Protein AF-A0A364MSN7-F1 (afdb_monomer)

InterPro domains:
  IPR009100 Acyl-CoA dehydrogenase/oxidase, N-terminal and middle domain superfamily [SSF56645] (46-230)
  IPR036250 Acyl-CoA dehydrogenase-like, C-terminal [SSF47203] (251-385)
  IPR037069 Acyl-CoA dehydrogenase/oxidase, N-terminal domain superfamily [G3DSA:1.10.540.10] (30-131)
  IPR046373 Acyl-CoA oxidase/dehydrogenase, middle domain superfamily [G3DSA:2.40.110.10] (132-231)

pLDDT: mean 78.09, std 19.99, range [29.78, 98.38]

Mean predicted aligned error: 16.28 Å

Secondary structure (DSSP, 8-state):
-----TTSSTTSSTTSS-B--GGGGTHHHHHT-S--SSHHHHHHHHHHHHHHHHTTHHHHHHH--B-HHHHHHHHHHTGGGTTS-GGGT-----GGG--TTTHHHHHHHTHHHHHS-HHHHHHHHHHHHHHT--EEEE--TTSPPEEEEEETTEEEEEEEES--TTGGG-SEEEEEEEETTT--EEEEEEETT-TTEEE------SS-TTS----EEEEEEEEEGGGSTTEETTTTEE-HHHHSSGGGGGHHHHHHHHHHHHHHHHHHHHHHHHHHHHHHHPPPPTTSSS--SSGGG-HHHHHHHHHHHHHHHHHHHHHHHHHHHHHHHHHHH-SSHHHHHHS-HHHHHHHHHHHHHHHHHHHHHHHHHHHHHHHHH-GGGGSHHHHHHHHHHHHHHHHHHTTS-HHHHHHHHHHHHHH---------THHHHHHHHHHHHHTTTS----PPPS-----HHHHHHHHHHHHHTTTS--HHHHTHHHHHSS---HHHHHHHHHHHHHHHHHHHT-HHHHHHHHHHHHHHHHHHHHHHH-TTGGG-HHHHHHHHHHHHHHHHH--TTS--PPP-S--S-HHHHHHHHHHHHHHHTT---HHHHHHHHHHHHHHHTTSS----HHHHHHHHHTTSHHHHTT-

Foldseek 3Di:
DPLDFLLNDPQACLVVFAADDLVVCVVLLVVQVAADADLVSLLVLVVVLVVVCVVCVLVCFVVLHAYLNSLSNCLSSLNLQACADVVLRGNVDALLSDAAPCLQQVLQLCLLQQQAALVLNVVSSNVCSNSVWREWELDDPPDAFWEWEDDPQKIWTFDKGFWTFCLSRTQWYWHWGAYPPPRDIFIFIAGSSHNQWYFPNPQDALEPSNRSTGMIGGGRGIDGLNRRGQADSVVRGHNCLRCVALSSVCSVLSVLLNLLSNLLVLLVLLLVLLVVLQVPPDAWDCPPVPTDGGLVPDPVLVVLSVVLVVLSVVLVVLSSVLSVLSRVLCVQQTRHSVSVRPDDLVSSLVSSLSSLVSSLSSLVSSLSRLVCSCVSNDDVCCPPVNVSSSSNSNSNSVVSNVSDDSVVSVVSNVCCLPVVDPPDDDDDDPVVVVVVVVVVVVVVVDPDDDDDPNDPCCDPLNVLLVVVLVVPVVPPPQLLSVCVVVCVVDPADLLLVLLSSLLSLLVCCVVVVPVVSNVVSVVSLVVNVVCLVVLVPDPVNLLPLSNLNSLVSNQSSVVSPDDPDDDPDDPDPPFDDPSLVVSLVSLLVCVVVVRDDSSSVSSVVVSVVCVVVVVTDPDDPPSVVSVVPDGVVVVVVVD

Solvent-accessible surface area (backbone atoms only — not comparable to full-atom values): 34365 Å² total; per-residue (Å²): 125,86,86,72,52,43,33,79,43,91,49,30,54,52,68,79,56,68,58,41,63,44,72,83,40,53,72,44,46,71,74,34,75,63,71,55,90,48,72,68,46,46,54,49,52,53,49,57,52,48,56,61,52,61,76,45,46,51,57,50,58,72,64,50,38,42,50,46,18,60,51,44,40,38,49,29,56,40,60,79,20,36,67,28,57,51,96,43,74,18,48,56,45,60,68,58,78,65,55,62,90,48,39,66,32,53,50,46,68,42,41,36,67,43,30,17,42,58,68,49,22,51,57,49,42,43,53,37,41,63,67,59,48,46,32,10,37,49,68,53,97,85,45,69,68,23,41,27,44,84,53,91,73,24,36,32,35,34,45,56,37,68,43,18,46,33,42,58,71,8,27,30,27,35,40,46,24,31,36,70,99,64,81,47,73,40,42,33,74,31,64,38,30,40,64,24,39,39,66,60,86,65,60,80,55,90,22,62,51,62,41,47,42,18,30,33,38,36,45,75,37,70,35,51,32,83,47,34,42,18,41,38,51,89,78,70,43,78,30,55,70,29,57,71,29,50,46,36,61,44,64,58,45,53,52,43,42,39,52,25,43,32,29,42,49,42,24,55,50,40,54,53,51,35,51,56,43,28,79,76,71,30,70,34,58,90,81,65,89,76,62,50,90,41,31,88,68,35,66,70,44,51,48,51,53,50,53,45,52,54,48,49,52,52,38,49,54,47,41,54,52,36,24,51,51,51,32,50,50,49,70,68,23,45,73,49,57,74,36,24,58,65,43,42,64,60,60,54,46,54,50,39,47,44,27,36,50,30,32,52,46,15,50,55,45,19,55,50,37,35,63,48,38,54,79,54,33,38,79,74,43,65,37,79,88,46,22,50,59,54,49,48,43,33,27,26,45,56,50,57,56,66,76,53,66,64,70,56,40,56,50,50,52,50,46,44,72,73,64,70,56,71,92,72,77,94,76,70,77,78,56,55,61,57,52,49,54,52,50,62,57,51,61,70,72,53,81,84,73,90,68,78,68,91,80,79,80,72,48,71,66,61,55,20,40,53,49,45,42,57,66,45,47,77,67,58,91,49,68,49,45,73,54,44,66,65,48,70,76,43,98,51,53,71,33,24,60,23,9,45,49,12,27,15,25,32,50,44,13,63,80,67,72,35,69,72,39,37,55,52,12,53,51,29,37,52,56,14,63,72,34,43,65,60,51,72,68,38,77,80,44,66,78,38,62,41,54,54,50,16,32,50,25,43,36,49,28,54,60,62,69,56,73,89,83,81,67,98,65,75,78,65,92,73,41,59,61,72,33,55,56,48,36,53,52,49,51,52,54,30,48,76,69,75,51,80,51,72,60,58,52,25,51,50,52,50,55,53,51,50,52,74,69,64,76,67,62,77,66,74,74,63,65,58,53,58,58,56,69,74,65,57,54,66,50,70,75,72,111

Radius of gyration: 30.91 Å; Cα contacts (8 Å, |Δi|>4): 938; chains: 1; bounding box: 57×67×92 Å

Structure (mmCIF, N/CA/C/O backbone):
data_AF-A0A364MSN7-F1
#
_entry.id   AF-A0A364MSN7-F1
#
loop_
_atom_site.group_PDB
_atom_site.id
_atom_site.type_symbol
_atom_site.label_atom_id
_atom_site.label_alt_id
_atom_site.label_comp_id
_atom_site.label_asym_id
_atom_site.label_entity_id
_atom_site.label_seq_id
_atom_site.pdbx_PDB_ins_code
_atom_site.Cartn_x
_atom_site.Cartn_y
_atom_site.Cartn_z
_atom_site.occupancy
_atom_site.B_iso_or_equiv
_atom_site.auth_seq_id
_atom_site.auth_comp_id
_atom_site.auth_asym_id
_atom_site.auth_atom_id
_atom_site.pdbx_PDB_model_num
ATOM 1 N N . MET A 1 1 ? -11.946 -21.729 -17.964 1.00 31.52 1 MET A N 1
ATOM 2 C CA . MET A 1 1 ? -10.602 -22.335 -18.140 1.00 31.52 1 MET A CA 1
ATOM 3 C C . MET A 1 1 ? -9.963 -22.263 -16.774 1.00 31.52 1 MET A C 1
ATOM 5 O O . MET A 1 1 ? -10.032 -21.182 -16.212 1.00 31.52 1 MET A O 1
ATOM 9 N N . ALA A 1 2 ? -9.451 -23.370 -16.227 1.00 32.06 2 ALA A N 1
ATOM 10 C CA . ALA A 1 2 ? -8.874 -23.392 -14.880 1.00 32.06 2 ALA A CA 1
ATOM 11 C C . ALA A 1 2 ? -7.965 -22.171 -14.672 1.00 32.06 2 ALA A C 1
ATOM 13 O O . ALA A 1 2 ? -7.109 -21.894 -15.518 1.00 32.06 2 ALA A O 1
ATOM 14 N N . VAL A 1 3 ? -8.232 -21.406 -13.611 1.00 44.72 3 VAL A N 1
ATOM 15 C CA . VAL A 1 3 ? -7.470 -20.217 -13.218 1.00 44.72 3 VAL A CA 1
ATOM 16 C C . VAL A 1 3 ? -6.098 -20.691 -12.756 1.00 44.72 3 VAL A C 1
ATOM 18 O O . VAL A 1 3 ? -5.844 -20.814 -11.567 1.00 44.72 3 VAL A O 1
ATOM 21 N N . ASN A 1 4 ? -5.235 -21.034 -13.708 1.00 45.62 4 ASN A N 1
ATOM 22 C CA . ASN A 1 4 ? -3.855 -21.375 -13.417 1.00 45.62 4 ASN A CA 1
ATOM 23 C C . ASN A 1 4 ? -3.180 -20.085 -12.962 1.00 45.62 4 ASN A C 1
ATOM 25 O O . ASN A 1 4 ? -3.004 -19.155 -13.758 1.00 45.62 4 ASN A O 1
ATOM 29 N N . ASN A 1 5 ? -2.823 -20.020 -11.685 1.00 54.16 5 ASN A N 1
ATOM 30 C CA . ASN A 1 5 ? -1.801 -19.094 -11.241 1.00 54.16 5 ASN A CA 1
ATOM 31 C C . ASN A 1 5 ? -0.488 -19.539 -11.900 1.00 54.16 5 ASN A C 1
ATOM 33 O O . ASN A 1 5 ? -0.231 -20.730 -12.064 1.00 54.16 5 ASN A O 1
ATOM 37 N N . GLY A 1 6 ? 0.350 -18.600 -12.329 1.00 51.06 6 GLY A N 1
ATOM 38 C CA . GLY A 1 6 ? 1.613 -18.895 -13.003 1.00 51.06 6 GLY A CA 1
ATOM 39 C C . GLY A 1 6 ? 2.531 -19.777 -12.160 1.00 51.06 6 GLY A C 1
ATOM 40 O O . GLY A 1 6 ? 3.356 -20.480 -12.727 1.00 51.06 6 GLY A O 1
ATOM 41 N N . THR A 1 7 ? 2.326 -19.826 -10.840 1.00 53.59 7 THR A N 1
ATOM 42 C CA . THR A 1 7 ? 3.025 -20.716 -9.912 1.00 53.59 7 THR A CA 1
ATOM 43 C C . THR A 1 7 ? 2.516 -22.159 -9.883 1.00 53.59 7 THR A C 1
ATOM 45 O O . THR A 1 7 ? 3.205 -22.996 -9.312 1.00 53.59 7 THR A O 1
ATOM 48 N N . ASP A 1 8 ? 1.394 -22.508 -10.526 1.00 54.59 8 ASP A N 1
ATOM 49 C CA . ASP A 1 8 ? 0.819 -23.874 -10.578 1.00 54.59 8 ASP A CA 1
ATOM 50 C C . ASP A 1 8 ? 1.586 -24.845 -11.498 1.00 54.59 8 ASP A C 1
ATOM 52 O O . ASP A 1 8 ? 1.092 -25.913 -11.858 1.00 54.59 8 ASP A O 1
ATOM 56 N N . ARG A 1 9 ? 2.805 -24.476 -11.903 1.00 59.91 9 ARG A N 1
ATOM 57 C CA . ARG A 1 9 ? 3.683 -25.257 -12.780 1.00 59.91 9 ARG A CA 1
ATOM 58 C C . ARG A 1 9 ? 4.886 -25.786 -12.002 1.00 59.91 9 ARG A C 1
ATOM 60 O O . ARG A 1 9 ? 5.432 -25.099 -11.148 1.00 59.91 9 ARG A O 1
ATOM 67 N N . GLU A 1 10 ? 5.329 -26.995 -12.346 1.00 59.72 10 GLU A N 1
ATOM 68 C CA . GLU A 1 10 ? 6.328 -27.790 -11.601 1.00 59.72 10 GLU A CA 1
ATOM 69 C C . GLU A 1 10 ? 7.763 -27.224 -11.591 1.00 59.72 10 GLU A C 1
ATOM 71 O O . GLU A 1 10 ? 8.669 -27.842 -11.038 1.00 59.72 10 GLU A O 1
ATOM 76 N N . CYS A 1 11 ? 8.022 -26.086 -12.236 1.00 64.56 11 CYS A N 1
ATOM 77 C CA . CYS A 1 11 ? 9.388 -25.636 -12.494 1.00 64.56 11 CYS A CA 1
ATOM 78 C C . CYS A 1 11 ? 10.035 -24.843 -11.341 1.00 64.56 11 CYS A C 1
ATOM 80 O O . CYS A 1 11 ? 11.247 -24.675 -11.385 1.00 64.56 11 CYS A O 1
ATOM 82 N N . GLY A 1 12 ? 9.298 -24.426 -10.301 1.00 75.56 12 GLY A N 1
ATOM 83 C CA . GLY A 1 12 ? 9.825 -23.729 -9.111 1.00 75.56 12 GLY A CA 1
ATOM 84 C C . GLY A 1 12 ? 9.292 -24.299 -7.788 1.00 75.56 12 GLY A C 1
ATOM 85 O O . GLY A 1 12 ? 8.488 -25.226 -7.793 1.00 75.56 12 GLY A O 1
ATOM 86 N N . ASN A 1 13 ? 9.701 -23.734 -6.645 1.00 88.94 13 ASN A N 1
ATOM 87 C CA . ASN A 1 13 ? 9.313 -24.229 -5.310 1.00 88.94 13 ASN A CA 1
ATOM 88 C C . ASN A 1 13 ? 8.112 -23.489 -4.682 1.00 88.94 13 ASN A C 1
ATOM 90 O O . ASN A 1 13 ? 7.853 -23.602 -3.484 1.00 88.94 13 ASN A O 1
ATOM 94 N N . ALA A 1 14 ? 7.363 -22.713 -5.472 1.00 86.38 14 ALA A N 1
ATOM 95 C CA . ALA A 1 14 ? 6.194 -21.971 -4.992 1.00 86.38 14 ALA A CA 1
ATOM 96 C C . ALA A 1 14 ? 5.084 -22.884 -4.437 1.00 86.38 14 ALA A C 1
ATOM 98 O O . ALA A 1 14 ? 4.258 -22.430 -3.649 1.00 86.38 14 ALA A O 1
ATOM 99 N N . GLN A 1 15 ? 5.051 -24.151 -4.866 1.00 83.00 15 GLN A N 1
ATOM 100 C CA . GLN A 1 15 ? 4.109 -25.189 -4.429 1.00 83.00 15 GLN A CA 1
ATOM 101 C C . GLN A 1 15 ? 4.462 -25.816 -3.074 1.00 83.00 15 GLN A C 1
ATOM 103 O O . GLN A 1 15 ? 3.618 -26.490 -2.492 1.00 83.00 15 GLN A O 1
ATOM 108 N N . ASP A 1 16 ? 5.656 -25.556 -2.541 1.00 88.62 16 ASP A N 1
ATOM 109 C CA . ASP A 1 16 ? 6.182 -26.234 -1.348 1.00 88.62 16 ASP A CA 1
ATOM 110 C C . ASP A 1 16 ? 5.675 -25.624 -0.023 1.00 88.62 16 ASP A C 1
ATOM 112 O O . ASP A 1 16 ? 6.304 -25.776 1.024 1.00 88.62 16 ASP A O 1
ATOM 116 N N . ILE A 1 17 ? 4.537 -24.926 -0.053 1.00 90.19 17 ILE A N 1
ATOM 117 C CA . ILE A 1 17 ? 3.915 -24.276 1.105 1.00 90.19 17 ILE A CA 1
ATOM 118 C C . ILE A 1 17 ? 2.430 -24.633 1.182 1.00 90.19 17 ILE A C 1
ATOM 120 O O . ILE A 1 17 ? 1.755 -24.745 0.160 1.00 90.19 17 ILE A O 1
ATOM 124 N N . ASP A 1 18 ? 1.903 -24.797 2.398 1.00 93.12 18 ASP A N 1
ATOM 125 C CA . ASP A 1 18 ? 0.465 -24.980 2.598 1.00 93.12 18 ASP A CA 1
ATOM 126 C C . ASP A 1 18 ? -0.285 -23.725 2.133 1.00 93.12 18 ASP A C 1
ATOM 128 O O . ASP A 1 18 ? 0.035 -22.593 2.512 1.00 93.12 18 ASP A O 1
ATOM 132 N N . PHE A 1 19 ? -1.290 -23.925 1.290 1.00 92.31 19 PHE A N 1
ATOM 133 C CA . PHE A 1 19 ? -2.041 -22.850 0.669 1.00 92.31 19 PHE A CA 1
ATOM 134 C C . PHE A 1 19 ? -3.535 -23.076 0.814 1.00 92.31 19 PHE A C 1
ATOM 136 O O . PHE A 1 19 ? -4.038 -24.188 0.984 1.00 92.31 19 PHE A O 1
ATOM 143 N N . ARG A 1 20 ? -4.271 -21.977 0.735 1.00 91.44 20 ARG A N 1
ATOM 144 C CA . ARG A 1 20 ? -5.723 -22.014 0.711 1.00 91.44 20 ARG A CA 1
ATOM 145 C C . ARG A 1 20 ? -6.213 -22.318 -0.702 1.00 91.44 20 ARG A C 1
ATOM 147 O O . ARG A 1 20 ? -5.877 -21.592 -1.637 1.00 91.44 20 ARG A O 1
ATOM 154 N N . ASP A 1 21 ? -6.985 -23.394 -0.838 1.00 92.44 21 ASP A N 1
ATOM 155 C CA . ASP A 1 21 ? -7.457 -23.915 -2.124 1.00 92.44 21 ASP A CA 1
ATOM 156 C C . ASP A 1 21 ? -8.278 -22.862 -2.899 1.00 92.44 21 ASP A C 1
ATOM 158 O O . ASP A 1 21 ? -9.288 -22.383 -2.376 1.00 92.44 21 ASP A O 1
ATOM 162 N N . PRO A 1 22 ? -7.896 -22.509 -4.142 1.00 91.81 22 PRO A N 1
ATOM 163 C CA . PRO A 1 22 ? -8.690 -21.654 -5.024 1.00 91.81 22 PRO A CA 1
ATOM 164 C C . PRO A 1 22 ? -10.150 -22.067 -5.213 1.00 91.81 22 PRO A C 1
ATOM 166 O O . PRO A 1 22 ? -11.004 -21.197 -5.410 1.00 91.81 22 PRO A O 1
ATOM 169 N N . ALA A 1 23 ? -10.466 -23.360 -5.111 1.00 91.94 23 ALA A N 1
ATOM 170 C CA . ALA A 1 23 ? -11.817 -23.871 -5.314 1.00 91.94 23 ALA A CA 1
ATOM 171 C C . ALA A 1 23 ? -12.854 -23.280 -4.341 1.00 91.94 23 ALA A C 1
ATOM 173 O O . ALA A 1 23 ? -14.036 -23.229 -4.686 1.00 91.94 23 ALA A O 1
ATOM 174 N N . ILE A 1 24 ? -12.440 -22.777 -3.169 1.00 92.81 24 ILE A N 1
ATOM 175 C CA . ILE A 1 24 ? -13.365 -22.175 -2.192 1.00 92.81 24 ILE A CA 1
ATOM 176 C C . ILE A 1 24 ? -14.072 -20.921 -2.727 1.00 92.81 24 ILE A C 1
ATOM 178 O O . ILE A 1 24 ? -15.139 -20.573 -2.231 1.00 92.81 24 ILE A O 1
ATOM 182 N N . TYR A 1 25 ? -13.503 -20.256 -3.740 1.00 93.62 25 TYR A N 1
ATOM 183 C CA . TYR A 1 25 ? -14.087 -19.069 -4.367 1.00 93.62 25 TYR A CA 1
ATOM 184 C C . TYR A 1 25 ? -14.567 -19.318 -5.804 1.00 93.62 25 TYR A C 1
ATOM 186 O O . TYR A 1 25 ? -14.900 -18.365 -6.509 1.00 93.62 25 TYR A O 1
ATOM 194 N N . ALA A 1 26 ? -14.655 -20.577 -6.247 1.00 90.88 26 ALA A N 1
ATOM 195 C CA . ALA A 1 26 ? -15.040 -20.915 -7.620 1.00 90.88 26 ALA A CA 1
ATOM 196 C C . ALA A 1 26 ? -16.438 -20.390 -8.007 1.00 90.88 26 ALA A C 1
ATOM 198 O O . ALA A 1 26 ? -16.685 -20.059 -9.165 1.00 90.88 26 ALA A O 1
ATOM 199 N N . GLU A 1 27 ? -17.356 -20.249 -7.043 1.00 91.62 27 GLU A N 1
ATOM 200 C CA . GLU A 1 27 ? -18.686 -19.675 -7.297 1.00 91.62 27 GLU A CA 1
ATOM 201 C C . GLU A 1 27 ? -18.631 -18.216 -7.789 1.00 91.62 27 GLU A C 1
ATOM 203 O O . GLU A 1 27 ? -19.494 -17.777 -8.556 1.00 91.62 27 GLU A O 1
ATOM 208 N N . PHE A 1 28 ? -17.588 -17.471 -7.406 1.00 92.81 28 PHE A N 1
ATOM 209 C CA . PHE A 1 28 ? -17.429 -16.064 -7.761 1.00 92.81 28 PHE A CA 1
ATOM 210 C C . PHE A 1 28 ? -16.973 -15.859 -9.208 1.00 92.81 28 PHE A C 1
ATOM 212 O O . PHE A 1 28 ? -17.195 -14.775 -9.751 1.00 92.81 28 PHE A O 1
ATOM 219 N N . GLU A 1 29 ? -16.413 -16.887 -9.858 1.00 88.62 29 GLU A N 1
ATOM 220 C CA . GLU A 1 29 ? -16.055 -16.844 -11.283 1.00 88.62 29 GLU A CA 1
ATOM 221 C C . GLU A 1 29 ? -17.277 -16.511 -12.147 1.00 88.62 29 GLU A C 1
ATOM 223 O O . GLU A 1 29 ? -17.215 -15.658 -13.030 1.00 88.62 29 GLU A O 1
ATOM 228 N N . ASN A 1 30 ? -18.416 -17.136 -11.840 1.00 88.44 30 ASN A N 1
ATOM 229 C CA . ASN A 1 30 ? -19.663 -16.916 -12.568 1.00 88.44 30 ASN A CA 1
ATOM 230 C C . ASN A 1 30 ? -20.419 -15.677 -12.072 1.00 88.44 30 ASN A C 1
ATOM 232 O O . ASN A 1 30 ? -21.129 -15.044 -12.853 1.00 88.44 30 ASN A O 1
ATOM 236 N N . LYS A 1 31 ? -20.271 -15.314 -10.788 1.00 92.50 31 LYS A N 1
ATOM 237 C CA . LYS A 1 31 ? -20.923 -14.130 -10.204 1.00 92.50 31 LYS A CA 1
ATOM 238 C C . LYS A 1 31 ? -20.455 -12.832 -10.868 1.00 92.50 31 LYS A C 1
ATOM 240 O O . LYS A 1 31 ? -21.260 -11.929 -11.080 1.00 92.50 31 LYS A O 1
ATOM 245 N N . TRP A 1 32 ? -19.168 -12.735 -11.193 1.00 92.44 32 TRP A N 1
ATOM 246 C CA . TRP A 1 32 ? -18.553 -11.539 -11.770 1.00 92.44 32 TRP A CA 1
ATOM 247 C C . TRP A 1 32 ? -18.071 -11.777 -13.203 1.00 92.44 32 TRP A C 1
ATOM 249 O O . TRP A 1 32 ? -16.921 -11.520 -13.548 1.00 92.44 32 TRP A O 1
ATOM 259 N N . SER A 1 33 ? -18.982 -12.225 -14.068 1.00 84.75 33 SER A N 1
ATOM 260 C CA . SER A 1 33 ? -18.687 -12.532 -15.474 1.00 84.75 33 SER A CA 1
ATOM 261 C C . SER A 1 33 ? -18.267 -11.320 -16.323 1.00 84.75 33 SER A C 1
ATOM 263 O O . SER A 1 33 ? -17.779 -11.494 -17.438 1.00 84.75 33 SER A O 1
ATOM 265 N N . SER A 1 34 ? -18.469 -10.092 -15.830 1.00 89.50 34 SER A N 1
ATOM 266 C CA . SER A 1 34 ? -18.035 -8.845 -16.468 1.00 89.50 34 SER A CA 1
ATOM 267 C C . SER A 1 34 ? -17.299 -7.914 -15.498 1.00 89.50 34 SER A C 1
ATOM 269 O O . SER A 1 34 ? -17.510 -7.922 -14.274 1.00 89.50 34 SER A O 1
ATOM 271 N N . ILE A 1 35 ? -16.424 -7.081 -16.067 1.00 91.94 35 ILE A N 1
ATOM 272 C CA . ILE A 1 35 ? -15.780 -5.984 -15.340 1.00 91.94 35 ILE A CA 1
ATOM 273 C C . ILE A 1 35 ? -16.743 -4.791 -15.204 1.00 91.94 35 ILE A C 1
ATOM 275 O O . ILE A 1 35 ? -17.602 -4.618 -16.069 1.00 91.94 35 ILE A O 1
ATOM 279 N N . PRO A 1 36 ? -16.617 -3.969 -14.150 1.00 93.25 36 PRO A N 1
ATOM 280 C CA . PRO A 1 36 ? -17.377 -2.727 -14.027 1.00 93.25 36 PRO A CA 1
ATOM 281 C C . PRO A 1 36 ? -17.037 -1.687 -15.109 1.00 93.25 36 PRO A C 1
ATOM 283 O O . PRO A 1 36 ? -15.883 -1.568 -15.535 1.00 93.25 36 PRO A O 1
ATOM 286 N N . ASP A 1 37 ? -18.033 -0.893 -15.507 1.00 90.56 37 ASP A N 1
ATOM 287 C CA . ASP A 1 37 ? -17.903 0.107 -16.578 1.00 90.56 37 ASP A CA 1
ATOM 288 C C . ASP A 1 37 ? -17.321 1.449 -16.093 1.00 90.56 37 ASP A C 1
ATOM 290 O O . ASP A 1 37 ? -16.553 2.106 -16.815 1.00 90.56 37 ASP A O 1
ATOM 294 N N . ASP A 1 38 ? -17.650 1.836 -14.857 1.00 90.00 38 ASP A N 1
ATOM 295 C CA . ASP A 1 38 ? -17.328 3.125 -14.247 1.00 90.00 38 ASP A CA 1
ATOM 296 C C . ASP A 1 38 ? -16.714 2.997 -12.843 1.00 90.00 38 ASP A C 1
ATOM 298 O O . ASP A 1 38 ? -16.654 1.921 -12.245 1.00 90.00 38 ASP A O 1
ATOM 302 N N . GLU A 1 39 ? -16.216 4.123 -12.332 1.00 90.06 39 GLU A N 1
ATOM 303 C CA . GLU A 1 39 ? -15.557 4.220 -11.027 1.00 90.06 39 GLU A CA 1
ATOM 304 C C . GLU A 1 39 ? -16.436 3.696 -9.882 1.00 90.06 39 GLU A C 1
ATOM 306 O O . GLU A 1 39 ? -15.970 2.915 -9.053 1.00 90.06 39 GLU A O 1
ATOM 311 N N . ALA A 1 40 ? -17.719 4.067 -9.863 1.00 91.56 40 ALA A N 1
ATOM 312 C CA . ALA A 1 40 ? -18.653 3.639 -8.826 1.00 91.56 40 ALA A CA 1
ATOM 313 C C . ALA A 1 40 ? -18.820 2.112 -8.809 1.00 91.56 40 ALA A C 1
ATOM 315 O O . ALA A 1 40 ? -18.791 1.500 -7.739 1.00 91.56 40 ALA A O 1
ATOM 316 N N . GLY A 1 41 ? -18.919 1.482 -9.981 1.00 93.31 41 GLY A N 1
ATOM 317 C CA . GLY A 1 41 ? -18.976 0.031 -10.110 1.00 93.31 41 GLY A CA 1
ATOM 318 C C . GLY A 1 41 ? -17.689 -0.665 -9.655 1.00 93.31 41 GLY A C 1
ATOM 319 O O . GLY A 1 41 ? -17.756 -1.730 -9.039 1.00 93.31 41 GLY A O 1
ATOM 320 N N . TRP A 1 42 ? -16.514 -0.071 -9.896 1.00 92.94 42 TRP A N 1
ATOM 321 C CA . TRP A 1 42 ? -15.238 -0.592 -9.383 1.00 92.94 42 TRP A CA 1
ATOM 322 C C . TRP A 1 42 ? -15.155 -0.518 -7.856 1.00 92.94 42 TRP A C 1
ATOM 324 O O . TRP A 1 42 ? -14.754 -1.496 -7.220 1.00 92.94 42 TRP A O 1
ATOM 334 N N . LEU A 1 43 ? -15.590 0.594 -7.259 1.00 91.25 43 LEU A N 1
ATOM 335 C CA . LEU A 1 43 ? -15.661 0.751 -5.803 1.00 91.25 43 LEU A CA 1
ATOM 336 C C . LEU A 1 43 ? -16.659 -0.231 -5.178 1.00 91.25 43 LEU A C 1
ATOM 338 O O . LEU A 1 43 ? -16.352 -0.863 -4.166 1.00 91.25 43 LEU A O 1
ATOM 342 N N . GLN A 1 44 ? -17.819 -0.425 -5.811 1.00 92.31 44 GLN A N 1
ATOM 343 C CA . GLN A 1 44 ? -18.792 -1.426 -5.381 1.00 92.31 44 GLN A CA 1
ATOM 344 C C . GLN A 1 44 ? -18.209 -2.843 -5.459 1.00 92.31 44 GLN A C 1
ATOM 346 O O . GLN A 1 44 ? -18.306 -3.591 -4.489 1.00 92.31 44 GLN A O 1
ATOM 351 N N . ARG A 1 45 ? -17.546 -3.209 -6.566 1.00 93.44 45 ARG A N 1
ATOM 352 C CA . ARG A 1 45 ? -16.889 -4.520 -6.715 1.00 93.44 45 ARG A CA 1
ATOM 353 C C . ARG A 1 45 ? -15.839 -4.750 -5.629 1.00 93.44 45 ARG A C 1
ATOM 355 O O . ARG A 1 45 ? -15.761 -5.845 -5.077 1.00 93.44 45 ARG A O 1
ATOM 362 N N . ALA A 1 46 ? -15.049 -3.727 -5.307 1.00 91.69 46 ALA A N 1
ATOM 363 C CA . ALA A 1 46 ? -14.071 -3.790 -4.227 1.00 91.69 46 ALA A CA 1
ATOM 364 C C . ALA A 1 46 ? -14.738 -4.012 -2.859 1.00 91.69 46 ALA A C 1
ATOM 366 O O . ALA A 1 46 ? -14.242 -4.824 -2.077 1.00 91.69 46 ALA A O 1
ATOM 367 N N . GLN A 1 47 ? -15.871 -3.355 -2.591 1.00 90.94 47 GLN A N 1
ATOM 368 C CA . GLN A 1 47 ? -16.645 -3.572 -1.366 1.00 90.94 47 GLN A CA 1
ATOM 369 C C . GLN A 1 47 ? -17.225 -4.992 -1.300 1.00 90.94 47 GLN A C 1
ATOM 371 O O . GLN A 1 47 ? -17.091 -5.643 -0.271 1.00 90.94 47 GLN A O 1
ATOM 376 N N . GLU A 1 48 ? -17.787 -5.513 -2.393 1.00 93.62 48 GLU A N 1
ATOM 377 C CA . GLU A 1 48 ? -18.316 -6.883 -2.443 1.00 93.62 48 GLU A CA 1
ATOM 378 C C . GLU A 1 48 ? -17.228 -7.931 -2.167 1.00 93.62 48 GLU A C 1
ATOM 380 O O . GLU A 1 48 ? -17.458 -8.885 -1.426 1.00 93.62 48 GLU A O 1
ATOM 385 N N . VAL A 1 49 ? -16.027 -7.754 -2.729 1.00 93.44 49 VAL A N 1
ATOM 386 C CA . VAL A 1 49 ? -14.873 -8.621 -2.433 1.00 93.44 49 VAL A CA 1
ATOM 387 C C . VAL A 1 49 ? -14.434 -8.471 -0.976 1.00 93.44 49 VAL A C 1
ATOM 389 O O . VAL A 1 49 ? -14.147 -9.471 -0.320 1.00 93.44 49 VAL A O 1
ATOM 392 N N . ALA A 1 50 ? -14.400 -7.245 -0.446 1.00 90.50 50 ALA A N 1
ATOM 393 C CA . ALA A 1 50 ? -14.067 -7.006 0.955 1.00 90.50 50 ALA A CA 1
ATOM 394 C C . ALA A 1 50 ? -15.067 -7.682 1.906 1.00 90.50 50 ALA A C 1
ATOM 396 O O . ALA A 1 50 ? -14.641 -8.258 2.904 1.00 90.50 50 ALA A O 1
ATOM 397 N N . ASP A 1 51 ? -16.361 -7.669 1.582 1.00 90.94 51 ASP A N 1
ATOM 398 C CA . ASP A 1 51 ? -17.408 -8.327 2.367 1.00 90.94 51 ASP A CA 1
ATOM 399 C C . ASP A 1 51 ? -17.229 -9.850 2.382 1.00 90.94 51 ASP A C 1
ATOM 401 O O . ASP A 1 51 ? -17.360 -10.468 3.437 1.00 90.94 51 ASP A O 1
ATOM 405 N N . VAL A 1 52 ? -16.861 -10.451 1.242 1.00 93.62 52 VAL A N 1
ATOM 406 C CA . VAL A 1 52 ? -16.525 -11.885 1.153 1.00 93.62 52 VAL A CA 1
ATOM 407 C C . VAL A 1 52 ? -15.324 -12.204 2.042 1.00 93.62 52 VAL A C 1
ATOM 409 O O . VAL A 1 52 ? -15.407 -13.081 2.900 1.00 93.62 52 VAL A O 1
ATOM 412 N N . LEU A 1 53 ? -14.232 -11.449 1.901 1.00 91.06 53 LEU A N 1
ATOM 413 C CA . LEU A 1 53 ? -13.010 -11.646 2.686 1.00 91.06 53 LEU A CA 1
ATOM 414 C C . LEU A 1 53 ? -13.216 -11.382 4.186 1.00 91.06 53 LEU A C 1
ATOM 416 O O . LEU A 1 53 ? -12.534 -11.979 5.018 1.00 91.06 53 LEU A O 1
ATOM 420 N N . ALA A 1 54 ? -14.132 -10.495 4.567 1.00 86.88 54 ALA A N 1
ATOM 421 C CA . ALA A 1 54 ? -14.405 -10.196 5.970 1.00 86.88 54 ALA A CA 1
ATOM 422 C C . ALA A 1 54 ? -15.020 -11.385 6.726 1.00 86.88 54 ALA A C 1
ATOM 424 O O . ALA A 1 54 ? -14.893 -11.444 7.947 1.00 86.88 54 ALA A O 1
ATOM 425 N N . THR A 1 55 ? -15.657 -12.334 6.028 1.00 89.44 55 THR A N 1
ATOM 426 C CA . THR A 1 55 ? -16.348 -13.472 6.662 1.00 89.44 55 THR A CA 1
ATOM 427 C C . THR A 1 55 ? -15.418 -14.407 7.434 1.00 89.44 55 THR A C 1
ATOM 429 O O . THR A 1 55 ? -15.844 -15.024 8.410 1.00 89.44 55 THR A O 1
ATOM 432 N N . ASP A 1 56 ? -14.150 -14.493 7.034 1.00 88.31 56 ASP A N 1
ATOM 433 C CA . ASP A 1 56 ? -13.189 -15.455 7.569 1.00 88.31 56 ASP A CA 1
ATOM 434 C C . ASP A 1 56 ? -11.782 -14.873 7.785 1.00 88.31 56 ASP A C 1
ATOM 436 O O . ASP A 1 56 ? -10.828 -15.625 7.996 1.00 88.31 56 ASP A O 1
ATOM 440 N N . ALA A 1 57 ? -11.640 -13.542 7.779 1.00 84.81 57 ALA A N 1
ATOM 441 C CA . ALA A 1 57 ? -10.357 -12.849 7.936 1.00 84.81 57 ALA A CA 1
ATOM 442 C C . ALA A 1 57 ? -9.550 -13.329 9.155 1.00 84.81 57 ALA A C 1
ATOM 444 O O . ALA A 1 57 ? -8.351 -13.566 9.052 1.00 84.81 57 ALA A O 1
ATOM 445 N N . VAL A 1 58 ? -10.233 -13.556 10.276 1.00 81.56 58 VAL A N 1
ATOM 446 C CA . VAL A 1 58 ? -9.697 -14.111 11.532 1.00 81.56 58 VAL A CA 1
ATOM 447 C C . VAL A 1 58 ? -9.103 -15.496 11.348 1.00 81.56 58 VAL A C 1
ATOM 449 O O . VAL A 1 58 ? -8.034 -15.816 11.862 1.00 81.56 58 VAL A O 1
ATOM 452 N N . VAL A 1 59 ? -9.846 -16.345 10.641 1.00 87.06 59 VAL A N 1
ATOM 453 C CA . VAL A 1 59 ? -9.465 -17.731 10.399 1.00 87.06 59 VAL A CA 1
ATOM 454 C C . VAL A 1 59 ? -8.252 -17.744 9.482 1.00 87.06 59 VAL A C 1
ATOM 456 O O . VAL A 1 59 ? -7.266 -18.391 9.818 1.00 87.06 59 VAL A O 1
ATOM 459 N N . ARG A 1 60 ? -8.287 -16.961 8.398 1.00 89.31 60 ARG A N 1
ATOM 460 C CA . ARG A 1 60 ? -7.178 -16.814 7.450 1.00 89.31 60 ARG A CA 1
ATOM 461 C C .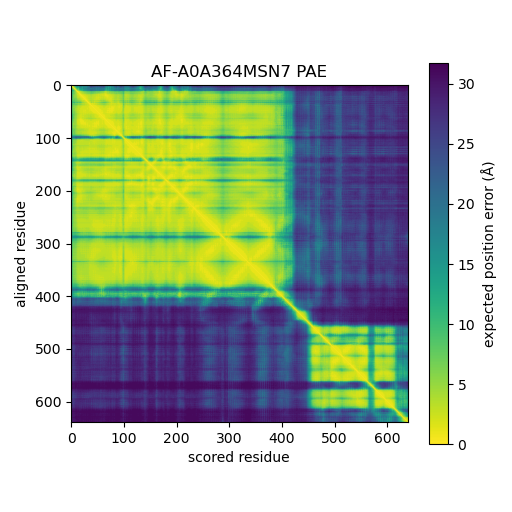 ARG A 1 60 ? -5.907 -16.310 8.114 1.00 89.31 60 ARG A C 1
ATOM 463 O O . ARG A 1 60 ? -4.853 -16.907 7.926 1.00 89.31 60 ARG A O 1
ATOM 470 N N . ASP A 1 61 ? -6.006 -15.252 8.912 1.00 84.75 61 ASP A N 1
ATOM 471 C CA . ASP A 1 61 ? -4.858 -14.706 9.633 1.00 84.75 61 ASP A CA 1
ATOM 472 C C . ASP A 1 61 ? -4.224 -15.743 10.572 1.00 84.75 61 ASP A C 1
ATOM 474 O O . ASP A 1 61 ? -3.009 -15.948 10.547 1.00 84.75 61 ASP A O 1
ATOM 478 N N . ARG A 1 62 ? -5.049 -16.458 11.345 1.00 85.12 62 ARG A N 1
ATOM 479 C CA . ARG A 1 62 ? -4.580 -17.492 12.275 1.00 85.12 62 ARG A CA 1
ATOM 480 C C . ARG A 1 62 ? -3.978 -18.702 11.564 1.00 85.12 62 ARG A C 1
ATOM 482 O O . ARG A 1 62 ? -3.008 -19.267 12.053 1.00 85.12 62 ARG A O 1
ATOM 489 N N . GLU A 1 63 ? -4.586 -19.138 10.466 1.00 90.38 63 GLU A N 1
ATOM 490 C CA . GLU A 1 63 ? -4.099 -20.267 9.668 1.00 90.38 63 GLU A CA 1
ATOM 491 C C . GLU A 1 63 ? -2.778 -19.943 8.974 1.00 90.38 63 GLU A C 1
ATOM 493 O O . GLU A 1 63 ? -1.971 -20.849 8.791 1.00 90.38 63 GLU A O 1
ATOM 498 N N . SER A 1 64 ? -2.558 -18.674 8.601 1.00 89.19 64 SER A N 1
ATOM 499 C CA . SER A 1 64 ? -1.334 -18.209 7.932 1.00 89.19 64 SER A CA 1
ATOM 500 C C . SER A 1 64 ? -0.961 -19.035 6.688 1.00 89.19 64 SER A C 1
ATOM 502 O O . SER A 1 64 ? 0.209 -19.163 6.342 1.00 89.19 64 SER A O 1
ATOM 504 N N . LYS A 1 65 ? -1.965 -19.603 6.006 1.00 92.62 65 LYS A N 1
ATOM 505 C CA . LYS A 1 65 ? -1.794 -20.335 4.745 1.00 92.62 65 LYS A CA 1
ATOM 506 C C . LYS A 1 65 ? -1.603 -19.371 3.587 1.00 92.62 65 LYS A C 1
ATOM 508 O O . LYS A 1 65 ? -2.245 -18.323 3.552 1.00 92.62 65 LYS A O 1
ATOM 513 N N . SER A 1 66 ? -0.826 -19.776 2.588 1.00 92.75 66 SER A N 1
ATOM 514 C CA . SER A 1 66 ? -0.594 -18.955 1.402 1.00 92.75 66 SER A CA 1
ATOM 515 C C . SER A 1 66 ? -1.911 -18.562 0.703 1.00 92.75 66 SER A C 1
ATOM 517 O O . SER A 1 66 ? -2.759 -19.438 0.472 1.00 92.75 66 SER A O 1
ATOM 519 N N . PRO A 1 67 ? -2.121 -17.276 0.350 1.00 92.75 67 PRO A N 1
ATOM 520 C CA . PRO A 1 67 ? -3.432 -16.720 -0.011 1.00 92.75 67 PRO A CA 1
ATOM 521 C C . PRO A 1 67 ? -3.827 -16.965 -1.478 1.00 92.75 67 PRO A C 1
ATOM 523 O O . PRO A 1 67 ? -4.272 -16.059 -2.189 1.00 92.75 67 PRO A O 1
ATOM 526 N N . ARG A 1 68 ? -3.636 -18.185 -1.988 1.00 92.75 68 ARG A N 1
ATOM 527 C CA . ARG A 1 68 ? -3.941 -18.504 -3.393 1.00 92.75 68 ARG A CA 1
ATOM 528 C C . ARG A 1 68 ? -5.425 -18.405 -3.708 1.00 92.75 68 ARG A C 1
ATOM 530 O O . ARG A 1 68 ? -5.779 -17.913 -4.778 1.00 92.75 68 ARG A O 1
ATOM 537 N N . GLY A 1 69 ? -6.277 -18.822 -2.773 1.00 93.25 69 GLY A N 1
ATOM 538 C CA . GLY A 1 69 ? -7.716 -18.621 -2.877 1.00 93.25 69 GLY A CA 1
ATOM 539 C C . GLY A 1 69 ? -8.082 -17.149 -2.988 1.00 93.25 69 GLY A C 1
ATOM 540 O O . GLY A 1 69 ? -8.811 -16.759 -3.896 1.00 93.25 69 GLY A O 1
ATOM 541 N N . GLU A 1 70 ? -7.525 -16.300 -2.135 1.00 93.25 70 GLU A N 1
ATOM 542 C CA . GLU A 1 70 ? -7.826 -14.868 -2.148 1.00 93.25 70 GLU A CA 1
ATOM 543 C C . GLU A 1 70 ? -7.334 -14.201 -3.442 1.00 93.25 70 GLU A C 1
ATOM 545 O O . GLU A 1 70 ? -8.034 -13.357 -4.003 1.00 93.25 70 GLU A O 1
ATOM 550 N N . VAL A 1 71 ? -6.178 -14.613 -3.975 1.00 93.19 71 VAL A N 1
ATOM 551 C CA . VAL A 1 71 ? -5.711 -14.167 -5.300 1.00 93.19 71 VAL A CA 1
ATOM 552 C C . VAL A 1 71 ? -6.655 -14.640 -6.410 1.00 93.19 71 VAL A C 1
ATOM 554 O O . VAL A 1 71 ? -6.968 -13.856 -7.308 1.00 93.19 71 VAL A O 1
ATOM 557 N N . ALA A 1 72 ? -7.172 -15.870 -6.346 1.00 93.94 72 ALA A N 1
ATOM 558 C CA . ALA A 1 72 ? -8.175 -16.357 -7.294 1.00 93.94 72 ALA A CA 1
ATOM 559 C C . ALA A 1 72 ? -9.476 -15.539 -7.218 1.00 93.94 72 ALA A C 1
ATOM 561 O O . ALA A 1 72 ? -9.997 -15.126 -8.253 1.00 93.94 72 ALA A O 1
ATOM 562 N N . LEU A 1 73 ? -9.950 -15.192 -6.017 1.00 94.69 73 LEU A N 1
ATOM 563 C CA . LEU A 1 73 ? -11.092 -14.290 -5.829 1.00 94.69 73 LEU A CA 1
ATOM 564 C C . LEU A 1 73 ? -10.842 -12.916 -6.472 1.00 94.69 73 LEU A C 1
ATOM 566 O O . LEU A 1 73 ? -11.705 -12.392 -7.183 1.00 94.69 73 LEU A O 1
ATOM 570 N N . LEU A 1 74 ? -9.647 -12.343 -6.283 1.00 93.75 74 LEU A N 1
ATOM 571 C CA . LEU A 1 74 ? -9.256 -11.086 -6.932 1.00 93.75 74 LEU A CA 1
ATOM 572 C C . LEU A 1 74 ? -9.245 -11.216 -8.462 1.00 93.75 74 LEU A C 1
ATOM 574 O O . LEU A 1 74 ? -9.723 -10.310 -9.150 1.00 93.75 74 LEU A O 1
ATOM 578 N N . LYS A 1 75 ? -8.778 -12.349 -8.999 1.00 93.75 75 LYS A N 1
ATOM 579 C CA . LYS A 1 75 ? -8.843 -12.660 -10.434 1.00 93.75 75 LYS A CA 1
ATOM 580 C C . LYS A 1 75 ? -10.289 -12.751 -10.927 1.00 93.75 75 LYS A C 1
ATOM 582 O O . LYS A 1 75 ? -10.605 -12.099 -11.922 1.00 93.75 75 LYS A O 1
ATOM 587 N N . HIS A 1 76 ? -11.161 -13.491 -10.240 1.00 94.56 76 HIS A N 1
ATOM 588 C CA . HIS A 1 76 ? -12.582 -13.628 -10.586 1.00 94.56 76 HIS A CA 1
ATOM 589 C C . HIS A 1 76 ? -13.310 -12.280 -10.571 1.00 94.56 76 HIS A C 1
ATOM 591 O O . HIS A 1 76 ? -14.080 -11.976 -11.474 1.00 94.56 76 HIS A O 1
ATOM 597 N N . SER A 1 77 ? -13.020 -11.432 -9.584 1.00 94.44 77 SER A N 1
ATOM 598 C CA . SER A 1 77 ? -13.637 -10.106 -9.463 1.00 94.44 77 SER A CA 1
ATOM 599 C C . SER A 1 77 ? -13.204 -9.106 -10.540 1.00 94.44 77 SER A C 1
ATOM 601 O O . SER A 1 77 ? -13.828 -8.052 -10.675 1.00 94.44 77 SER A O 1
ATOM 603 N N . GLY A 1 78 ? -12.127 -9.392 -11.278 1.00 93.56 78 GLY A N 1
ATOM 604 C CA . GLY A 1 78 ? -11.529 -8.478 -12.250 1.00 93.56 78 GLY A CA 1
ATOM 605 C C . GLY A 1 78 ? -10.748 -7.314 -11.632 1.00 93.56 78 GLY A C 1
ATOM 606 O O . GLY A 1 78 ? -10.219 -6.491 -12.379 1.00 93.56 78 GLY A O 1
ATOM 607 N N . LEU A 1 79 ? -10.629 -7.236 -10.299 1.00 93.69 79 LEU A N 1
ATOM 608 C CA . LEU A 1 79 ? -9.971 -6.124 -9.602 1.00 93.69 79 LEU A CA 1
ATOM 609 C C . LEU A 1 79 ? -8.503 -5.948 -10.009 1.00 93.69 79 LEU A C 1
ATOM 611 O O . LEU A 1 79 ? -8.055 -4.810 -10.114 1.00 93.69 79 LEU A O 1
ATOM 615 N N . LEU A 1 80 ? -7.789 -7.024 -10.370 1.00 94.12 80 LEU A N 1
ATOM 616 C CA . LEU A 1 80 ? -6.419 -6.948 -10.914 1.00 94.12 80 LEU A CA 1
ATOM 617 C C . LEU A 1 80 ? -6.302 -6.042 -12.154 1.00 94.12 80 LEU A C 1
ATOM 619 O O . LEU A 1 80 ? -5.232 -5.544 -12.489 1.00 94.12 80 LEU A O 1
ATOM 623 N N . LYS A 1 81 ? -7.415 -5.803 -12.849 1.00 94.12 81 LYS A N 1
ATOM 624 C CA . LYS A 1 81 ? -7.446 -5.067 -14.111 1.00 94.12 81 LYS A CA 1
ATOM 625 C C . LYS A 1 81 ? -7.861 -3.607 -13.957 1.00 94.12 81 LYS A C 1
ATOM 627 O O . LYS A 1 81 ? -7.953 -2.922 -14.974 1.00 94.12 81 LYS A O 1
ATOM 632 N N . VAL A 1 82 ? -8.103 -3.110 -12.740 1.00 93.62 82 VAL A N 1
ATOM 633 C CA . VAL A 1 82 ? -8.717 -1.786 -12.504 1.00 93.62 82 VAL A CA 1
ATOM 634 C C . VAL A 1 82 ? -7.950 -0.631 -13.171 1.00 93.62 82 VAL A C 1
ATOM 636 O O . VAL A 1 82 ? -8.560 0.175 -13.870 1.00 93.62 82 VAL A O 1
ATOM 639 N N . LEU A 1 83 ? -6.613 -0.607 -13.070 1.00 92.62 83 LEU A N 1
ATOM 640 C CA . LEU A 1 83 ? -5.754 0.392 -13.737 1.00 92.62 83 LEU A CA 1
ATOM 641 C C . LEU A 1 83 ? -5.372 0.017 -15.181 1.00 92.62 83 LEU A C 1
ATOM 643 O O . LEU A 1 83 ? -4.749 0.807 -15.889 1.00 92.62 83 LEU A O 1
ATOM 647 N N . GLY A 1 84 ? -5.693 -1.203 -15.610 1.00 92.75 84 GLY A N 1
ATOM 648 C CA . GLY A 1 84 ? -5.222 -1.774 -16.868 1.00 92.75 84 GLY A CA 1
ATOM 649 C C . GLY A 1 84 ? -5.787 -1.083 -18.107 1.00 92.75 84 GLY A C 1
ATOM 650 O O . GLY A 1 84 ? -6.883 -0.515 -18.089 1.00 92.75 84 GLY A O 1
ATOM 651 N N . THR A 1 85 ? -5.068 -1.189 -19.225 1.00 93.56 85 THR A N 1
ATOM 652 C CA . THR A 1 85 ? -5.480 -0.591 -20.503 1.00 93.56 85 THR A CA 1
ATOM 653 C C . THR A 1 85 ? -6.793 -1.190 -21.026 1.00 93.56 85 THR A C 1
ATOM 655 O O . THR A 1 85 ? -6.903 -2.400 -21.238 1.00 93.56 85 THR A O 1
ATOM 658 N N . ARG A 1 86 ? -7.782 -0.332 -21.325 1.00 94.31 86 ARG A N 1
ATOM 659 C CA . ARG A 1 86 ? -9.124 -0.742 -21.792 1.00 94.31 86 ARG A CA 1
ATOM 660 C C . ARG A 1 86 ? -9.113 -1.614 -23.050 1.00 94.31 86 ARG A C 1
ATOM 662 O O . ARG A 1 86 ? -9.893 -2.555 -23.128 1.00 94.31 86 ARG A O 1
ATOM 669 N N . GLN A 1 87 ? -8.200 -1.368 -23.994 1.00 95.31 87 GLN A N 1
ATOM 670 C CA . GLN A 1 87 ? -8.108 -2.147 -25.242 1.00 95.31 87 GLN A CA 1
ATOM 671 C C . GLN A 1 87 ? -7.823 -3.646 -25.021 1.00 95.31 87 GLN A C 1
ATOM 673 O O . GLN A 1 87 ? -8.090 -4.457 -25.901 1.00 95.31 87 GLN A O 1
ATOM 678 N N . TYR A 1 88 ? -7.296 -4.014 -23.848 1.00 96.19 88 TYR A N 1
ATOM 679 C CA . TYR A 1 88 ? -7.008 -5.396 -23.462 1.00 96.19 88 TYR A CA 1
ATOM 680 C C . TYR A 1 88 ? -8.005 -5.947 -22.430 1.00 96.19 88 TYR A C 1
ATOM 682 O O . TYR A 1 88 ? -7.789 -7.029 -21.891 1.00 96.19 88 TYR A O 1
ATOM 690 N N . GLY A 1 89 ? -9.100 -5.227 -22.157 1.00 94.62 89 GLY A N 1
ATOM 691 C CA . GLY A 1 89 ? -10.098 -5.598 -21.150 1.00 94.62 89 GLY A CA 1
ATOM 692 C C . GLY A 1 89 ? -9.776 -5.097 -19.739 1.00 94.62 89 GLY A C 1
ATOM 693 O O . GLY A 1 89 ? -10.183 -5.723 -18.763 1.00 94.62 89 GLY A O 1
ATOM 694 N N . GLY A 1 90 ? -9.005 -4.011 -19.622 1.00 94.94 90 GLY A N 1
ATOM 695 C CA . GLY A 1 90 ? -8.754 -3.316 -18.359 1.00 94.94 90 GLY A CA 1
ATOM 696 C C . GLY A 1 90 ? -9.815 -2.266 -18.014 1.00 94.94 90 GLY A C 1
ATOM 697 O O . GLY A 1 90 ? -10.588 -1.844 -18.873 1.00 94.94 90 GLY A O 1
ATOM 698 N N . GLY A 1 91 ? -9.841 -1.828 -16.755 1.00 93.88 91 GLY A N 1
ATOM 699 C CA . GLY A 1 91 ? -10.795 -0.840 -16.243 1.00 93.88 91 GLY A CA 1
ATOM 700 C C . GLY A 1 91 ? -10.459 0.609 -16.596 1.00 93.88 91 GLY A C 1
ATOM 701 O O . GLY A 1 91 ? -11.352 1.459 -16.587 1.00 93.88 91 GLY A O 1
ATOM 702 N N . GLY A 1 92 ? -9.197 0.906 -16.928 1.00 92.69 92 GLY A N 1
ATOM 703 C CA . GLY A 1 92 ? -8.714 2.254 -17.241 1.00 92.69 92 GLY A CA 1
ATOM 704 C C . GLY A 1 92 ? -9.033 3.296 -16.168 1.00 92.69 92 GLY A C 1
ATOM 705 O O . GLY A 1 92 ? -9.244 4.459 -16.513 1.00 92.69 92 GLY A O 1
ATOM 706 N N . GLN A 1 93 ? -9.154 2.876 -14.908 1.00 93.31 93 GLN A N 1
ATOM 707 C CA . GLN A 1 93 ? -9.442 3.767 -13.791 1.00 93.31 93 GLN A CA 1
ATOM 708 C C . GLN A 1 93 ? -8.188 4.545 -13.380 1.00 93.31 93 GLN A C 1
ATOM 710 O O . GLN A 1 93 ? -7.067 4.084 -13.621 1.00 93.31 93 GLN A O 1
ATOM 715 N N . PRO A 1 94 ? -8.356 5.730 -12.775 1.00 90.19 94 PRO A N 1
ATOM 716 C CA . PRO A 1 94 ? -7.238 6.497 -12.254 1.00 90.19 94 PRO A CA 1
ATOM 717 C C . PRO A 1 94 ? -6.703 5.913 -10.928 1.00 90.19 94 PRO A C 1
ATOM 719 O O . PRO A 1 94 ? -7.319 5.044 -10.310 1.00 90.19 94 PRO A O 1
ATOM 722 N N . TRP A 1 95 ? -5.534 6.387 -10.485 1.00 85.44 95 TRP A N 1
ATOM 723 C CA . TRP A 1 95 ? -4.852 5.901 -9.278 1.00 85.44 95 TRP A CA 1
ATOM 724 C C . TRP A 1 95 ? -5.625 6.195 -7.989 1.00 85.44 95 TRP A C 1
ATOM 726 O O . TRP A 1 95 ? -5.466 5.462 -7.014 1.00 85.44 95 TRP A O 1
ATOM 736 N N . SER A 1 96 ? -6.468 7.227 -7.970 1.00 83.38 96 SER A N 1
ATOM 737 C CA . SER A 1 96 ? -7.341 7.537 -6.828 1.00 83.38 96 SER A CA 1
ATOM 738 C C . SER A 1 96 ? -8.356 6.439 -6.492 1.00 83.38 96 SER A C 1
ATOM 740 O O . SER A 1 96 ? -8.798 6.365 -5.351 1.00 83.38 96 SER A O 1
ATOM 742 N N . VAL A 1 97 ? -8.676 5.541 -7.430 1.00 78.06 97 VAL A N 1
ATOM 743 C CA . VAL A 1 97 ? -9.658 4.451 -7.242 1.00 78.06 97 VAL A CA 1
ATOM 744 C C . VAL A 1 97 ? -9.029 3.219 -6.557 1.00 78.06 97 VAL A C 1
ATOM 746 O O . VAL A 1 97 ? -9.672 2.189 -6.359 1.00 78.06 97 VAL A O 1
ATOM 749 N N . VAL A 1 98 ? -7.748 3.285 -6.174 1.00 65.06 98 VAL A N 1
ATOM 750 C CA . VAL A 1 98 ? -6.974 2.132 -5.689 1.00 65.06 98 VAL A CA 1
ATOM 751 C C . VAL A 1 98 ? -7.073 1.938 -4.168 1.00 65.06 98 VAL A C 1
ATOM 753 O O . VAL A 1 98 ? -6.580 2.749 -3.389 1.00 65.06 98 VAL A O 1
ATOM 756 N N . GLY A 1 99 ? -7.643 0.800 -3.748 1.00 54.03 99 GLY A N 1
ATOM 757 C CA . GLY A 1 99 ? -7.751 0.358 -2.348 1.00 54.03 99 GLY A CA 1
ATOM 758 C C . GLY A 1 99 ? -6.727 -0.699 -1.872 1.00 54.03 99 GLY A C 1
ATOM 759 O O . GLY A 1 99 ? -5.848 -1.162 -2.602 1.00 54.03 99 GLY A O 1
ATOM 760 N N . MET A 1 100 ? -6.875 -1.098 -0.600 1.00 50.03 100 MET A N 1
ATOM 761 C CA . MET A 1 100 ? -5.831 -1.597 0.315 1.00 50.03 100 MET A CA 1
ATOM 762 C C . MET A 1 100 ? -5.219 -3.004 0.097 1.00 50.03 100 MET A C 1
ATOM 764 O O . MET A 1 100 ? -4.144 -3.261 0.622 1.00 50.03 100 MET A O 1
ATOM 768 N N . LEU A 1 101 ? -5.820 -3.929 -0.653 1.00 45.94 101 LEU A N 1
ATOM 769 C CA . LEU A 1 101 ? -5.238 -5.285 -0.832 1.00 45.94 101 LEU A CA 1
ATOM 770 C C . LEU A 1 101 ? -4.564 -5.496 -2.190 1.00 45.94 101 LEU A C 1
ATOM 772 O O . LEU A 1 101 ? -3.827 -6.454 -2.397 1.00 45.94 101 LEU A O 1
ATOM 776 N N . LEU A 1 102 ? -4.774 -4.558 -3.104 1.00 73.94 102 LEU A N 1
ATOM 777 C CA . LEU A 1 102 ? -4.370 -4.671 -4.495 1.00 73.94 102 LEU A CA 1
ATOM 778 C C . LEU A 1 102 ? -3.172 -3.771 -4.836 1.00 73.94 102 LEU A C 1
ATOM 780 O O . LEU A 1 102 ? -2.512 -3.949 -5.857 1.00 73.94 102 LEU A O 1
ATOM 784 N N . GLY A 1 103 ? -2.872 -2.796 -3.976 1.00 81.31 103 GLY A N 1
ATOM 785 C CA . GLY A 1 103 ? -1.955 -1.712 -4.311 1.00 81.31 103 GLY A CA 1
ATOM 786 C C . GLY A 1 103 ? -0.535 -2.157 -4.676 1.00 81.31 103 GLY A C 1
ATOM 787 O O . GLY A 1 103 ? 0.075 -1.545 -5.550 1.00 81.31 103 GLY A O 1
ATOM 788 N N . TYR A 1 104 ? -0.021 -3.241 -4.077 1.00 86.69 104 TYR A N 1
ATOM 789 C CA . TYR A 1 104 ? 1.306 -3.770 -4.429 1.00 86.69 104 TYR A CA 1
ATOM 790 C C . TYR A 1 104 ? 1.315 -4.327 -5.859 1.00 86.69 104 TYR A C 1
ATOM 792 O O . TYR A 1 104 ? 2.154 -3.941 -6.669 1.00 86.69 104 TYR A O 1
ATOM 800 N N . HIS A 1 105 ? 0.321 -5.154 -6.200 1.00 92.38 105 HIS A N 1
ATOM 801 C CA . HIS A 1 105 ? 0.122 -5.646 -7.562 1.00 92.38 105 HIS A CA 1
ATOM 802 C C . HIS A 1 105 ? -0.065 -4.501 -8.562 1.00 92.38 105 HIS A C 1
ATOM 804 O O . HIS A 1 105 ? 0.541 -4.518 -9.631 1.00 92.38 105 HIS A O 1
ATOM 810 N N . LEU A 1 106 ? -0.858 -3.482 -8.225 1.00 90.19 106 LEU A N 1
ATOM 811 C CA . LEU A 1 106 ? -1.139 -2.381 -9.148 1.00 90.19 106 LEU A CA 1
ATOM 812 C C . LEU A 1 106 ? 0.089 -1.543 -9.465 1.00 90.19 106 LEU A C 1
ATOM 814 O O . LEU A 1 106 ? 0.299 -1.200 -10.630 1.00 90.19 106 LEU A O 1
ATOM 818 N N . LEU A 1 107 ? 0.944 -1.286 -8.476 1.00 91.50 107 LEU A N 1
ATOM 819 C CA . LEU A 1 107 ? 2.250 -0.695 -8.742 1.00 91.50 107 LEU A CA 1
ATOM 820 C C . LEU A 1 107 ? 3.067 -1.552 -9.709 1.00 91.50 107 LEU A C 1
ATOM 822 O O . LEU A 1 107 ? 3.525 -1.057 -10.741 1.00 91.50 107 LEU A O 1
ATOM 826 N N . TRP A 1 108 ? 3.255 -2.833 -9.395 1.00 93.69 108 TRP A N 1
ATOM 827 C CA . TRP A 1 108 ? 4.122 -3.675 -10.213 1.00 93.69 108 TRP A CA 1
ATOM 828 C C . TRP A 1 108 ? 3.569 -3.871 -11.622 1.00 93.69 108 TRP A C 1
ATOM 830 O O . TRP A 1 108 ? 4.310 -3.730 -12.590 1.00 93.69 108 TRP A O 1
ATOM 840 N N . SER A 1 109 ? 2.256 -4.052 -11.766 1.00 95.38 109 SER A N 1
ATOM 841 C CA . SER A 1 109 ? 1.586 -4.169 -13.067 1.00 95.38 109 SER A CA 1
ATOM 842 C C . SER A 1 109 ? 1.750 -2.932 -13.959 1.00 95.38 109 SER A C 1
ATOM 844 O O . SER A 1 109 ? 1.715 -3.049 -15.181 1.00 95.38 109 SER A O 1
ATOM 846 N N . THR A 1 110 ? 1.979 -1.752 -13.374 1.00 94.12 110 THR A N 1
ATOM 847 C CA . THR A 1 110 ? 2.158 -0.482 -14.096 1.00 94.12 110 THR A CA 1
ATOM 848 C C . THR A 1 110 ? 3.621 -0.047 -14.198 1.00 94.12 110 THR A C 1
ATOM 850 O O . THR A 1 110 ? 3.910 1.019 -14.743 1.00 94.12 110 THR A O 1
ATOM 853 N N . THR A 1 111 ? 4.576 -0.871 -13.750 1.00 95.94 111 THR A N 1
ATOM 854 C CA . THR A 1 111 ? 6.007 -0.515 -13.758 1.00 95.94 111 THR A CA 1
ATOM 855 C C . THR A 1 111 ? 6.511 -0.192 -15.166 1.00 95.94 111 THR A C 1
ATOM 857 O O . THR A 1 111 ? 7.159 0.836 -15.365 1.00 95.94 111 THR A O 1
ATOM 860 N N . ALA A 1 112 ? 6.127 -0.982 -16.174 1.00 97.12 112 ALA A N 1
ATOM 861 C CA . ALA A 1 112 ? 6.475 -0.704 -17.571 1.00 97.12 112 ALA A CA 1
ATOM 862 C C . ALA A 1 112 ? 5.909 0.638 -18.074 1.00 97.12 112 ALA A C 1
ATOM 864 O O . ALA A 1 112 ? 6.560 1.323 -18.859 1.00 97.12 112 ALA A O 1
ATOM 865 N N . ASN A 1 113 ? 4.747 1.070 -17.576 1.00 95.81 113 ASN A N 1
ATOM 866 C CA . ASN A 1 113 ? 4.149 2.361 -17.925 1.00 95.81 113 ASN A CA 1
ATOM 867 C C . ASN A 1 113 ? 4.966 3.544 -17.379 1.00 95.81 113 ASN A C 1
ATOM 869 O O . ASN A 1 113 ? 4.854 4.648 -17.911 1.00 95.81 113 ASN A O 1
ATOM 873 N N . ILE A 1 114 ? 5.766 3.329 -16.328 1.00 95.50 114 ILE A N 1
ATOM 874 C CA . ILE A 1 114 ? 6.561 4.372 -15.669 1.00 95.50 114 ILE A CA 1
ATOM 875 C C . ILE A 1 114 ? 7.993 4.401 -16.202 1.00 95.50 114 ILE A C 1
ATOM 877 O O . ILE A 1 114 ? 8.466 5.467 -16.600 1.00 95.50 114 ILE A O 1
ATOM 881 N N . VAL A 1 115 ? 8.671 3.250 -16.229 1.00 95.69 115 VAL A N 1
ATOM 882 C CA . VAL A 1 115 ? 10.107 3.167 -16.561 1.00 95.69 115 VAL A CA 1
ATOM 883 C C . VAL A 1 115 ? 10.398 2.570 -17.940 1.00 95.69 115 VAL A C 1
ATOM 885 O O . VAL A 1 115 ? 11.501 2.745 -18.442 1.00 95.69 115 VAL A O 1
ATOM 888 N N . GLY A 1 116 ? 9.430 1.901 -18.573 1.00 97.00 116 GLY A N 1
ATOM 889 C CA . GLY A 1 116 ? 9.576 1.302 -19.903 1.00 97.00 116 GLY A CA 1
ATOM 890 C C . GLY A 1 116 ? 9.304 2.271 -21.056 1.00 97.00 116 GLY A C 1
ATOM 891 O O . GLY A 1 116 ? 8.733 3.351 -20.864 1.00 97.00 116 GLY A O 1
ATOM 892 N N . SER A 1 117 ? 9.661 1.869 -22.278 1.00 96.44 117 SER A N 1
ATOM 893 C CA . SER A 1 117 ? 9.195 2.550 -23.493 1.00 96.44 117 SER A CA 1
ATOM 894 C C . SER A 1 117 ? 7.670 2.407 -23.663 1.00 96.44 117 SER A C 1
ATOM 896 O O . SER A 1 117 ? 7.069 1.507 -23.068 1.00 96.44 117 SER A O 1
ATOM 898 N N . PRO A 1 118 ? 7.001 3.261 -24.461 1.00 95.75 118 PRO A N 1
ATOM 899 C CA . PRO A 1 118 ? 5.583 3.087 -24.783 1.00 95.75 118 PRO A CA 1
ATOM 900 C C . PRO A 1 118 ? 5.259 1.707 -25.376 1.00 95.75 118 PRO A C 1
ATOM 902 O O . PRO A 1 118 ? 4.232 1.124 -25.040 1.00 95.75 118 PRO A O 1
ATOM 905 N N . GLU A 1 119 ? 6.154 1.157 -26.193 1.00 96.00 119 GLU A N 1
ATOM 906 C CA . GLU A 1 119 ? 6.017 -0.162 -26.817 1.00 96.00 119 GLU A CA 1
ATOM 907 C C . GLU A 1 119 ? 6.163 -1.289 -25.784 1.00 96.00 119 GLU A C 1
ATOM 909 O O . GLU A 1 119 ? 5.366 -2.229 -25.775 1.00 96.00 119 GLU A O 1
ATOM 914 N N . GLN A 1 120 ? 7.137 -1.181 -24.870 1.00 97.56 120 GLN A N 1
ATOM 915 C CA . GLN A 1 120 ? 7.274 -2.108 -23.742 1.00 97.56 120 GLN A CA 1
ATOM 916 C C . GLN A 1 120 ? 6.035 -2.058 -22.840 1.00 97.56 120 GLN A C 1
ATOM 918 O O . GLN A 1 120 ? 5.498 -3.102 -22.476 1.00 97.56 120 GLN A O 1
ATOM 923 N N . ALA A 1 121 ? 5.550 -0.857 -22.511 1.00 96.94 121 ALA A N 1
ATOM 924 C CA . ALA A 1 121 ? 4.349 -0.672 -21.704 1.00 96.94 121 ALA A CA 1
ATOM 925 C C . ALA A 1 121 ? 3.120 -1.319 -22.358 1.00 96.94 121 ALA A C 1
ATOM 927 O O . ALA A 1 121 ? 2.405 -2.063 -21.693 1.00 96.94 121 ALA A O 1
ATOM 928 N N . ASP A 1 122 ? 2.897 -1.094 -23.654 1.00 97.00 122 ASP A N 1
ATOM 929 C CA . ASP A 1 122 ? 1.771 -1.685 -24.381 1.00 97.00 122 ASP A CA 1
ATOM 930 C C . ASP A 1 122 ? 1.838 -3.221 -24.416 1.00 97.00 122 ASP A C 1
ATOM 932 O O . ASP A 1 122 ? 0.866 -3.894 -24.052 1.00 97.00 122 ASP A O 1
ATOM 936 N N . ARG A 1 123 ? 3.006 -3.786 -24.759 1.00 97.44 123 ARG A N 1
ATOM 937 C CA . ARG A 1 123 ? 3.226 -5.242 -24.809 1.00 97.44 123 ARG A CA 1
ATOM 938 C C . ARG A 1 123 ? 3.013 -5.900 -23.445 1.00 97.44 123 ARG A C 1
ATOM 940 O O . ARG A 1 123 ? 2.337 -6.927 -23.361 1.00 97.44 123 ARG A O 1
ATOM 947 N N . ILE A 1 124 ? 3.545 -5.306 -22.378 1.00 97.75 124 ILE A N 1
ATOM 948 C CA . ILE A 1 124 ? 3.393 -5.829 -21.015 1.00 97.75 124 ILE A CA 1
ATOM 949 C C . ILE A 1 124 ? 1.949 -5.678 -20.521 1.00 97.75 124 ILE A C 1
ATOM 951 O O . ILE A 1 124 ? 1.412 -6.620 -19.942 1.00 97.75 124 ILE A O 1
ATOM 955 N N . GLN A 1 125 ? 1.266 -4.563 -20.803 1.00 97.44 125 GLN A N 1
ATOM 956 C CA . GLN A 1 125 ? -0.157 -4.414 -20.470 1.00 97.44 125 GLN A CA 1
ATOM 957 C C . GLN A 1 125 ? -1.019 -5.458 -21.189 1.00 97.44 125 GLN A C 1
ATOM 959 O O . GLN A 1 125 ? -1.898 -6.058 -20.569 1.00 97.44 125 GLN A O 1
ATOM 964 N N . LYS A 1 126 ? -0.739 -5.746 -22.466 1.00 97.81 126 LYS A N 1
ATOM 965 C CA . LYS A 1 126 ? -1.408 -6.827 -23.205 1.00 97.81 126 LYS A CA 1
ATOM 966 C C . LYS A 1 126 ? -1.233 -8.176 -22.516 1.00 97.81 126 LYS A C 1
ATOM 968 O O . LYS A 1 126 ? -2.205 -8.912 -22.358 1.00 97.81 126 LYS A O 1
ATOM 973 N N . LEU A 1 127 ? -0.004 -8.485 -22.102 1.00 97.00 127 LEU A N 1
ATOM 974 C CA . LEU A 1 127 ? 0.329 -9.730 -21.416 1.00 97.00 127 LEU A CA 1
ATOM 975 C C . LEU A 1 127 ? -0.407 -9.845 -20.075 1.00 97.00 127 LEU A C 1
ATOM 977 O O . LEU A 1 127 ? -1.100 -10.836 -19.846 1.00 97.00 127 LEU A O 1
ATOM 981 N N . ILE A 1 128 ? -0.286 -8.838 -19.209 1.00 96.75 128 ILE A N 1
ATOM 982 C CA . ILE A 1 128 ? -0.826 -8.870 -17.844 1.00 96.75 128 ILE A CA 1
ATOM 983 C C . ILE A 1 128 ? -2.356 -8.903 -17.863 1.00 96.75 128 ILE A C 1
ATOM 985 O O . ILE A 1 128 ? -2.971 -9.776 -17.248 1.00 96.75 128 ILE A O 1
ATOM 989 N N . ILE A 1 129 ? -2.986 -7.984 -18.598 1.00 96.50 129 ILE A N 1
ATOM 990 C CA . ILE A 1 129 ? -4.447 -7.835 -18.599 1.00 96.50 129 ILE A CA 1
ATOM 991 C C . ILE A 1 129 ? -5.117 -8.972 -19.377 1.00 96.50 129 ILE A C 1
ATOM 993 O O . ILE A 1 129 ? -6.137 -9.506 -18.924 1.00 96.50 129 ILE A O 1
ATOM 997 N N . GLY A 1 130 ? -4.527 -9.388 -20.503 1.00 95.00 130 GLY A N 1
ATOM 998 C CA . GLY A 1 130 ? -5.045 -10.477 -21.333 1.00 95.00 130 GLY A CA 1
ATOM 999 C C . GLY A 1 130 ? -5.066 -11.825 -20.611 1.00 95.00 130 GLY A C 1
ATOM 1000 O O . GLY A 1 130 ? -6.007 -12.592 -20.796 1.00 95.00 130 GLY A O 1
ATOM 1001 N N . ASN A 1 131 ? -4.088 -12.084 -19.737 1.00 94.56 131 ASN A N 1
ATOM 1002 C CA . ASN A 1 131 ? -4.017 -13.327 -18.963 1.00 94.56 131 ASN A CA 1
ATOM 1003 C C . ASN A 1 131 ? -4.555 -13.206 -17.528 1.00 94.56 131 ASN A C 1
ATOM 1005 O O . ASN A 1 131 ? -4.580 -14.200 -16.809 1.00 94.56 131 ASN A O 1
ATOM 1009 N N . ASN A 1 132 ? -5.004 -12.016 -17.109 1.00 93.88 132 ASN A N 1
ATOM 1010 C CA . ASN A 1 132 ? -5.456 -11.749 -15.739 1.00 93.88 132 ASN A CA 1
ATOM 1011 C C . ASN A 1 132 ? -4.390 -12.090 -14.678 1.00 93.88 132 ASN A C 1
ATOM 1013 O O . ASN A 1 132 ? -4.678 -12.742 -13.674 1.00 93.88 132 ASN A O 1
ATOM 1017 N N . TYR A 1 133 ? -3.147 -11.688 -14.938 1.00 95.50 133 TYR A N 1
ATOM 1018 C CA . TYR A 1 133 ? -2.008 -12.008 -14.084 1.00 95.50 133 TYR A CA 1
ATOM 1019 C C . TYR A 1 133 ? -1.950 -11.144 -12.824 1.00 95.50 133 TYR A C 1
ATOM 1021 O O . TYR A 1 133 ? -2.074 -9.923 -12.878 1.00 95.50 133 TYR A O 1
ATOM 1029 N N . PHE A 1 134 ? -1.682 -11.794 -11.697 1.00 94.50 134 PHE A N 1
ATOM 1030 C CA . PHE A 1 134 ? -1.202 -11.206 -10.461 1.00 94.50 134 PHE A CA 1
ATOM 1031 C C . PHE A 1 134 ? 0.311 -10.998 -10.543 1.00 94.50 134 PHE A C 1
ATOM 1033 O O . PHE A 1 134 ? 1.053 -11.834 -11.057 1.00 94.50 134 PHE A O 1
ATOM 1040 N N . ILE A 1 135 ? 0.770 -9.863 -10.025 1.00 95.38 135 ILE A N 1
ATOM 1041 C CA . ILE A 1 135 ? 2.132 -9.369 -10.234 1.00 95.38 135 ILE A CA 1
ATOM 1042 C C . ILE A 1 135 ? 2.740 -9.037 -8.878 1.00 95.38 135 ILE A C 1
ATOM 1044 O O . ILE A 1 135 ? 2.138 -8.292 -8.105 1.00 95.38 135 ILE A O 1
ATOM 1048 N N . SER A 1 136 ? 3.934 -9.558 -8.616 1.00 92.69 136 SER A N 1
ATOM 1049 C CA . SER A 1 136 ? 4.749 -9.234 -7.440 1.00 92.69 136 SER A CA 1
ATOM 1050 C C . SER A 1 136 ? 5.986 -8.421 -7.824 1.00 92.69 136 SER A C 1
ATOM 1052 O O . SER A 1 136 ? 6.232 -8.146 -9.000 1.00 92.69 136 SER A O 1
ATOM 1054 N N . GLY A 1 137 ? 6.812 -8.086 -6.833 1.00 89.50 137 GLY A N 1
ATOM 1055 C CA . GLY A 1 137 ? 8.142 -7.537 -7.071 1.00 89.50 137 GLY A CA 1
ATOM 1056 C C . GLY A 1 137 ? 9.136 -7.973 -6.002 1.00 89.50 137 GLY A C 1
ATOM 1057 O O . GLY A 1 137 ? 8.840 -7.908 -4.810 1.00 89.50 137 GLY A O 1
ATOM 1058 N N . ALA A 1 138 ? 10.331 -8.377 -6.431 1.00 86.94 138 ALA A N 1
ATOM 1059 C CA . ALA A 1 138 ? 11.475 -8.656 -5.561 1.00 86.94 138 ALA A CA 1
ATOM 1060 C C . ALA A 1 138 ? 12.414 -7.439 -5.525 1.00 86.94 138 ALA A C 1
ATOM 1062 O O . ALA A 1 138 ? 13.591 -7.507 -5.883 1.00 86.94 138 ALA A O 1
ATOM 1063 N N . VAL A 1 139 ? 11.856 -6.291 -5.135 1.00 76.06 139 VAL A N 1
ATOM 1064 C CA . VAL A 1 139 ? 12.532 -4.991 -5.177 1.00 76.06 139 VAL A CA 1
ATOM 1065 C C . VAL A 1 139 ? 12.481 -4.359 -3.793 1.00 76.06 139 VAL A C 1
ATOM 1067 O O . VAL A 1 139 ? 11.444 -3.876 -3.342 1.00 76.06 139 VAL A O 1
ATOM 1070 N N . ASN A 1 140 ? 13.629 -4.337 -3.123 1.00 69.62 140 ASN A N 1
ATOM 1071 C CA . ASN A 1 140 ? 13.802 -3.659 -1.848 1.00 69.62 140 ASN A CA 1
ATOM 1072 C C . ASN A 1 140 ? 15.108 -2.852 -1.878 1.00 69.62 140 ASN A C 1
ATOM 1074 O O . ASN A 1 140 ? 16.176 -3.462 -1.958 1.00 69.62 140 ASN A O 1
ATOM 1078 N N . PRO A 1 141 ? 15.051 -1.511 -1.761 1.00 64.75 141 PRO A N 1
ATOM 1079 C CA . PRO A 1 141 ? 16.234 -0.647 -1.819 1.00 64.75 141 PRO A CA 1
ATOM 1080 C C . PRO A 1 141 ? 17.152 -0.761 -0.589 1.00 64.75 141 PRO A C 1
ATOM 1082 O O . PRO A 1 141 ? 18.119 -0.010 -0.475 1.00 64.75 141 PRO A O 1
ATOM 1085 N N . ARG A 1 142 ? 16.814 -1.612 0.390 1.00 62.19 142 ARG A N 1
ATOM 1086 C CA . ARG A 1 142 ? 17.646 -1.898 1.570 1.00 62.19 142 ARG A CA 1
ATOM 1087 C C . ARG A 1 142 ? 18.460 -3.183 1.451 1.00 62.19 142 ARG A C 1
ATOM 1089 O O . ARG A 1 142 ? 19.398 -3.350 2.225 1.00 62.19 142 ARG A O 1
ATOM 1096 N N . ASP A 1 143 ? 18.092 -4.062 0.528 1.00 66.50 143 ASP A N 1
ATOM 1097 C CA . ASP A 1 143 ? 18.819 -5.303 0.283 1.00 66.50 143 ASP A CA 1
ATOM 1098 C C . ASP A 1 143 ? 19.957 -5.033 -0.704 1.00 66.50 143 ASP A C 1
ATOM 1100 O O . ASP A 1 143 ? 19.932 -4.038 -1.428 1.00 66.50 143 ASP A O 1
ATOM 1104 N N . SER A 1 144 ? 20.936 -5.936 -0.781 1.00 77.06 144 SER A N 1
ATOM 1105 C CA . SER A 1 144 ? 21.872 -5.916 -1.906 1.00 77.06 144 SER A CA 1
ATOM 1106 C C . SER A 1 144 ? 21.100 -6.020 -3.220 1.00 77.06 144 SER A C 1
ATOM 1108 O O . SER A 1 144 ? 20.126 -6.774 -3.332 1.00 77.06 144 SER A O 1
ATOM 1110 N N . ASP A 1 145 ? 21.513 -5.247 -4.216 1.00 81.06 145 ASP A N 1
ATOM 1111 C CA . ASP A 1 145 ? 20.926 -5.336 -5.547 1.00 81.06 145 ASP A CA 1
ATOM 1112 C C . ASP A 1 145 ? 21.179 -6.723 -6.142 1.00 81.06 145 ASP A C 1
ATOM 1114 O O . ASP A 1 145 ? 22.213 -7.348 -5.880 1.00 81.06 145 ASP A O 1
ATOM 1118 N N . LEU A 1 146 ? 20.235 -7.220 -6.949 1.00 92.19 146 LEU A N 1
ATOM 1119 C CA . LEU A 1 146 ? 20.541 -8.375 -7.787 1.00 92.19 146 LEU A CA 1
ATOM 1120 C C . LEU A 1 146 ? 21.640 -7.969 -8.772 1.00 92.19 146 LEU A C 1
ATOM 1122 O O . LEU A 1 146 ? 21.702 -6.830 -9.227 1.00 92.19 146 LEU A O 1
ATOM 1126 N N . SER A 1 147 ? 22.505 -8.907 -9.123 1.00 95.62 147 SER A N 1
ATOM 1127 C CA . SER A 1 147 ? 23.463 -8.719 -10.209 1.00 95.62 147 SER A CA 1
ATOM 1128 C C . SER A 1 147 ? 22.835 -9.135 -11.531 1.00 95.62 147 SER A C 1
ATOM 1130 O O . SER A 1 147 ? 22.136 -10.151 -11.589 1.00 95.62 147 SER A O 1
ATOM 1132 N N . ILE A 1 148 ? 23.103 -8.363 -12.582 1.00 97.62 148 ILE A N 1
ATOM 1133 C CA . ILE A 1 148 ? 22.650 -8.658 -13.937 1.00 97.62 148 ILE A CA 1
ATOM 1134 C C . ILE A 1 148 ? 23.858 -8.795 -14.853 1.00 97.62 148 ILE A C 1
ATOM 1136 O O . ILE A 1 148 ? 24.711 -7.906 -14.906 1.00 97.62 148 ILE A O 1
ATOM 1140 N N . LYS A 1 149 ? 23.896 -9.895 -15.603 1.00 96.69 149 LYS A N 1
ATOM 1141 C CA . LYS A 1 149 ? 24.877 -10.139 -16.666 1.00 96.69 149 LYS A CA 1
ATOM 1142 C C . LYS A 1 149 ? 24.182 -10.274 -18.009 1.00 96.69 149 LYS A C 1
ATOM 1144 O O . LYS A 1 149 ? 23.052 -10.763 -18.068 1.00 96.69 149 LYS A O 1
ATOM 1149 N N . SER A 1 150 ? 24.864 -9.883 -19.080 1.00 96.12 150 SER A N 1
ATOM 1150 C CA . SER A 1 150 ? 24.421 -10.239 -20.426 1.00 96.12 150 SER A CA 1
ATOM 1151 C C . SER A 1 150 ? 24.742 -11.707 -20.721 1.00 96.12 150 SER A C 1
ATOM 1153 O O . SER A 1 150 ? 25.863 -12.152 -20.490 1.00 96.12 150 SER A O 1
ATOM 1155 N N . ASP A 1 151 ? 23.805 -12.428 -21.333 1.00 95.94 151 ASP A N 1
ATOM 1156 C CA . ASP A 1 151 ? 24.036 -13.760 -21.904 1.00 95.94 151 ASP A CA 1
ATOM 1157 C C . ASP A 1 151 ? 23.253 -13.926 -23.216 1.00 95.94 1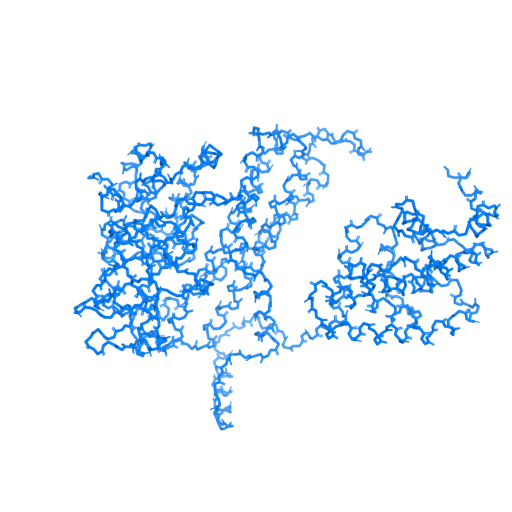51 ASP A C 1
ATOM 1159 O O . ASP A 1 151 ? 22.035 -14.133 -23.221 1.00 95.94 151 ASP A O 1
ATOM 1163 N N . GLY A 1 152 ? 23.956 -13.775 -24.343 1.00 93.75 152 GLY A N 1
ATOM 1164 C CA . GLY A 1 152 ? 23.349 -13.741 -25.675 1.00 93.75 152 GLY A CA 1
ATOM 1165 C C . GLY A 1 152 ? 22.258 -12.669 -25.778 1.00 93.75 152 GLY A C 1
ATOM 1166 O O . GLY A 1 152 ? 22.508 -11.491 -25.494 1.00 93.75 152 GLY A O 1
ATOM 1167 N N . ASP A 1 153 ? 21.052 -13.112 -26.139 1.00 94.88 153 ASP A N 1
ATOM 1168 C CA . ASP A 1 153 ? 19.842 -12.289 -26.279 1.00 94.88 153 ASP A CA 1
ATOM 1169 C C . ASP A 1 153 ? 19.103 -12.054 -24.948 1.00 94.88 153 ASP A C 1
ATOM 1171 O O . ASP A 1 153 ? 18.026 -11.459 -24.928 1.00 94.88 153 ASP A O 1
ATOM 1175 N N . ASN A 1 154 ? 19.672 -12.492 -23.821 1.00 97.69 154 ASN A N 1
ATOM 1176 C CA . ASN A 1 154 ? 19.064 -12.373 -22.499 1.00 97.69 154 ASN A CA 1
ATOM 1177 C C . ASN A 1 154 ? 19.912 -11.541 -21.530 1.00 97.69 154 ASN A C 1
ATOM 1179 O O . ASN A 1 154 ? 21.141 -11.465 -21.623 1.00 97.69 154 ASN A O 1
ATOM 1183 N N . ILE A 1 155 ? 19.225 -10.987 -20.539 1.00 97.94 155 ILE A N 1
ATOM 1184 C CA . ILE A 1 155 ? 19.780 -10.583 -19.253 1.00 97.94 155 ILE A CA 1
ATOM 1185 C C . ILE A 1 155 ? 19.540 -11.694 -18.227 1.00 97.94 155 ILE A C 1
ATOM 1187 O O . ILE A 1 155 ? 18.494 -12.350 -18.223 1.00 97.94 155 ILE A O 1
ATOM 1191 N N . VAL A 1 156 ? 20.524 -11.915 -17.359 1.00 98.38 156 VAL A N 1
ATOM 1192 C CA . VAL A 1 156 ? 20.501 -12.978 -16.349 1.00 98.38 156 VAL A CA 1
ATOM 1193 C C . VAL A 1 156 ? 20.636 -12.375 -14.963 1.00 98.38 156 VAL A C 1
ATOM 1195 O O . VAL A 1 156 ? 21.652 -11.750 -14.658 1.00 98.38 156 VAL A O 1
ATOM 1198 N N . PHE A 1 157 ? 19.628 -12.591 -14.123 1.00 98.19 157 PHE A N 1
ATOM 1199 C CA . PHE A 1 157 ? 19.585 -12.123 -12.744 1.00 98.19 157 PHE A CA 1
ATOM 1200 C C . PHE A 1 157 ? 20.140 -13.178 -11.787 1.00 98.19 157 PHE A C 1
ATOM 1202 O O . PHE A 1 157 ? 19.796 -14.360 -11.863 1.00 98.19 157 PHE A O 1
ATOM 1209 N N . ASN A 1 158 ? 20.952 -12.723 -10.835 1.00 97.44 158 ASN A N 1
ATOM 1210 C CA . ASN A 1 158 ? 21.478 -13.531 -9.741 1.00 97.44 158 ASN A CA 1
ATOM 1211 C C . ASN A 1 158 ? 21.524 -12.721 -8.444 1.00 97.44 158 ASN A C 1
ATOM 1213 O O . ASN A 1 158 ? 21.974 -11.574 -8.443 1.00 97.44 158 ASN A O 1
ATOM 1217 N N . GLY A 1 159 ? 21.136 -13.330 -7.329 1.00 95.19 159 GLY A N 1
ATOM 1218 C CA . GLY A 1 159 ? 21.265 -12.726 -6.009 1.00 95.19 159 GLY A CA 1
ATOM 1219 C C . GLY A 1 159 ? 20.273 -13.280 -4.998 1.00 95.19 159 GLY A C 1
ATOM 1220 O O . GLY A 1 159 ? 19.765 -14.395 -5.122 1.00 95.19 159 GLY A O 1
ATOM 1221 N N . PHE A 1 160 ? 20.019 -12.484 -3.970 1.00 94.25 160 PHE A N 1
ATOM 1222 C CA . PHE A 1 160 ? 19.138 -12.830 -2.869 1.00 94.25 160 PHE A CA 1
ATOM 1223 C C . PHE A 1 160 ? 18.416 -11.573 -2.393 1.00 94.25 160 PHE A C 1
ATOM 1225 O O . PHE A 1 160 ? 19.029 -10.508 -2.300 1.00 94.25 160 PHE A O 1
ATOM 1232 N N . LYS A 1 161 ? 17.127 -11.698 -2.088 1.00 89.38 161 LYS A N 1
ATOM 1233 C CA . LYS A 1 161 ? 16.320 -10.636 -1.483 1.00 89.38 161 LYS A CA 1
ATOM 1234 C C . LYS A 1 161 ? 15.675 -11.170 -0.215 1.00 89.38 161 LYS A C 1
ATOM 1236 O O . LYS A 1 161 ? 15.202 -12.303 -0.197 1.00 89.38 161 LYS A O 1
ATOM 1241 N N . PHE A 1 162 ? 15.639 -10.347 0.829 1.00 86.88 162 PHE A N 1
ATOM 1242 C CA . PHE A 1 162 ? 14.996 -10.704 2.096 1.00 86.88 162 PHE A CA 1
ATOM 1243 C C . PHE A 1 162 ? 13.478 -10.557 2.033 1.00 86.88 162 PHE A C 1
ATOM 1245 O O . PHE A 1 162 ? 12.787 -11.186 2.824 1.00 86.88 162 PHE A O 1
ATOM 1252 N N . PHE A 1 163 ? 12.973 -9.736 1.106 1.00 86.69 163 PHE A N 1
ATOM 1253 C CA . PHE A 1 163 ? 11.545 -9.478 0.962 1.00 86.69 163 PHE A CA 1
ATOM 1254 C C . PHE A 1 163 ? 11.104 -9.570 -0.500 1.00 86.69 163 PHE A C 1
ATOM 1256 O O . PHE A 1 163 ? 11.642 -8.865 -1.358 1.00 86.69 163 PHE A O 1
ATOM 1263 N N . ASN A 1 164 ? 10.093 -10.402 -0.771 1.00 90.06 164 ASN A N 1
ATOM 1264 C CA . ASN A 1 164 ? 9.529 -10.610 -2.113 1.00 90.06 164 ASN A CA 1
ATOM 1265 C C . ASN A 1 164 ? 7.995 -10.495 -2.190 1.00 90.06 164 ASN A C 1
ATOM 1267 O O . ASN A 1 164 ? 7.376 -11.186 -2.979 1.00 90.06 164 ASN A O 1
ATOM 1271 N N . THR A 1 165 ? 7.376 -9.625 -1.392 1.00 89.81 165 THR A N 1
ATOM 1272 C CA . THR A 1 165 ? 5.910 -9.481 -1.241 1.00 89.81 165 THR A CA 1
ATOM 1273 C C . THR A 1 165 ? 5.067 -9.958 -2.433 1.00 89.81 165 THR A C 1
ATOM 1275 O O . THR A 1 165 ? 5.050 -9.340 -3.505 1.00 89.81 165 THR A O 1
ATOM 1278 N N . GLY A 1 166 ? 4.332 -11.045 -2.202 1.00 90.75 166 GLY A N 1
ATOM 1279 C CA . GLY A 1 166 ? 3.412 -11.670 -3.146 1.00 90.75 166 GLY A CA 1
ATOM 1280 C C . GLY A 1 166 ? 4.060 -12.635 -4.138 1.00 90.75 166 GLY A C 1
ATOM 1281 O O . GLY A 1 166 ? 3.345 -13.159 -4.988 1.00 90.75 166 GLY A O 1
ATOM 1282 N N . GLY A 1 167 ? 5.374 -12.870 -4.078 1.00 90.94 167 GLY A N 1
ATOM 1283 C CA . GLY A 1 167 ? 6.079 -13.667 -5.083 1.00 90.94 167 GLY A CA 1
ATOM 1284 C C . GLY A 1 167 ? 5.654 -15.130 -5.124 1.00 90.94 167 GLY A C 1
ATOM 1285 O O . GLY A 1 167 ? 5.496 -15.672 -6.208 1.00 90.94 167 GLY A O 1
ATOM 1286 N N . VAL A 1 168 ? 5.348 -15.745 -3.981 1.00 92.19 168 VAL A N 1
ATOM 1287 C CA . VAL A 1 168 ? 4.877 -17.146 -3.916 1.00 92.19 168 VAL A CA 1
ATOM 1288 C C . VAL A 1 168 ? 3.554 -17.364 -4.674 1.00 92.19 168 VAL A C 1
ATOM 1290 O O . VAL A 1 168 ? 3.270 -18.464 -5.150 1.00 92.19 168 VAL A O 1
ATOM 1293 N N . VAL A 1 169 ? 2.741 -16.313 -4.823 1.00 92.25 169 VAL A N 1
ATOM 1294 C CA . VAL A 1 169 ? 1.401 -16.370 -5.433 1.00 92.25 169 VAL A CA 1
ATOM 1295 C C . VAL A 1 169 ? 1.293 -15.588 -6.747 1.00 92.25 169 VAL A C 1
ATOM 1297 O O . VAL A 1 169 ? 0.186 -15.394 -7.250 1.00 92.25 169 VAL A O 1
ATOM 1300 N N . SER A 1 170 ? 2.410 -15.120 -7.313 1.00 93.62 170 SER A N 1
ATOM 1301 C CA . SER A 1 170 ? 2.400 -14.296 -8.524 1.00 93.62 170 SER A CA 1
ATOM 1302 C C . SER A 1 170 ? 2.563 -15.079 -9.816 1.00 93.62 170 SER A C 1
ATOM 1304 O O . SER A 1 170 ? 3.243 -16.096 -9.885 1.00 93.62 170 SER A O 1
ATOM 1306 N N . ASP A 1 171 ? 1.954 -14.572 -10.884 1.00 94.50 171 ASP A N 1
ATOM 1307 C CA . ASP A 1 171 ? 2.170 -15.100 -12.226 1.00 94.50 171 ASP A CA 1
ATOM 1308 C C . ASP A 1 171 ? 3.486 -14.572 -12.818 1.00 94.50 171 ASP A C 1
ATOM 1310 O O . ASP A 1 171 ? 4.239 -15.314 -13.455 1.00 94.50 171 ASP A O 1
ATOM 1314 N N . LEU A 1 172 ? 3.766 -13.285 -12.586 1.00 95.81 172 LEU A N 1
ATOM 1315 C CA . LEU A 1 172 ? 5.023 -12.623 -12.929 1.00 95.81 172 LEU A CA 1
ATOM 1316 C C . LEU A 1 172 ? 5.571 -11.876 -11.712 1.00 95.81 172 LEU A C 1
ATOM 1318 O O . LEU A 1 172 ? 4.816 -11.292 -10.928 1.00 95.81 172 LEU A O 1
ATOM 1322 N N . THR A 1 173 ? 6.892 -11.790 -11.623 1.00 95.56 173 THR A N 1
ATOM 1323 C CA . THR A 1 173 ? 7.585 -10.974 -10.629 1.00 95.56 173 THR A CA 1
ATOM 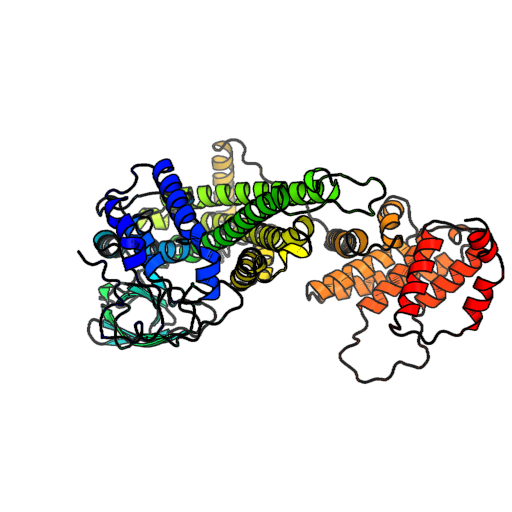1324 C C . THR A 1 173 ? 8.456 -9.929 -11.313 1.00 95.56 173 THR A C 1
ATOM 1326 O O . THR A 1 173 ? 9.174 -10.222 -12.272 1.00 95.56 173 THR A O 1
ATOM 1329 N N . VAL A 1 174 ? 8.387 -8.687 -10.838 1.00 97.31 174 VAL A N 1
ATOM 1330 C CA . VAL A 1 174 ? 9.312 -7.634 -11.257 1.00 97.31 174 VAL A CA 1
ATOM 1331 C C . VAL A 1 174 ? 10.628 -7.826 -10.513 1.00 97.31 174 VAL A C 1
ATOM 1333 O O . VAL A 1 174 ? 10.669 -7.795 -9.280 1.00 97.31 174 VAL A O 1
ATOM 1336 N N . LEU A 1 175 ? 11.704 -8.016 -11.268 1.00 96.75 175 LEU A N 1
ATOM 1337 C CA . LEU A 1 175 ? 13.066 -8.048 -10.754 1.00 96.75 175 LEU A CA 1
ATOM 1338 C C . LEU A 1 175 ? 13.749 -6.715 -11.014 1.00 96.75 175 LEU A C 1
ATOM 1340 O O . LEU A 1 175 ? 13.514 -6.066 -12.035 1.00 96.75 175 LEU A O 1
ATOM 1344 N N . GLU A 1 176 ? 14.622 -6.341 -10.088 1.00 94.44 176 GLU A N 1
ATOM 1345 C CA . GLU A 1 176 ? 15.509 -5.203 -10.231 1.00 94.44 176 GLU A CA 1
ATOM 1346 C C . GLU A 1 176 ? 16.924 -5.589 -9.801 1.00 94.44 176 GLU A C 1
ATOM 1348 O O . GLU A 1 176 ? 17.124 -6.351 -8.849 1.00 94.44 176 GLU A O 1
ATOM 1353 N N . GLY A 1 177 ? 17.902 -5.113 -10.563 1.00 93.94 177 GLY A N 1
ATOM 1354 C CA . GLY A 1 177 ? 19.306 -5.379 -10.306 1.00 93.94 177 GLY A CA 1
ATOM 1355 C C . GLY A 1 177 ? 20.230 -4.451 -11.077 1.00 93.94 177 GLY A C 1
ATOM 1356 O O . GLY A 1 177 ? 19.801 -3.720 -11.969 1.00 93.94 177 GLY A O 1
ATOM 1357 N N . VAL A 1 178 ? 21.512 -4.503 -10.735 1.00 94.38 178 VAL A N 1
ATOM 1358 C CA . VAL A 1 178 ? 22.571 -3.692 -11.331 1.00 94.38 178 VAL A CA 1
ATOM 1359 C C . VAL A 1 178 ? 23.206 -4.434 -12.498 1.00 94.38 178 VAL A C 1
ATOM 1361 O O . VAL A 1 178 ? 23.698 -5.555 -12.348 1.00 94.38 178 VAL A O 1
ATOM 1364 N N . TYR A 1 179 ? 23.242 -3.776 -13.655 1.00 95.06 179 TYR A N 1
ATOM 1365 C CA . TYR A 1 179 ? 23.918 -4.283 -14.841 1.00 95.06 179 TYR A CA 1
ATOM 1366 C C . TYR A 1 179 ? 25.438 -4.143 -14.728 1.00 95.06 179 TYR A C 1
ATOM 1368 O O . TYR A 1 179 ? 25.958 -3.071 -14.394 1.00 95.06 179 TYR A O 1
ATOM 1376 N N . GLU A 1 180 ? 26.130 -5.252 -14.993 1.00 90.00 180 GLU A N 1
ATOM 1377 C CA . GLU A 1 180 ? 27.562 -5.470 -14.791 1.00 90.00 180 GLU A CA 1
ATOM 1378 C C . GLU A 1 180 ? 28.447 -4.244 -15.053 1.00 90.00 180 GLU A C 1
ATOM 1380 O O . GLU A 1 180 ? 28.483 -3.679 -16.140 1.00 90.00 180 GLU A O 1
ATOM 1385 N N . ASN A 1 181 ? 29.196 -3.832 -14.025 1.00 82.69 181 ASN A N 1
ATOM 1386 C CA . ASN A 1 181 ? 30.188 -2.750 -14.082 1.00 82.69 181 ASN A CA 1
ATOM 1387 C C . ASN A 1 181 ? 29.654 -1.364 -14.500 1.00 82.69 181 ASN A C 1
ATOM 1389 O O . ASN A 1 181 ? 30.454 -0.452 -14.704 1.00 82.69 181 ASN A O 1
ATOM 1393 N N . THR A 1 182 ? 28.333 -1.172 -14.599 1.00 87.12 182 THR A N 1
ATOM 1394 C CA . THR A 1 182 ? 27.745 0.123 -14.991 1.00 87.12 182 THR A CA 1
ATOM 1395 C C . THR A 1 182 ? 27.166 0.914 -13.821 1.00 87.12 182 THR A C 1
ATOM 1397 O O . THR A 1 182 ? 27.061 2.135 -13.905 1.00 87.12 182 THR A O 1
ATOM 1400 N N . GLY A 1 183 ? 26.753 0.235 -12.744 1.00 85.62 183 GLY A N 1
ATOM 1401 C CA . GLY A 1 183 ? 25.979 0.850 -11.658 1.00 85.62 183 GLY A CA 1
ATOM 1402 C C . GLY A 1 183 ? 24.558 1.268 -12.065 1.00 85.62 183 GLY A C 1
ATOM 1403 O O . GLY A 1 183 ? 23.845 1.859 -11.260 1.00 85.62 183 GLY A O 1
ATOM 1404 N N . ASN A 1 184 ? 24.136 0.984 -13.301 1.00 89.75 184 ASN A N 1
ATOM 1405 C CA . ASN A 1 184 ? 22.786 1.262 -13.767 1.00 89.75 184 ASN A CA 1
ATOM 1406 C C . ASN A 1 184 ? 21.864 0.098 -13.412 1.00 89.75 184 ASN A C 1
ATOM 1408 O O . ASN A 1 184 ? 22.230 -1.068 -13.572 1.00 89.75 184 ASN A O 1
ATOM 1412 N N . HIS A 1 185 ? 20.651 0.430 -12.987 1.00 92.19 185 HIS A N 1
ATOM 1413 C CA . HIS A 1 185 ? 19.647 -0.553 -12.608 1.00 92.19 185 HIS A CA 1
ATOM 1414 C C . HIS A 1 185 ? 18.731 -0.886 -13.794 1.00 92.19 185 HIS A C 1
ATOM 1416 O O . HIS A 1 185 ? 18.354 0.000 -14.570 1.00 92.19 185 HIS A O 1
ATOM 1422 N N . ILE A 1 186 ? 18.363 -2.158 -13.929 1.00 95.56 186 ILE A N 1
ATOM 1423 C CA . ILE A 1 186 ? 17.369 -2.645 -14.892 1.00 95.56 186 ILE A CA 1
ATOM 1424 C C . ILE A 1 186 ? 16.191 -3.213 -14.111 1.00 95.56 186 ILE A C 1
ATOM 1426 O O . ILE A 1 186 ? 16.384 -4.050 -13.231 1.00 95.56 186 ILE A O 1
ATOM 1430 N N . PHE A 1 187 ? 14.982 -2.797 -14.486 1.00 97.00 187 PHE A N 1
ATOM 1431 C CA . PHE A 1 187 ? 13.747 -3.481 -14.114 1.00 97.00 187 PHE A CA 1
ATOM 1432 C C . PHE A 1 187 ? 13.328 -4.415 -15.247 1.00 97.00 187 PHE A C 1
ATOM 1434 O O . PHE A 1 187 ? 13.393 -4.019 -16.413 1.00 97.00 187 PHE A O 1
ATOM 1441 N N . ALA A 1 188 ? 12.857 -5.615 -14.919 1.00 98.00 188 ALA A N 1
ATOM 1442 C CA . ALA A 1 188 ? 12.308 -6.540 -15.905 1.00 98.00 188 ALA A CA 1
ATOM 1443 C C . ALA A 1 188 ? 11.236 -7.450 -15.288 1.00 98.00 188 ALA A C 1
ATOM 1445 O O . ALA A 1 188 ? 11.285 -7.757 -14.096 1.00 98.00 188 ALA A O 1
ATOM 1446 N N . PHE A 1 189 ? 10.269 -7.889 -16.094 1.00 98.06 189 PHE A N 1
ATOM 1447 C CA . PHE A 1 189 ? 9.274 -8.876 -15.672 1.00 98.06 189 PHE A CA 1
ATOM 1448 C C . PHE A 1 189 ? 9.809 -10.281 -15.944 1.00 98.06 189 PHE A C 1
ATOM 1450 O O . PHE A 1 189 ? 10.075 -10.634 -17.090 1.00 98.06 189 PHE A O 1
ATOM 1457 N N . ALA A 1 190 ? 9.931 -11.096 -14.902 1.00 96.75 190 ALA A N 1
ATOM 1458 C CA . ALA A 1 190 ? 10.250 -12.511 -15.017 1.00 96.75 190 ALA A CA 1
ATOM 1459 C C . ALA A 1 190 ? 8.994 -13.345 -14.755 1.00 96.75 190 ALA A C 1
ATOM 1461 O O . ALA A 1 190 ? 8.190 -13.017 -13.881 1.00 96.75 190 ALA A O 1
ATOM 1462 N N . LYS A 1 191 ? 8.834 -14.456 -15.482 1.00 94.81 191 LYS A N 1
ATOM 1463 C CA . LYS A 1 191 ? 7.879 -15.488 -15.068 1.00 94.81 191 LYS A CA 1
ATOM 1464 C C . LYS A 1 191 ? 8.295 -16.045 -13.715 1.00 94.81 191 LYS A C 1
ATOM 1466 O O . LYS A 1 191 ? 9.464 -16.382 -13.533 1.00 94.81 191 LYS A O 1
ATOM 1471 N N . THR A 1 192 ? 7.344 -16.132 -12.795 1.00 93.50 192 THR A N 1
ATOM 1472 C CA . THR A 1 192 ? 7.609 -16.576 -11.424 1.00 93.50 192 THR A CA 1
ATOM 1473 C C . THR A 1 192 ? 7.975 -18.064 -11.354 1.00 93.50 192 THR A C 1
ATOM 1475 O O . THR A 1 192 ? 8.704 -18.469 -10.457 1.00 93.50 192 THR A O 1
ATOM 1478 N N . ASP A 1 193 ? 7.548 -18.873 -12.330 1.00 89.56 193 ASP A N 1
ATOM 1479 C CA . ASP A 1 193 ? 7.801 -20.321 -12.409 1.00 89.56 193 ASP A CA 1
ATOM 1480 C C . ASP A 1 193 ? 9.202 -20.714 -12.910 1.00 89.56 193 ASP A C 1
ATOM 1482 O O . ASP A 1 193 ? 9.463 -21.895 -13.140 1.00 89.56 193 ASP A O 1
ATOM 1486 N N . GLN A 1 194 ? 10.124 -19.764 -13.092 1.00 93.56 194 GLN A N 1
ATOM 1487 C CA . GLN A 1 194 ? 11.489 -20.110 -13.483 1.00 93.56 194 GLN A CA 1
ATOM 1488 C C . GLN A 1 194 ? 12.199 -20.902 -12.366 1.00 93.56 194 GLN A C 1
ATOM 1490 O O . GLN A 1 194 ? 12.209 -20.437 -11.227 1.00 93.56 194 GLN A O 1
ATOM 1495 N N . PRO A 1 195 ? 12.910 -22.010 -12.674 1.00 92.06 195 PRO A N 1
ATOM 1496 C CA . PRO A 1 195 ? 13.633 -22.806 -11.668 1.00 92.06 195 PRO A CA 1
ATOM 1497 C C . PRO A 1 195 ? 14.659 -22.035 -10.842 1.00 92.06 195 PRO A C 1
ATOM 1499 O O . PRO A 1 195 ? 15.006 -22.432 -9.730 1.00 92.06 195 PRO A O 1
ATOM 1502 N N . GLY A 1 196 ? 15.146 -20.923 -11.387 1.00 95.19 196 GLY A N 1
ATOM 1503 C CA . GLY A 1 196 ? 16.052 -20.011 -10.710 1.00 95.19 196 GLY A CA 1
ATOM 1504 C C . GLY A 1 196 ? 15.427 -19.186 -9.585 1.00 95.19 196 GLY A C 1
ATOM 1505 O O . GLY A 1 196 ? 16.172 -18.558 -8.837 1.00 95.19 196 GLY A O 1
ATOM 1506 N N . ILE A 1 197 ? 14.098 -19.152 -9.465 1.00 95.81 197 ILE A N 1
ATOM 1507 C CA . ILE A 1 197 ? 13.370 -18.427 -8.420 1.00 95.81 197 ILE A CA 1
ATOM 1508 C C . ILE A 1 197 ? 13.019 -19.422 -7.315 1.00 95.81 197 ILE A C 1
ATOM 1510 O O . ILE A 1 197 ? 12.193 -20.312 -7.502 1.00 95.81 197 ILE A O 1
ATOM 1514 N N . GLN A 1 198 ? 13.683 -19.284 -6.169 1.00 95.69 198 GLN A N 1
ATOM 1515 C CA . GLN A 1 198 ? 13.562 -20.201 -5.036 1.00 95.69 198 GLN A CA 1
ATOM 1516 C C . GLN A 1 198 ? 13.160 -19.419 -3.784 1.00 95.69 198 GLN A C 1
ATOM 1518 O O . GLN A 1 198 ? 13.958 -18.651 -3.238 1.00 95.69 198 GLN A O 1
ATOM 1523 N N . PHE A 1 199 ? 11.917 -19.588 -3.347 1.00 95.50 199 PHE A N 1
ATOM 1524 C CA . PHE A 1 199 ? 11.347 -18.931 -2.173 1.00 95.50 199 PHE A CA 1
ATOM 1525 C C . PHE A 1 199 ? 11.836 -19.581 -0.880 1.00 95.50 199 PHE A C 1
ATOM 1527 O O . PHE A 1 199 ? 11.963 -20.802 -0.801 1.00 95.50 199 PHE A O 1
ATOM 1534 N N . GLY A 1 200 ? 12.110 -18.766 0.138 1.00 95.25 200 GLY A N 1
ATOM 1535 C CA . GLY A 1 200 ? 12.570 -19.244 1.441 1.00 95.25 200 GLY A CA 1
ATOM 1536 C C . GLY A 1 200 ? 11.469 -19.851 2.311 1.00 95.25 200 GLY A C 1
ATOM 1537 O O . GLY A 1 200 ? 11.786 -20.628 3.207 1.00 95.25 200 GLY A O 1
ATOM 1538 N N . HIS A 1 201 ? 10.196 -19.513 2.053 1.00 94.69 201 HIS A N 1
ATOM 1539 C CA . HIS A 1 201 ? 9.037 -19.904 2.878 1.00 94.69 201 HIS A CA 1
ATOM 1540 C C . HIS A 1 201 ? 9.227 -19.576 4.371 1.00 94.69 201 HIS A C 1
ATOM 1542 O O . HIS A 1 201 ? 8.818 -20.318 5.260 1.00 94.69 201 HIS A O 1
ATOM 1548 N N . ASP A 1 202 ? 9.879 -18.445 4.639 1.00 93.62 202 ASP A N 1
ATOM 1549 C CA . ASP A 1 202 ? 10.335 -17.989 5.957 1.00 93.62 202 ASP A CA 1
ATOM 1550 C C . ASP A 1 202 ? 9.583 -16.740 6.459 1.00 93.62 202 ASP A C 1
ATOM 1552 O O . ASP A 1 202 ? 10.006 -16.092 7.419 1.00 93.62 202 ASP A O 1
ATOM 1556 N N . TRP A 1 203 ? 8.450 -16.397 5.833 1.00 91.62 203 TRP A N 1
ATOM 1557 C CA . TRP A 1 203 ? 7.598 -15.291 6.271 1.00 91.62 203 TRP A CA 1
ATOM 1558 C C . TRP A 1 203 ? 6.798 -15.678 7.519 1.00 91.62 203 TRP A C 1
ATOM 1560 O O . TRP A 1 203 ? 5.810 -16.404 7.444 1.00 91.62 203 TRP A O 1
ATOM 1570 N N . ASN A 1 204 ? 7.220 -15.177 8.680 1.00 88.69 204 ASN A N 1
ATOM 1571 C CA . ASN A 1 204 ? 6.558 -15.409 9.961 1.00 88.69 204 ASN A CA 1
ATOM 1572 C C . ASN A 1 204 ? 6.612 -14.137 10.815 1.00 88.69 204 ASN A C 1
ATOM 1574 O O . ASN A 1 204 ? 7.532 -13.925 11.610 1.00 88.69 204 ASN A O 1
ATOM 1578 N N . ASN A 1 205 ? 5.629 -13.262 10.609 1.00 82.81 205 ASN A N 1
ATOM 1579 C CA . ASN A 1 205 ? 5.631 -11.906 11.143 1.00 82.81 205 ASN A CA 1
ATOM 1580 C C . ASN A 1 205 ? 4.415 -11.643 12.035 1.00 82.81 205 ASN A C 1
ATOM 1582 O O . ASN A 1 205 ? 3.380 -12.303 11.943 1.00 82.81 205 ASN A O 1
ATOM 1586 N N . ILE A 1 206 ? 4.533 -10.633 12.905 1.00 79.75 206 ILE A N 1
ATOM 1587 C CA . ILE A 1 206 ? 3.468 -10.283 13.854 1.00 79.75 206 ILE A CA 1
ATOM 1588 C C . ILE A 1 206 ? 2.146 -9.955 13.151 1.00 79.75 206 ILE A C 1
ATOM 1590 O O . ILE A 1 206 ? 1.105 -10.297 13.692 1.00 79.75 206 ILE A O 1
ATOM 1594 N N . GLY A 1 207 ? 2.195 -9.366 11.955 1.00 83.12 207 GLY A N 1
ATOM 1595 C CA . GLY A 1 207 ? 1.058 -9.034 11.101 1.00 83.12 207 GLY A CA 1
ATOM 1596 C C . GLY A 1 207 ? 1.485 -9.027 9.635 1.00 83.12 207 GLY A C 1
ATOM 1597 O O . GLY A 1 207 ? 2.632 -9.347 9.319 1.00 83.12 207 GLY A O 1
ATOM 1598 N N . LEU A 1 208 ? 0.563 -8.675 8.739 1.00 84.44 208 LEU A N 1
ATOM 1599 C CA . LEU A 1 208 ? 0.688 -8.868 7.291 1.00 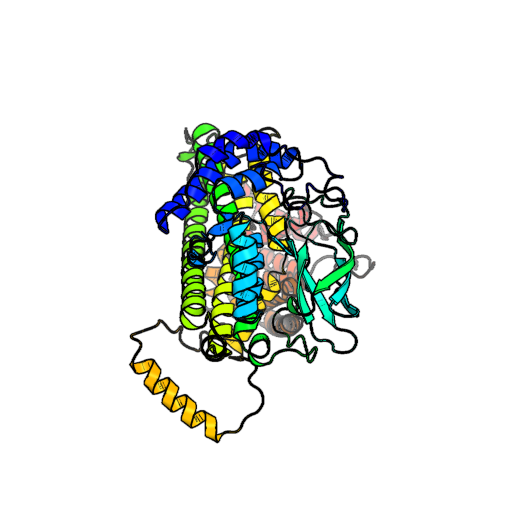84.44 208 LEU A CA 1
ATOM 1600 C C . LEU A 1 208 ? 1.020 -10.332 6.950 1.00 84.44 208 LEU A C 1
ATOM 1602 O O . LEU A 1 208 ? 1.776 -10.624 6.031 1.00 84.44 208 LEU A O 1
ATOM 1606 N N . ARG A 1 209 ? 0.464 -11.281 7.710 1.00 86.94 209 ARG A N 1
ATOM 1607 C CA . ARG A 1 209 ? 0.873 -12.697 7.680 1.00 86.94 209 ARG A CA 1
ATOM 1608 C C . ARG A 1 209 ? 0.673 -13.367 6.324 1.00 86.94 209 ARG A C 1
ATOM 1610 O O . ARG A 1 209 ? 1.424 -14.257 5.964 1.00 86.94 209 ARG A O 1
ATOM 1617 N N . LEU A 1 210 ? -0.291 -12.882 5.547 1.00 89.44 210 LEU A N 1
ATOM 1618 C CA . LEU A 1 210 ? -0.657 -13.439 4.247 1.00 89.44 210 LEU A CA 1
ATOM 1619 C C . LEU A 1 210 ? -0.023 -12.692 3.065 1.00 89.44 210 LEU A C 1
ATOM 1621 O O . LEU A 1 210 ? -0.505 -12.815 1.948 1.00 89.44 210 LEU A O 1
ATOM 1625 N N . THR A 1 211 ? 1.001 -11.859 3.268 1.00 88.38 211 THR A N 1
ATOM 1626 C CA . THR A 1 211 ? 1.593 -11.088 2.158 1.00 88.38 211 THR A CA 1
ATOM 1627 C C . THR A 1 211 ? 2.657 -11.835 1.368 1.00 88.38 211 THR A C 1
ATOM 1629 O O . THR A 1 211 ? 3.096 -11.311 0.346 1.00 88.38 211 THR A O 1
ATOM 1632 N N . GLU A 1 212 ? 3.086 -13.019 1.817 1.00 91.12 212 GLU A N 1
ATOM 1633 C CA . GLU A 1 212 ? 4.155 -13.795 1.169 1.00 91.12 212 GLU A CA 1
ATOM 1634 C C . GLU A 1 212 ? 5.412 -12.946 0.934 1.00 91.12 212 GLU A C 1
ATOM 1636 O O . GLU A 1 212 ? 5.927 -12.820 -0.176 1.00 91.12 212 GLU A O 1
ATOM 1641 N N . SER A 1 213 ? 5.863 -12.267 1.992 1.00 90.12 213 SER A N 1
ATOM 1642 C CA . SER A 1 213 ? 6.957 -11.290 1.937 1.00 90.12 213 SER A CA 1
ATOM 1643 C C . SER A 1 213 ? 8.300 -11.857 2.392 1.00 90.12 213 SER A C 1
ATOM 1645 O O . SER A 1 213 ? 9.181 -11.078 2.743 1.00 90.12 213 SER A O 1
ATOM 1647 N N . GLY A 1 214 ? 8.458 -13.181 2.397 1.00 90.81 214 GLY A N 1
ATOM 1648 C CA . GLY A 1 214 ? 9.686 -13.858 2.819 1.00 90.81 214 GLY A CA 1
ATOM 1649 C C . GLY A 1 214 ? 10.871 -13.620 1.884 1.00 90.81 214 GLY A C 1
ATOM 1650 O O . GLY A 1 214 ? 10.817 -12.812 0.946 1.00 90.81 214 GLY A O 1
ATOM 1651 N N . SER A 1 215 ? 11.950 -14.354 2.115 1.00 93.94 215 SER A N 1
ATOM 1652 C CA . SER A 1 215 ? 13.144 -14.284 1.289 1.00 93.94 215 SER A CA 1
ATOM 1653 C C . SER A 1 215 ? 12.992 -15.033 -0.038 1.00 93.94 215 SER A C 1
ATOM 1655 O O . SER A 1 215 ? 12.158 -15.929 -0.196 1.00 93.94 215 SER A O 1
ATOM 1657 N N . VAL A 1 216 ? 13.794 -14.646 -1.028 1.00 95.31 216 VAL A N 1
ATOM 1658 C CA . VAL A 1 216 ? 13.888 -15.327 -2.322 1.00 95.31 216 VAL A CA 1
ATOM 1659 C C . VAL A 1 216 ? 15.331 -15.329 -2.810 1.00 95.31 216 VAL A C 1
ATOM 1661 O O . VAL A 1 216 ? 16.021 -14.304 -2.820 1.00 95.31 216 VAL A O 1
ATOM 1664 N N . LYS A 1 217 ? 15.791 -16.498 -3.247 1.00 96.50 217 LYS A N 1
ATOM 1665 C CA . LYS A 1 217 ? 17.042 -16.666 -3.977 1.00 96.50 217 LYS A CA 1
ATOM 1666 C C . LYS A 1 217 ? 16.746 -16.636 -5.472 1.00 96.50 217 LYS A C 1
ATOM 1668 O O . LYS A 1 217 ? 15.858 -17.334 -5.951 1.00 96.50 217 LYS A O 1
ATOM 1673 N N . ILE A 1 218 ? 17.523 -15.837 -6.191 1.00 97.00 218 ILE A N 1
ATOM 1674 C CA . ILE A 1 218 ? 17.457 -15.682 -7.641 1.00 97.00 218 ILE A CA 1
ATOM 1675 C C . ILE A 1 218 ? 18.754 -16.254 -8.213 1.00 97.00 218 ILE A C 1
ATOM 1677 O O . ILE A 1 218 ? 19.847 -15.824 -7.841 1.00 97.00 218 ILE A O 1
ATOM 1681 N N . SER A 1 219 ? 18.664 -17.271 -9.060 1.00 97.25 219 SER A N 1
ATOM 1682 C CA . SER A 1 219 ? 19.822 -17.975 -9.621 1.00 97.25 219 SER A CA 1
ATOM 1683 C C . SER A 1 219 ? 19.603 -18.280 -11.092 1.00 97.25 219 SER A C 1
ATOM 1685 O O . SER A 1 219 ? 18.751 -19.092 -11.426 1.00 97.25 219 SER A O 1
ATOM 1687 N N . GLU A 1 220 ? 20.381 -17.649 -11.966 1.00 97.31 220 GLU A N 1
ATOM 1688 C CA . GLU A 1 220 ? 20.292 -17.839 -13.419 1.00 97.31 220 GLU A CA 1
ATOM 1689 C C . GLU A 1 220 ? 18.889 -17.569 -13.999 1.00 97.31 220 GLU A C 1
ATOM 1691 O O . GLU A 1 220 ? 18.454 -18.225 -14.947 1.00 97.31 220 GLU A O 1
ATOM 1696 N N . VAL A 1 221 ? 18.169 -16.588 -13.440 1.00 97.88 221 VAL A N 1
ATOM 1697 C CA . VAL A 1 221 ? 16.841 -16.198 -13.940 1.00 97.88 221 VAL A CA 1
ATOM 1698 C C . VAL A 1 221 ? 17.005 -15.365 -15.199 1.00 97.88 221 VAL A C 1
ATOM 1700 O O . VAL A 1 221 ? 17.648 -14.315 -15.179 1.00 97.88 221 VAL A O 1
ATOM 1703 N N . ARG A 1 222 ? 16.430 -15.843 -16.299 1.00 97.94 222 ARG A N 1
ATOM 1704 C CA . ARG A 1 222 ? 16.650 -15.315 -17.647 1.00 97.94 222 ARG A CA 1
ATOM 1705 C C . ARG A 1 222 ? 15.450 -14.508 -18.103 1.00 97.94 222 ARG A C 1
ATOM 1707 O O . ARG A 1 222 ? 14.304 -14.941 -17.969 1.00 97.94 222 ARG A O 1
ATOM 1714 N N . VAL A 1 223 ? 15.730 -13.342 -18.663 1.00 97.88 223 VAL A N 1
ATOM 1715 C CA . VAL A 1 223 ? 14.737 -12.455 -19.263 1.00 97.88 223 VAL A CA 1
ATOM 1716 C C . VAL A 1 223 ? 15.320 -11.906 -20.572 1.00 97.88 223 VAL A C 1
ATOM 1718 O O . VAL A 1 223 ? 16.507 -11.579 -20.592 1.00 97.88 223 VAL A O 1
ATOM 1721 N N . PRO A 1 224 ? 14.554 -11.813 -21.672 1.00 97.62 224 PRO A N 1
ATOM 1722 C CA . PRO A 1 224 ? 15.044 -11.234 -22.920 1.00 97.62 224 PRO A CA 1
ATOM 1723 C C . PRO A 1 224 ? 15.561 -9.801 -22.752 1.00 97.62 224 PRO A C 1
ATOM 1725 O O . PRO A 1 224 ? 15.028 -9.020 -21.965 1.00 97.62 224 PRO A O 1
ATOM 1728 N N . TRP A 1 225 ? 16.559 -9.410 -23.542 1.00 97.19 225 TRP A N 1
ATOM 1729 C CA . TRP A 1 225 ? 17.077 -8.036 -23.550 1.00 97.19 225 TRP A CA 1
ATOM 1730 C C . TRP A 1 225 ? 15.995 -6.994 -23.891 1.00 97.19 225 TRP A C 1
ATOM 1732 O O . TRP A 1 225 ? 15.994 -5.903 -23.325 1.00 97.19 225 TRP A O 1
ATOM 1742 N N . GLU A 1 226 ? 15.027 -7.336 -24.747 1.00 96.56 226 GLU A N 1
ATOM 1743 C CA . GLU A 1 226 ? 13.875 -6.478 -25.084 1.00 96.56 226 GLU A CA 1
ATOM 1744 C C . GLU A 1 226 ? 12.943 -6.167 -23.893 1.00 96.56 226 GLU A C 1
ATOM 1746 O O . GLU A 1 226 ? 12.163 -5.208 -23.938 1.00 96.56 226 GLU A O 1
ATOM 1751 N N . ASP A 1 227 ? 13.031 -6.957 -22.820 1.00 97.00 227 ASP A N 1
ATOM 1752 C CA . ASP A 1 227 ? 12.266 -6.795 -21.580 1.00 97.00 227 ASP A CA 1
ATOM 1753 C C . ASP A 1 227 ? 13.015 -5.952 -20.531 1.00 97.00 227 ASP A C 1
ATOM 1755 O O . ASP A 1 227 ? 12.459 -5.673 -19.466 1.00 97.00 227 ASP A O 1
ATOM 1759 N N . ALA A 1 228 ? 14.241 -5.492 -20.823 1.00 97.75 228 ALA A N 1
ATOM 1760 C CA . ALA A 1 228 ? 14.950 -4.511 -20.005 1.00 97.75 228 ALA A CA 1
ATOM 1761 C C . ALA A 1 228 ? 14.241 -3.145 -20.095 1.00 97.75 228 ALA A C 1
ATOM 1763 O O . ALA A 1 228 ? 14.388 -2.397 -21.068 1.00 97.75 228 ALA A O 1
ATOM 1764 N N . LEU A 1 229 ? 13.418 -2.818 -19.097 1.00 98.12 229 LEU A N 1
ATOM 1765 C CA . LEU A 1 229 ? 12.515 -1.668 -19.160 1.00 98.12 229 LEU A CA 1
ATOM 1766 C C . LEU A 1 229 ? 13.281 -0.344 -19.209 1.00 98.12 229 LEU A C 1
ATOM 1768 O O . LEU A 1 229 ? 14.030 -0.015 -18.290 1.00 98.12 229 LEU A O 1
ATOM 1772 N N . GLY A 1 230 ? 13.050 0.435 -20.267 1.00 96.94 230 GLY A N 1
ATOM 1773 C CA . GLY A 1 230 ? 13.670 1.748 -20.452 1.00 96.94 230 GLY A CA 1
ATOM 1774 C C . GLY A 1 230 ? 15.102 1.687 -20.978 1.00 96.94 230 GLY A C 1
ATOM 1775 O O . GLY A 1 230 ? 15.816 2.684 -20.893 1.00 96.94 230 GLY A O 1
ATOM 1776 N N . TRP A 1 231 ? 15.525 0.541 -21.511 1.00 96.88 231 TRP A N 1
ATOM 1777 C CA . TRP A 1 231 ? 16.831 0.346 -22.134 1.00 96.88 231 TRP A CA 1
ATOM 1778 C C . TRP A 1 231 ? 16.708 0.187 -23.650 1.00 96.88 231 TRP A C 1
ATOM 1780 O O . TRP A 1 231 ? 15.738 -0.371 -24.162 1.00 96.88 231 TRP A O 1
ATOM 1790 N N . ASP A 1 232 ? 17.718 0.670 -24.370 1.00 94.88 232 ASP A N 1
ATOM 1791 C CA . ASP A 1 232 ? 17.953 0.305 -25.764 1.00 94.88 232 ASP A CA 1
ATOM 1792 C C . ASP A 1 232 ? 18.623 -1.073 -25.758 1.00 94.88 232 ASP A C 1
ATOM 1794 O O . ASP A 1 232 ? 19.770 -1.212 -25.331 1.00 94.88 232 ASP A O 1
ATOM 1798 N N . PHE A 1 233 ? 17.880 -2.103 -26.158 1.00 91.69 233 PHE A N 1
ATOM 1799 C CA . PHE A 1 233 ? 18.319 -3.492 -26.039 1.00 91.69 233 PHE A CA 1
ATOM 1800 C C . PHE A 1 233 ? 19.412 -3.871 -27.054 1.00 91.69 233 PHE A C 1
ATOM 1802 O O . PHE A 1 233 ? 20.194 -4.783 -26.791 1.00 91.69 233 PHE A O 1
ATOM 1809 N N . GLU A 1 234 ? 19.506 -3.161 -28.185 1.00 92.00 234 GLU A N 1
ATOM 1810 C CA . GLU A 1 234 ? 20.561 -3.375 -29.184 1.00 92.00 234 GLU A CA 1
ATOM 1811 C C . GLU A 1 234 ? 21.886 -2.792 -28.693 1.00 92.00 234 GLU A C 1
ATOM 1813 O O . GLU A 1 234 ? 22.931 -3.441 -28.769 1.00 92.00 234 GLU A O 1
ATOM 1818 N N . LYS A 1 235 ? 21.840 -1.570 -28.147 1.00 93.50 235 LYS A N 1
ATOM 1819 C CA . LYS A 1 235 ? 23.025 -0.894 -27.596 1.00 93.50 235 LYS A CA 1
ATOM 1820 C C . LYS A 1 235 ? 23.378 -1.356 -26.189 1.00 93.50 235 LYS A C 1
ATOM 1822 O O . LYS A 1 235 ? 24.509 -1.152 -25.761 1.00 93.50 235 LYS A O 1
ATOM 1827 N N . LYS A 1 236 ? 22.427 -1.970 -25.483 1.00 93.38 236 LYS A N 1
ATOM 1828 C CA . LYS A 1 236 ? 22.533 -2.368 -24.073 1.00 93.38 236 LYS A CA 1
ATOM 1829 C C . LYS A 1 236 ? 22.867 -1.172 -23.175 1.00 93.38 236 LYS A C 1
ATOM 1831 O O . LYS A 1 236 ? 23.723 -1.255 -22.297 1.00 93.38 236 LYS A O 1
ATOM 1836 N N . GLU A 1 237 ? 22.169 -0.056 -23.397 1.00 93.88 237 GLU A N 1
ATOM 1837 C CA . GLU A 1 237 ? 22.341 1.205 -22.659 1.00 93.88 237 GLU A CA 1
ATOM 1838 C C . GLU A 1 237 ? 20.995 1.793 -22.183 1.00 93.88 237 GLU A C 1
ATOM 1840 O O . GLU A 1 237 ? 19.972 1.598 -22.845 1.00 93.88 237 GLU A O 1
ATOM 1845 N N . PRO A 1 238 ? 20.964 2.558 -21.069 1.00 94.75 238 PRO A N 1
ATOM 1846 C CA . PRO A 1 238 ? 19.747 3.227 -20.608 1.00 94.75 238 PRO A CA 1
ATOM 1847 C C . PRO A 1 238 ? 19.223 4.246 -21.632 1.00 94.75 238 PRO A C 1
ATOM 1849 O O . PRO A 1 238 ? 19.940 5.181 -22.009 1.00 94.75 238 PRO A O 1
ATOM 1852 N N . ASP A 1 239 ? 17.944 4.163 -22.007 1.00 95.94 239 ASP A N 1
ATOM 1853 C CA . ASP A 1 239 ? 17.310 5.182 -22.843 1.00 95.94 239 ASP A CA 1
ATOM 1854 C C . ASP A 1 239 ? 17.028 6.432 -22.003 1.00 95.94 239 ASP A C 1
ATOM 1856 O O . ASP A 1 239 ? 16.151 6.470 -21.136 1.00 95.94 239 ASP A O 1
ATOM 1860 N N . SER A 1 240 ? 17.768 7.503 -22.286 1.00 94.44 240 SER A N 1
ATOM 1861 C CA . SER A 1 240 ? 17.606 8.791 -21.606 1.00 94.44 240 SER A CA 1
ATOM 1862 C C . SER A 1 240 ? 16.182 9.361 -21.667 1.00 94.44 240 SER A C 1
ATOM 1864 O O . SER A 1 240 ? 15.768 10.029 -20.720 1.00 94.44 240 SER A O 1
ATOM 1866 N N . ARG A 1 241 ? 15.417 9.070 -22.727 1.00 95.25 241 ARG A N 1
ATOM 1867 C CA . ARG A 1 241 ? 14.028 9.530 -22.891 1.00 95.25 241 ARG A CA 1
ATOM 1868 C C . ARG A 1 241 ? 13.077 8.826 -21.926 1.00 95.25 241 ARG A C 1
ATOM 1870 O O . ARG A 1 241 ? 12.062 9.405 -21.547 1.00 95.25 241 ARG A O 1
ATOM 1877 N N . ALA A 1 242 ? 13.409 7.593 -21.543 1.00 93.81 242 ALA A N 1
ATOM 1878 C CA . ALA A 1 242 ? 12.650 6.790 -20.597 1.00 93.81 242 ALA A CA 1
ATOM 1879 C C . ALA A 1 242 ? 13.114 7.032 -19.157 1.00 93.81 242 ALA A C 1
ATOM 1881 O O . ALA A 1 242 ? 12.290 7.324 -18.299 1.00 93.81 242 ALA A O 1
ATOM 1882 N N . LEU A 1 243 ? 14.425 6.943 -18.895 1.00 92.56 243 LEU A N 1
ATOM 1883 C CA . LEU A 1 243 ? 14.980 6.825 -17.539 1.00 92.56 243 LEU A CA 1
ATOM 1884 C C . LEU A 1 243 ? 15.613 8.112 -16.988 1.00 92.56 243 LEU A C 1
ATOM 1886 O O . LEU A 1 243 ? 15.721 8.261 -15.772 1.00 92.56 243 LEU A O 1
ATOM 1890 N N . LYS A 1 244 ? 16.016 9.070 -17.837 1.00 91.19 244 LYS A N 1
ATOM 1891 C CA . LYS A 1 244 ? 16.622 10.350 -17.403 1.00 91.19 244 LYS A CA 1
ATOM 1892 C C . LYS A 1 244 ? 15.607 11.500 -17.379 1.00 91.19 244 LYS A C 1
ATOM 1894 O O . LYS A 1 244 ? 15.953 12.647 -17.656 1.00 91.19 244 LYS A O 1
ATOM 1899 N N . VAL A 1 245 ? 14.359 11.198 -17.015 1.00 93.50 245 VAL A N 1
ATOM 1900 C CA . VAL A 1 245 ? 13.263 12.169 -16.857 1.00 93.50 245 VAL A CA 1
ATOM 1901 C C . VAL A 1 245 ? 12.605 12.032 -15.477 1.00 93.50 245 VAL A C 1
ATOM 1903 O O . VAL A 1 245 ? 12.570 10.929 -14.928 1.00 93.50 245 VAL A O 1
ATOM 1906 N N . PRO A 1 246 ? 12.035 13.108 -14.897 1.00 93.19 246 PRO A N 1
ATOM 1907 C CA . PRO A 1 246 ? 11.380 13.034 -13.588 1.00 93.19 246 PRO A CA 1
ATOM 1908 C C . PRO A 1 246 ? 10.259 11.988 -13.506 1.00 93.19 246 PRO A C 1
ATOM 1910 O O . PRO A 1 246 ? 10.071 11.392 -12.446 1.00 93.19 246 PRO A O 1
ATOM 1913 N N . PHE A 1 247 ? 9.563 11.712 -14.614 1.00 95.62 247 PHE A N 1
ATOM 1914 C CA . PHE A 1 247 ? 8.471 10.734 -14.675 1.00 95.62 247 PHE A CA 1
ATOM 1915 C C . PHE A 1 247 ? 8.899 9.319 -14.254 1.00 95.62 247 PHE A C 1
ATOM 1917 O O . PHE A 1 247 ? 8.190 8.672 -13.489 1.00 95.62 247 PHE A O 1
ATOM 1924 N N . ALA A 1 248 ? 10.100 8.873 -14.636 1.00 92.06 248 ALA A N 1
ATOM 1925 C CA . ALA A 1 248 ? 10.627 7.552 -14.267 1.00 92.06 248 ALA A CA 1
ATOM 1926 C C . ALA A 1 248 ? 10.778 7.360 -12.748 1.00 92.06 248 ALA A C 1
ATOM 1928 O O . ALA A 1 248 ? 10.818 6.242 -12.243 1.00 92.06 248 ALA A O 1
ATOM 1929 N N . SER A 1 249 ? 10.836 8.460 -11.994 1.00 91.56 249 SER A N 1
ATOM 1930 C CA . SER A 1 249 ? 10.985 8.447 -10.538 1.00 91.56 249 SER A CA 1
ATOM 1931 C C . SER A 1 249 ? 9.653 8.436 -9.769 1.00 91.56 249 SER A C 1
ATOM 1933 O O . SER A 1 249 ? 9.669 8.593 -8.541 1.00 91.56 249 SER A O 1
ATOM 1935 N N . LEU A 1 250 ? 8.516 8.283 -10.468 1.00 92.19 250 LEU A N 1
ATOM 1936 C CA . LEU A 1 250 ? 7.163 8.252 -9.894 1.00 92.19 250 LEU A CA 1
ATOM 1937 C C . LEU A 1 250 ? 6.796 6.921 -9.220 1.00 92.19 250 LEU A C 1
ATOM 1939 O O . LEU A 1 250 ? 5.860 6.909 -8.423 1.00 92.19 250 LEU A O 1
ATOM 1943 N N . LEU A 1 251 ? 7.559 5.841 -9.447 1.00 87.44 251 LEU A N 1
ATOM 1944 C CA . LEU A 1 251 ? 7.375 4.563 -8.738 1.00 87.44 251 LEU A CA 1
ATOM 1945 C C . LEU A 1 251 ? 7.367 4.756 -7.215 1.00 87.44 251 LEU A C 1
ATOM 1947 O O . LEU A 1 251 ? 6.522 4.200 -6.519 1.00 87.44 251 LEU A O 1
ATOM 1951 N N . LEU A 1 252 ? 8.281 5.587 -6.697 1.00 85.69 252 LEU A N 1
ATOM 1952 C CA . LEU A 1 252 ? 8.396 5.826 -5.260 1.00 85.69 252 LEU A CA 1
ATOM 1953 C C . LEU A 1 252 ? 7.178 6.585 -4.689 1.00 85.69 252 LEU A C 1
ATOM 1955 O O . LEU A 1 252 ? 6.580 6.080 -3.743 1.00 85.69 252 LEU A O 1
ATOM 1959 N N . PRO A 1 253 ? 6.765 7.758 -5.208 1.00 87.94 253 PRO A N 1
ATOM 1960 C CA . PRO A 1 253 ? 5.510 8.381 -4.786 1.00 87.94 253 PRO A CA 1
ATOM 1961 C C . PRO A 1 253 ? 4.292 7.451 -4.909 1.00 87.94 253 PRO A C 1
ATOM 1963 O O . PRO A 1 253 ? 3.501 7.370 -3.973 1.00 87.94 253 PRO A O 1
ATOM 1966 N N . ALA A 1 254 ? 4.168 6.690 -6.001 1.00 88.88 254 ALA A N 1
ATOM 1967 C CA . ALA A 1 254 ? 3.039 5.780 -6.194 1.00 88.88 254 ALA A CA 1
ATOM 1968 C C . ALA A 1 254 ? 2.966 4.705 -5.093 1.00 88.88 254 ALA A C 1
ATOM 1970 O O . ALA A 1 254 ? 1.925 4.554 -4.451 1.00 88.88 254 ALA A O 1
ATOM 1971 N N . ILE A 1 255 ? 4.075 4.018 -4.785 1.00 85.88 255 ILE A N 1
ATOM 1972 C CA . ILE A 1 255 ? 4.062 2.981 -3.739 1.00 85.88 255 ILE A CA 1
ATOM 1973 C C . ILE A 1 255 ? 3.853 3.553 -2.332 1.00 85.88 255 ILE A C 1
ATOM 1975 O O . ILE A 1 255 ? 3.220 2.925 -1.486 1.00 85.88 255 ILE A O 1
ATOM 1979 N N . GLN A 1 256 ? 4.355 4.758 -2.052 1.00 87.69 256 GLN A N 1
ATOM 1980 C CA . GLN A 1 256 ? 4.159 5.377 -0.739 1.00 87.69 256 GLN A CA 1
ATOM 1981 C C . GLN A 1 256 ? 2.700 5.814 -0.532 1.00 87.69 256 GLN A C 1
ATOM 1983 O O . GLN A 1 256 ? 2.193 5.709 0.588 1.00 87.69 256 GLN A O 1
ATOM 1988 N N . LEU A 1 257 ? 2.002 6.235 -1.593 1.00 89.56 257 LEU A N 1
ATOM 1989 C CA . LEU A 1 257 ? 0.561 6.489 -1.533 1.00 89.56 257 LEU A CA 1
ATOM 1990 C C . LEU A 1 257 ? -0.225 5.191 -1.305 1.00 89.56 257 LEU A C 1
ATOM 1992 O O . LEU A 1 257 ? -1.137 5.170 -0.478 1.00 89.56 257 LEU A O 1
ATOM 1996 N N . VAL A 1 258 ? 0.169 4.106 -1.978 1.00 87.69 258 VAL A N 1
ATOM 1997 C CA . VAL A 1 258 ? -0.387 2.763 -1.756 1.00 87.69 258 VAL A CA 1
ATOM 1998 C C . VAL A 1 258 ? -0.283 2.370 -0.277 1.00 87.69 258 VAL A C 1
ATOM 2000 O O . VAL A 1 258 ? -1.300 2.071 0.344 1.00 87.69 258 VAL A O 1
ATOM 2003 N N . PHE A 1 259 ? 0.907 2.458 0.329 1.00 86.25 259 PHE A N 1
ATOM 2004 C CA . PHE A 1 259 ? 1.078 2.140 1.753 1.00 86.25 259 PHE A CA 1
ATOM 2005 C C . PHE A 1 259 ? 0.234 3.018 2.670 1.00 86.25 259 PHE A C 1
ATOM 2007 O O . PHE A 1 259 ? -0.337 2.532 3.640 1.00 86.25 259 PHE A O 1
ATOM 2014 N N . SER A 1 260 ? 0.124 4.306 2.360 1.00 90.06 260 SER A N 1
ATOM 2015 C CA . SER A 1 260 ? -0.665 5.221 3.183 1.00 90.06 260 SER A CA 1
ATOM 2016 C C . SER A 1 260 ? -2.151 4.846 3.192 1.00 90.06 260 SER A C 1
ATOM 2018 O O . SER A 1 260 ? -2.797 4.871 4.240 1.00 90.06 260 SER A O 1
ATOM 2020 N N . ASN A 1 261 ? -2.679 4.418 2.042 1.00 90.25 261 ASN A N 1
ATOM 2021 C CA . ASN A 1 261 ? -4.040 3.896 1.938 1.00 90.25 261 ASN A CA 1
ATOM 2022 C C . ASN A 1 261 ? -4.207 2.544 2.642 1.00 90.25 261 ASN A C 1
ATOM 2024 O O . ASN A 1 261 ? -5.291 2.262 3.151 1.00 90.25 261 ASN A O 1
ATOM 2028 N N . PHE A 1 262 ? -3.146 1.733 2.750 1.00 85.62 262 PHE A N 1
ATOM 2029 C CA . PHE A 1 262 ? -3.189 0.509 3.557 1.00 85.62 262 PHE A CA 1
ATOM 2030 C C . PHE A 1 262 ? -3.417 0.841 5.028 1.00 85.62 262 PHE A C 1
ATOM 2032 O O . PHE A 1 262 ? -4.312 0.291 5.664 1.00 85.62 262 PHE A O 1
ATOM 2039 N N . TYR A 1 263 ? -2.656 1.797 5.557 1.00 87.88 263 TYR A N 1
ATOM 2040 C CA . TYR A 1 263 ? -2.751 2.190 6.962 1.00 87.88 263 TYR A CA 1
ATOM 2041 C C . TYR A 1 263 ? -4.123 2.791 7.273 1.00 87.88 263 TYR A C 1
ATOM 2043 O O . TYR A 1 263 ? -4.749 2.450 8.278 1.00 87.88 263 TYR A O 1
ATOM 2051 N N . LEU A 1 264 ? -4.612 3.655 6.378 1.00 91.12 264 LEU A N 1
ATOM 2052 C CA . LEU A 1 264 ? -5.929 4.270 6.493 1.00 91.12 264 LEU A CA 1
ATOM 2053 C C . LEU A 1 264 ? -7.052 3.226 6.450 1.00 91.12 264 LEU A C 1
ATOM 2055 O O . LEU A 1 264 ? -7.952 3.264 7.288 1.00 91.12 264 LEU A O 1
ATOM 2059 N N . GLY A 1 265 ? -6.992 2.277 5.512 1.00 87.81 265 GLY A N 1
ATOM 2060 C CA . GLY A 1 265 ? -7.989 1.217 5.379 1.00 87.81 265 GLY A CA 1
ATOM 2061 C C . GLY A 1 265 ? -8.067 0.319 6.616 1.00 87.81 265 GLY A C 1
ATOM 2062 O O . GLY A 1 265 ? -9.172 0.050 7.097 1.00 87.81 265 GLY A O 1
ATOM 2063 N N . ILE A 1 266 ? -6.916 -0.067 7.185 1.00 86.00 266 ILE A N 1
ATOM 2064 C CA . ILE A 1 266 ? -6.855 -0.845 8.432 1.00 86.00 266 ILE A CA 1
ATOM 2065 C C . ILE A 1 266 ? -7.504 -0.061 9.577 1.00 86.00 266 ILE A C 1
ATOM 2067 O O . ILE A 1 266 ? -8.353 -0.595 10.286 1.00 86.00 266 ILE A O 1
ATOM 2071 N N . ALA A 1 267 ? -7.165 1.219 9.726 1.00 89.44 267 ALA A N 1
ATOM 2072 C CA . ALA A 1 267 ? -7.677 2.061 10.804 1.00 89.44 267 ALA A CA 1
ATOM 2073 C C . ALA A 1 267 ? -9.192 2.320 10.698 1.00 89.44 267 ALA A C 1
ATOM 2075 O O . ALA A 1 267 ? -9.908 2.261 11.698 1.00 89.44 267 ALA A O 1
ATOM 2076 N N . LEU A 1 268 ? -9.704 2.541 9.483 1.00 90.69 268 LEU A N 1
ATOM 2077 C CA . LEU A 1 268 ? -11.144 2.637 9.220 1.00 90.69 268 LEU A CA 1
ATOM 2078 C C . LEU A 1 268 ? -11.860 1.317 9.545 1.00 90.69 268 LEU A C 1
ATOM 2080 O O . LEU A 1 268 ? -12.945 1.329 10.132 1.00 90.69 268 LEU A O 1
ATOM 2084 N N . GLY A 1 269 ? -11.258 0.181 9.177 1.00 83.75 269 GLY A N 1
ATOM 2085 C CA . GLY A 1 269 ? -11.739 -1.152 9.545 1.00 83.75 269 GLY A CA 1
ATOM 2086 C C . GLY A 1 269 ? -11.801 -1.344 11.060 1.00 83.75 269 GLY A C 1
ATOM 2087 O O . GLY A 1 269 ? -12.829 -1.790 11.573 1.00 83.75 269 GLY A O 1
ATOM 2088 N N . ALA A 1 270 ? -10.759 -0.912 11.770 1.00 85.44 270 ALA A N 1
ATOM 2089 C CA . ALA A 1 270 ? -10.670 -0.995 13.222 1.00 85.44 270 ALA A CA 1
ATOM 2090 C C . ALA A 1 270 ? -11.724 -0.172 13.939 1.00 85.44 270 ALA A C 1
ATOM 2092 O O . ALA A 1 270 ? -12.433 -0.698 14.798 1.00 85.44 270 ALA A O 1
ATOM 2093 N N . GLN A 1 271 ? -11.918 1.084 13.537 1.00 89.56 271 GLN A N 1
ATOM 2094 C CA . GLN A 1 271 ? -12.970 1.908 14.121 1.00 89.56 271 GLN A CA 1
ATOM 2095 C C . GLN A 1 271 ? -14.359 1.280 13.912 1.00 89.56 271 GLN A C 1
ATOM 2097 O O . GLN A 1 271 ? -15.158 1.246 14.851 1.00 89.56 271 GLN A O 1
ATOM 2102 N N . ARG A 1 272 ? -14.657 0.774 12.704 1.00 85.62 272 ARG A N 1
ATOM 2103 C CA . ARG A 1 272 ? -15.953 0.136 12.402 1.00 85.62 272 ARG A CA 1
ATOM 2104 C C . ARG A 1 272 ? -16.177 -1.122 13.232 1.00 85.62 272 ARG A C 1
ATOM 2106 O O . ARG A 1 272 ? -17.267 -1.301 13.776 1.00 85.62 272 ARG A O 1
ATOM 2113 N N . TYR A 1 273 ? -15.159 -1.973 13.330 1.00 82.50 273 TYR A N 1
ATOM 2114 C CA . TYR A 1 273 ? -15.228 -3.184 14.135 1.00 82.50 273 TYR A CA 1
ATOM 2115 C C . TYR A 1 273 ? -15.465 -2.853 15.611 1.00 82.50 273 TYR A C 1
ATOM 2117 O O . TYR A 1 273 ? -16.448 -3.312 16.198 1.00 82.50 273 TYR A O 1
ATOM 2125 N N . ALA A 1 274 ? -14.640 -1.966 16.172 1.00 83.88 274 ALA A N 1
ATOM 2126 C CA . ALA A 1 274 ? -14.755 -1.535 17.556 1.00 83.88 274 ALA A CA 1
ATOM 2127 C C . ALA A 1 274 ? -16.138 -0.947 17.845 1.00 83.88 274 ALA A C 1
ATOM 2129 O O . ALA A 1 274 ? -16.743 -1.274 18.858 1.00 83.88 274 ALA A O 1
ATOM 2130 N N . ALA A 1 275 ? -16.676 -0.105 16.956 1.00 86.88 275 ALA A N 1
ATOM 2131 C CA . ALA A 1 275 ? -18.011 0.470 17.124 1.00 86.88 275 ALA A CA 1
ATOM 2132 C C . ALA A 1 275 ? -19.101 -0.614 17.190 1.00 86.88 275 ALA A C 1
ATOM 2134 O O . ALA A 1 275 ? -19.958 -0.576 18.075 1.00 86.88 275 ALA A O 1
ATOM 2135 N N . LYS A 1 276 ? -19.050 -1.618 16.304 1.00 85.00 276 LYS A N 1
ATOM 2136 C CA . LYS A 1 276 ? -19.980 -2.760 16.325 1.00 85.00 276 LYS A CA 1
ATOM 2137 C C . LYS A 1 276 ? -19.861 -3.561 17.625 1.00 85.00 276 LYS A C 1
ATOM 2139 O O . LYS A 1 276 ? -20.883 -3.956 18.196 1.00 85.00 276 LYS A O 1
ATOM 2144 N N . TYR A 1 277 ? -18.638 -3.782 18.103 1.00 84.12 277 TYR A N 1
ATOM 2145 C CA . TYR A 1 277 ? -18.398 -4.455 19.376 1.00 84.12 277 TYR A CA 1
ATOM 2146 C C . TYR A 1 277 ? -18.952 -3.638 20.550 1.00 84.12 277 TYR A C 1
ATOM 2148 O O . TYR A 1 277 ? -19.702 -4.170 21.365 1.00 84.12 277 TYR A O 1
ATOM 2156 N N . THR A 1 278 ? -18.693 -2.332 20.598 1.00 84.94 278 THR A N 1
ATOM 2157 C CA . THR A 1 278 ? -19.185 -1.449 21.664 1.00 84.94 278 THR A CA 1
ATOM 2158 C C . THR A 1 278 ? -20.703 -1.419 21.757 1.00 84.94 278 THR A C 1
ATOM 2160 O O . THR A 1 278 ? -21.246 -1.503 22.856 1.00 84.94 278 THR A O 1
ATOM 2163 N N . LEU A 1 279 ? -21.397 -1.391 20.617 1.00 86.75 279 LEU A N 1
ATOM 2164 C CA . LEU A 1 279 ? -22.862 -1.416 20.568 1.00 86.75 279 LEU A CA 1
ATOM 2165 C C . LEU A 1 279 ? -23.481 -2.715 21.109 1.00 86.75 279 LEU A C 1
ATOM 2167 O O . LEU A 1 279 ? -24.636 -2.704 21.527 1.00 86.75 279 LEU A O 1
ATOM 2171 N N . SER A 1 280 ? -22.750 -3.832 21.069 1.00 84.88 280 SER A N 1
ATOM 2172 C CA . SER A 1 280 ? -23.301 -5.167 21.347 1.00 84.88 280 SER A CA 1
ATOM 2173 C C . SER A 1 280 ? -22.698 -5.871 22.566 1.00 84.88 280 SER A C 1
ATOM 2175 O O . SER A 1 280 ? -23.334 -6.765 23.124 1.00 84.88 280 SER A O 1
ATOM 2177 N N . GLY A 1 281 ? -21.486 -5.499 22.984 1.00 80.50 281 GLY A N 1
ATOM 2178 C CA . GLY A 1 281 ? -20.676 -6.272 23.928 1.00 80.50 281 GLY A CA 1
ATOM 2179 C C . GLY A 1 281 ? -20.002 -5.477 25.046 1.00 80.50 281 GLY A C 1
ATOM 2180 O O . GLY A 1 281 ? -19.662 -6.082 26.070 1.00 80.50 281 GLY A O 1
ATOM 2181 N N . THR A 1 282 ? -19.822 -4.160 24.901 1.00 86.25 282 THR A N 1
ATOM 2182 C CA . THR A 1 282 ? -19.187 -3.326 25.937 1.00 86.25 282 THR A CA 1
ATOM 2183 C C . THR A 1 282 ? -20.193 -2.944 27.023 1.00 86.25 282 THR A C 1
ATOM 2185 O O . THR A 1 282 ? -21.338 -2.590 26.748 1.00 86.25 282 THR A O 1
ATOM 2188 N N . ARG A 1 283 ? -19.762 -3.012 28.287 1.00 87.88 283 ARG A N 1
ATOM 2189 C CA . ARG A 1 283 ? -20.564 -2.619 29.457 1.00 87.88 283 ARG A CA 1
ATOM 2190 C C . ARG A 1 283 ? -20.128 -1.245 29.962 1.00 87.88 283 ARG A C 1
ATOM 2192 O O . ARG A 1 283 ? -18.942 -0.936 29.891 1.00 87.88 283 ARG A O 1
ATOM 2199 N N . ALA A 1 284 ? -21.076 -0.478 30.497 1.00 89.62 284 ALA A N 1
ATOM 2200 C CA . ALA A 1 284 ? -20.794 0.757 31.226 1.00 89.62 284 ALA A CA 1
ATOM 2201 C C . ALA A 1 284 ? -19.900 0.498 32.450 1.00 89.62 284 ALA A C 1
ATOM 2203 O O . ALA A 1 284 ? -19.874 -0.620 32.991 1.00 89.62 284 ALA A O 1
ATOM 2204 N N . TRP A 1 285 ? -19.166 1.520 32.887 1.00 86.81 285 TRP A N 1
ATOM 2205 C CA . TRP A 1 285 ? -18.282 1.414 34.040 1.00 86.81 285 TRP A CA 1
ATOM 2206 C C . TRP A 1 285 ? -19.068 1.621 35.346 1.00 86.81 285 TRP A C 1
ATOM 2208 O O . TRP A 1 285 ? -19.681 2.667 35.544 1.00 86.81 285 TRP A O 1
ATOM 2218 N N . PRO A 1 286 ? -19.049 0.661 36.290 1.00 84.31 286 PRO A N 1
ATOM 2219 C CA . PRO A 1 286 ? -19.932 0.707 37.459 1.00 84.31 286 PRO A CA 1
ATOM 2220 C C . PRO A 1 286 ? -19.469 1.660 38.578 1.00 84.31 286 PRO A C 1
ATOM 2222 O O . PRO A 1 286 ? -20.160 1.785 39.590 1.00 84.31 286 PRO A O 1
ATOM 2225 N N . PHE A 1 287 ? -18.305 2.305 38.436 1.00 82.38 287 PHE A N 1
ATOM 2226 C CA . PHE A 1 287 ? -17.675 3.112 39.491 1.00 82.38 287 PHE A CA 1
ATOM 2227 C C . PHE A 1 287 ? -17.256 4.512 39.003 1.00 82.38 287 PHE A C 1
ATOM 2229 O O . PHE A 1 287 ? -16.209 5.014 39.403 1.00 82.38 287 PHE A O 1
ATOM 2236 N N . GLY A 1 288 ? -18.032 5.123 38.102 1.00 67.00 288 GLY A N 1
ATOM 2237 C CA . GLY A 1 288 ? -17.721 6.421 37.481 1.00 67.00 288 GLY A CA 1
ATOM 2238 C C . GLY A 1 288 ? -18.243 7.651 38.236 1.00 67.00 288 GLY A C 1
ATOM 2239 O O . GLY A 1 288 ? -17.938 8.775 37.852 1.00 67.00 288 GLY A O 1
ATOM 2240 N N . GLY A 1 289 ? -19.048 7.466 39.288 1.00 76.25 289 GLY A N 1
ATOM 2241 C CA . GLY A 1 289 ? -19.717 8.553 40.021 1.00 76.25 289 GLY A CA 1
ATOM 2242 C C . GLY A 1 289 ? -21.010 9.028 39.344 1.00 76.25 289 GLY A C 1
ATOM 2243 O O . GLY A 1 289 ? -22.024 9.174 40.020 1.00 76.25 289 GLY A O 1
ATOM 2244 N N . ASP A 1 290 ? -21.003 9.162 38.015 1.00 79.75 290 ASP A N 1
ATOM 2245 C CA . ASP A 1 290 ? -22.186 9.305 37.150 1.00 79.75 290 ASP A CA 1
ATOM 2246 C C . ASP A 1 290 ? -22.373 8.023 36.320 1.00 79.75 290 ASP A C 1
ATOM 2248 O O . ASP A 1 290 ? -22.069 7.964 35.129 1.00 79.75 290 ASP A O 1
ATOM 2252 N N . ASN A 1 291 ? -22.793 6.951 36.992 1.00 84.81 291 ASN A N 1
ATOM 2253 C CA . ASN A 1 291 ? -22.877 5.622 36.392 1.00 84.81 291 ASN A CA 1
ATOM 2254 C C . ASN A 1 291 ? -23.947 5.568 35.293 1.00 84.81 291 ASN A C 1
ATOM 2256 O O . ASN A 1 291 ? -25.115 5.881 35.538 1.00 84.81 291 ASN A O 1
ATOM 2260 N N . LYS A 1 292 ? -23.561 5.104 34.102 1.00 87.19 292 LYS A N 1
ATOM 2261 C CA . LYS A 1 292 ? -24.471 4.900 32.969 1.00 87.19 292 LYS A CA 1
ATOM 2262 C C . LYS A 1 292 ? -24.988 3.472 32.896 1.00 87.19 292 LYS A C 1
ATOM 2264 O O . LYS A 1 292 ? -24.385 2.543 33.431 1.00 87.19 292 LYS A O 1
ATOM 2269 N N . GLU A 1 293 ? -26.105 3.285 32.197 1.00 88.69 293 GLU A N 1
ATOM 2270 C CA . GLU A 1 293 ? -26.621 1.943 31.911 1.00 88.69 293 GLU A CA 1
ATOM 2271 C C . GLU A 1 293 ? -25.870 1.299 30.740 1.00 88.69 293 GLU A C 1
ATOM 2273 O O . GLU A 1 293 ? -25.677 0.079 30.707 1.00 88.69 293 GLU A O 1
ATOM 2278 N N . LYS A 1 294 ? -25.428 2.113 29.772 1.00 87.19 294 LYS A N 1
ATOM 2279 C CA . LYS A 1 294 ? -24.796 1.648 28.532 1.00 87.19 294 LYS A CA 1
ATOM 2280 C C . LYS A 1 294 ? -23.443 2.302 28.301 1.00 87.19 294 LYS A C 1
ATOM 2282 O O . LYS A 1 294 ? -23.275 3.498 28.496 1.00 87.19 294 LYS A O 1
ATOM 2287 N N . ALA A 1 295 ? -22.505 1.528 27.754 1.00 85.00 295 ALA A N 1
ATOM 2288 C CA . ALA A 1 295 ? -21.196 2.032 27.332 1.00 85.00 295 ALA A CA 1
ATOM 2289 C C . ALA A 1 295 ? -21.299 3.178 26.306 1.00 85.00 295 ALA A C 1
ATOM 2291 O O . ALA A 1 295 ? -20.457 4.064 26.258 1.00 85.00 295 ALA A O 1
ATOM 2292 N N . THR A 1 296 ? -22.363 3.196 25.501 1.00 86.75 296 THR A N 1
ATOM 2293 C CA . THR A 1 296 ? -22.630 4.249 24.508 1.00 86.75 296 THR A CA 1
ATOM 2294 C C . THR A 1 296 ? -22.993 5.605 25.114 1.00 86.75 296 THR A C 1
ATOM 2296 O O . THR A 1 296 ? -23.114 6.576 24.376 1.00 86.75 296 THR A O 1
ATOM 2299 N N . GLU A 1 297 ? -23.219 5.674 26.424 1.00 83.75 297 GLU A N 1
ATOM 2300 C CA . GLU A 1 297 ? -23.553 6.902 27.156 1.00 83.75 297 GLU A CA 1
ATOM 2301 C C . GLU A 1 297 ? -22.351 7.430 27.959 1.00 83.75 297 GLU A C 1
ATOM 2303 O O . GLU A 1 297 ? -22.418 8.518 28.531 1.00 83.75 297 GLU A O 1
ATOM 2308 N N . GLU A 1 298 ? -21.247 6.677 27.994 1.00 83.12 298 GLU A N 1
ATOM 2309 C CA . GLU A 1 298 ? -20.018 7.050 28.691 1.00 83.12 298 GLU A CA 1
ATOM 2310 C C . GLU A 1 298 ? -19.284 8.150 27.916 1.00 83.12 298 GLU A C 1
ATOM 2312 O O . GLU A 1 298 ? -18.875 7.962 26.764 1.00 83.12 298 GLU A O 1
ATOM 2317 N N . PHE A 1 299 ? -19.076 9.307 28.551 1.00 86.88 299 PHE A N 1
ATOM 2318 C CA . PHE A 1 299 ? -18.495 10.474 27.880 1.00 86.88 299 PHE A CA 1
ATOM 2319 C C . PHE A 1 299 ? -17.094 10.193 27.315 1.00 86.88 299 PHE A C 1
ATOM 2321 O O . PHE A 1 299 ? -16.772 10.671 26.233 1.00 86.88 299 PHE A O 1
ATOM 2328 N N . TYR A 1 300 ? -16.274 9.398 28.011 1.00 81.06 300 TYR A N 1
ATOM 2329 C CA . TYR A 1 300 ? -14.910 9.078 27.587 1.00 81.06 300 TYR A CA 1
ATOM 2330 C C . TYR A 1 300 ? -14.886 8.104 26.398 1.00 81.06 300 TYR A C 1
ATOM 2332 O O . TYR A 1 300 ? -14.001 8.192 25.552 1.00 81.06 300 TYR A O 1
ATOM 2340 N N . ILE A 1 301 ? -15.888 7.223 26.272 1.00 83.19 301 ILE A N 1
ATOM 2341 C CA . ILE A 1 301 ? -16.048 6.359 25.092 1.00 83.19 301 ILE A CA 1
ATOM 2342 C C . ILE A 1 301 ? -16.456 7.208 23.885 1.00 83.19 301 ILE A C 1
ATOM 2344 O O . ILE A 1 301 ? -15.881 7.070 22.802 1.00 83.19 301 ILE A O 1
ATOM 2348 N N . LEU A 1 302 ? -17.418 8.118 24.070 1.00 82.00 302 LEU A N 1
ATOM 2349 C CA . LEU A 1 302 ? -17.866 9.040 23.023 1.00 82.00 302 LEU A CA 1
ATOM 2350 C C . LEU A 1 302 ? -16.753 10.001 22.581 1.00 82.00 302 LEU A C 1
ATOM 2352 O O . LEU A 1 302 ? -16.566 10.188 21.377 1.00 82.00 302 LEU A O 1
ATOM 2356 N N . GLU A 1 303 ? -15.990 10.564 23.524 1.00 91.12 303 GLU A N 1
ATOM 2357 C CA . GLU A 1 303 ? -14.807 11.392 23.246 1.00 91.12 303 GLU A CA 1
ATOM 2358 C C . GLU A 1 303 ? -13.817 10.623 22.380 1.00 91.12 303 GLU A C 1
ATOM 2360 O O . GLU A 1 303 ? -13.420 11.113 21.321 1.00 91.12 303 GLU A O 1
ATOM 2365 N N . ARG A 1 304 ? -13.490 9.387 22.771 1.00 84.94 304 ARG A N 1
ATOM 2366 C CA . ARG A 1 304 ? -12.475 8.601 22.078 1.00 84.94 304 ARG A CA 1
ATOM 2367 C C . ARG A 1 304 ? -12.894 8.248 20.650 1.00 84.94 304 ARG A C 1
ATOM 2369 O O . ARG A 1 304 ? -12.103 8.427 19.720 1.00 84.94 304 ARG A O 1
ATOM 2376 N N . TYR A 1 305 ? -14.150 7.846 20.430 1.00 85.06 305 TYR A N 1
ATOM 2377 C CA . TYR A 1 305 ? -14.680 7.672 19.069 1.00 85.06 305 TYR A CA 1
ATOM 2378 C C . TYR A 1 305 ? -14.714 8.981 18.278 1.00 85.06 305 TYR A C 1
ATOM 2380 O O . TYR A 1 305 ? -14.422 8.962 17.079 1.00 85.06 305 TYR A O 1
ATOM 2388 N N . GLY A 1 306 ? -15.046 10.103 18.922 1.00 82.50 306 GLY A N 1
ATOM 2389 C CA . GLY A 1 306 ? -15.000 11.433 18.319 1.00 82.50 306 GLY A CA 1
ATOM 2390 C C . GLY A 1 306 ? -13.593 11.790 17.837 1.00 82.50 306 GLY A C 1
ATOM 2391 O O . GLY A 1 306 ? -13.423 12.205 16.688 1.00 82.50 306 GLY A O 1
ATOM 2392 N N . ASN A 1 307 ? -12.578 11.534 18.667 1.00 92.69 307 ASN A N 1
ATOM 2393 C CA . ASN A 1 307 ? -11.171 11.729 18.331 1.00 92.69 307 ASN A CA 1
ATOM 2394 C C . ASN A 1 307 ? -10.762 10.867 17.129 1.00 92.69 307 ASN A C 1
ATOM 2396 O O . ASN A 1 307 ? -10.242 11.404 16.146 1.00 92.69 307 ASN A O 1
ATOM 2400 N N . PHE A 1 308 ? -11.051 9.561 17.160 1.00 89.94 308 PHE A N 1
ATOM 2401 C CA . PHE A 1 308 ? -10.762 8.652 16.045 1.00 89.94 308 PHE A CA 1
ATOM 2402 C C . PHE A 1 308 ? -11.430 9.114 14.754 1.00 89.94 308 PHE A C 1
ATOM 2404 O O . PHE A 1 308 ? -10.769 9.226 13.723 1.00 89.94 308 PHE A O 1
ATOM 2411 N N . HIS A 1 309 ? -12.725 9.430 14.812 1.00 90.88 309 HIS A N 1
ATOM 2412 C CA . HIS A 1 309 ? -13.496 9.821 13.639 1.00 90.88 309 HIS A CA 1
ATOM 2413 C C . HIS A 1 309 ? -12.980 11.119 13.010 1.00 90.88 309 HIS A C 1
ATOM 2415 O O . HIS A 1 309 ? -12.862 11.202 11.787 1.00 90.88 309 HIS A O 1
ATOM 2421 N N . ALA A 1 310 ? -12.645 12.122 13.827 1.00 90.81 310 ALA A N 1
ATOM 2422 C CA . ALA A 1 310 ? -12.108 13.391 13.346 1.00 90.81 310 ALA A CA 1
ATOM 2423 C C . ALA A 1 310 ? -10.758 13.207 12.634 1.00 90.81 310 ALA A C 1
ATOM 2425 O O . ALA A 1 310 ? -10.577 13.703 11.520 1.00 90.81 310 ALA A O 1
ATOM 2426 N N . HIS A 1 311 ? -9.838 12.444 13.232 1.00 96.56 311 HIS A N 1
ATOM 2427 C CA . HIS A 1 311 ? -8.520 12.196 12.642 1.00 96.56 311 HIS A CA 1
ATOM 2428 C C . HIS A 1 311 ? -8.607 11.321 11.390 1.00 96.56 311 HIS A C 1
ATOM 2430 O O . HIS A 1 311 ? -7.947 11.619 10.398 1.00 96.56 311 HIS A O 1
ATOM 2436 N N . LEU A 1 312 ? -9.465 10.297 11.385 1.00 94.50 312 LEU A N 1
ATOM 2437 C CA . LEU A 1 312 ? -9.694 9.471 10.199 1.00 94.50 312 LEU A CA 1
ATOM 2438 C C . LEU A 1 312 ? -10.298 10.276 9.053 1.00 94.50 312 LEU A C 1
ATOM 2440 O O . LEU A 1 312 ? -9.825 10.150 7.931 1.00 94.50 312 LEU A O 1
ATOM 2444 N N . ARG A 1 313 ? -11.262 11.168 9.316 1.00 95.62 313 ARG A N 1
ATOM 2445 C CA . ARG A 1 313 ? -11.787 12.082 8.287 1.00 95.62 313 ARG A CA 1
ATOM 2446 C C . ARG A 1 313 ? -10.706 12.992 7.708 1.00 95.62 313 ARG A C 1
ATOM 2448 O O . ARG A 1 313 ? -10.655 13.161 6.492 1.00 95.62 313 ARG A O 1
ATOM 2455 N N . ALA A 1 314 ? -9.839 13.552 8.551 1.00 96.38 314 ALA A N 1
ATOM 2456 C CA . ALA A 1 314 ? -8.718 14.370 8.090 1.00 96.38 314 ALA A CA 1
ATOM 2457 C C . ALA A 1 314 ? -7.716 13.552 7.254 1.00 96.38 314 ALA A C 1
ATOM 2459 O O . ALA A 1 314 ? -7.275 14.006 6.197 1.00 96.38 314 ALA A O 1
ATOM 2460 N N . ALA A 1 315 ? -7.399 12.331 7.693 1.00 96.00 315 ALA A N 1
ATOM 2461 C CA . ALA A 1 315 ? -6.513 11.411 6.988 1.00 96.00 315 ALA A CA 1
ATOM 2462 C C . ALA A 1 315 ? -7.092 10.953 5.638 1.00 96.00 315 ALA A C 1
ATOM 2464 O O . ALA A 1 315 ? -6.361 10.908 4.653 1.00 96.00 315 ALA A O 1
ATOM 2465 N N . THR A 1 316 ? -8.394 10.672 5.561 1.00 95.12 316 THR A N 1
ATOM 2466 C CA . THR A 1 316 ? -9.083 10.381 4.296 1.00 95.12 316 THR A CA 1
ATOM 2467 C C . THR A 1 316 ? -9.031 11.581 3.361 1.00 95.12 316 THR A C 1
ATOM 2469 O O . THR A 1 316 ? -8.580 11.444 2.231 1.00 95.12 316 THR A O 1
ATOM 2472 N N . ALA A 1 317 ? -9.375 12.780 3.840 1.00 96.06 317 ALA A N 1
ATOM 2473 C CA . ALA A 1 317 ? -9.384 13.977 3.002 1.00 96.06 317 ALA A CA 1
ATOM 2474 C C . ALA A 1 317 ? -8.005 14.293 2.393 1.00 96.06 317 ALA A C 1
ATOM 2476 O O . ALA A 1 317 ? -7.918 14.658 1.218 1.00 96.06 317 ALA A O 1
ATOM 2477 N N . ILE A 1 318 ? -6.915 14.141 3.160 1.00 94.38 318 ILE A N 1
ATOM 2478 C CA . ILE A 1 318 ? -5.565 14.358 2.621 1.00 94.38 318 ILE A CA 1
ATOM 2479 C C . ILE A 1 318 ? -5.146 13.241 1.649 1.00 94.38 318 ILE A C 1
ATOM 2481 O O . ILE A 1 318 ? -4.486 13.531 0.651 1.00 94.38 318 ILE A O 1
ATOM 2485 N N . ALA A 1 319 ? -5.551 11.989 1.896 1.00 93.44 319 ALA A N 1
ATOM 2486 C CA . ALA A 1 319 ? -5.267 10.857 1.016 1.00 93.44 319 ALA A CA 1
ATOM 2487 C C . ALA A 1 319 ? -5.982 11.005 -0.333 1.00 93.44 319 ALA A C 1
ATOM 2489 O O . ALA A 1 319 ? -5.327 10.901 -1.371 1.00 93.44 319 ALA A O 1
ATOM 2490 N N . ASP A 1 320 ? -7.271 11.351 -0.320 1.00 93.25 320 ASP A N 1
ATOM 2491 C CA . ASP A 1 320 ? -8.068 11.616 -1.523 1.00 93.25 320 ASP A CA 1
ATOM 2492 C C . ASP A 1 320 ? -7.453 12.759 -2.336 1.00 93.25 320 ASP A C 1
ATOM 2494 O O . ASP A 1 320 ? -7.272 12.659 -3.553 1.00 93.25 320 ASP A O 1
ATOM 2498 N N . ARG A 1 321 ? -7.049 13.840 -1.654 1.00 94.69 321 ARG A N 1
ATOM 2499 C CA . ARG A 1 321 ? -6.403 14.984 -2.300 1.00 94.69 321 ARG A CA 1
ATOM 2500 C C . ARG A 1 321 ? -5.086 14.600 -2.974 1.00 94.69 321 ARG A C 1
ATOM 2502 O O . ARG A 1 321 ? -4.841 15.047 -4.094 1.00 94.69 321 ARG A O 1
ATOM 2509 N N . ALA A 1 322 ? -4.252 13.790 -2.322 1.00 93.50 322 ALA A N 1
ATOM 2510 C CA . ALA A 1 322 ? -3.009 13.299 -2.914 1.00 93.50 322 ALA A CA 1
ATOM 2511 C C . ALA A 1 322 ? -3.262 12.314 -4.065 1.00 93.50 322 ALA A C 1
ATOM 2513 O O . ALA A 1 322 ? -2.539 12.356 -5.059 1.00 93.50 322 ALA A O 1
ATOM 2514 N N . GLY A 1 323 ? -4.302 11.480 -3.973 1.00 93.31 323 GLY A N 1
ATOM 2515 C CA . GLY A 1 323 ? -4.758 10.630 -5.076 1.00 93.31 323 GLY A CA 1
ATOM 2516 C C . GLY A 1 323 ? -5.110 11.452 -6.316 1.00 93.31 323 GLY A C 1
ATOM 2517 O O . GLY A 1 323 ? -4.620 11.163 -7.404 1.00 93.31 323 GLY A O 1
ATOM 2518 N N . GLN A 1 324 ? -5.849 12.551 -6.145 1.00 93.88 324 GLN A N 1
ATOM 2519 C CA . GLN A 1 324 ? -6.166 13.481 -7.237 1.00 93.88 324 GLN A CA 1
ATOM 2520 C C . GLN A 1 324 ? -4.918 14.139 -7.852 1.00 93.88 324 GLN A C 1
ATOM 2522 O O . GLN A 1 324 ? -4.881 14.368 -9.061 1.00 93.88 324 GLN A O 1
ATOM 2527 N N . GLU A 1 325 ? -3.890 14.446 -7.052 1.00 95.31 325 GLU A N 1
ATOM 2528 C CA . GLU A 1 325 ? -2.611 14.961 -7.568 1.00 95.31 325 GLU A CA 1
ATOM 2529 C C . GLU A 1 325 ? -1.855 13.903 -8.379 1.00 95.31 325 GLU A C 1
ATOM 2531 O O . GLU A 1 325 ? -1.358 14.205 -9.466 1.00 95.31 325 GLU A O 1
ATOM 2536 N N . VAL A 1 326 ? -1.808 12.653 -7.902 1.00 93.69 326 VAL A N 1
ATOM 2537 C CA . VAL A 1 326 ? -1.243 11.535 -8.676 1.00 93.69 326 VAL A CA 1
ATOM 2538 C C . VAL A 1 326 ? -1.991 11.396 -10.002 1.00 93.69 326 VAL A C 1
ATOM 2540 O O . VAL A 1 326 ? -1.360 11.353 -11.059 1.00 93.69 326 VAL A O 1
ATOM 2543 N N . ASP A 1 327 ? -3.322 11.403 -9.978 1.00 93.62 327 ASP A N 1
ATOM 2544 C CA . ASP A 1 327 ? -4.145 11.298 -11.183 1.00 93.62 327 ASP A CA 1
ATOM 2545 C C . ASP A 1 327 ? -3.871 12.414 -12.180 1.00 93.62 327 ASP A C 1
ATOM 2547 O O . ASP A 1 327 ? -3.753 12.155 -13.377 1.00 93.62 327 ASP A O 1
ATOM 2551 N N . ALA A 1 328 ? -3.772 13.656 -11.704 1.00 95.75 328 ALA A N 1
ATOM 2552 C CA . ALA A 1 328 ? -3.467 14.801 -12.547 1.00 95.75 328 ALA A CA 1
ATOM 2553 C C . ALA A 1 328 ? -2.109 14.623 -13.240 1.00 95.75 328 ALA A C 1
ATOM 2555 O O . ALA A 1 328 ? -2.026 14.771 -14.460 1.00 95.75 328 ALA A O 1
ATOM 2556 N N . ILE A 1 329 ? -1.077 14.216 -12.492 1.00 96.38 329 ILE A N 1
ATOM 2557 C CA . ILE A 1 329 ? 0.270 13.976 -13.025 1.00 96.38 329 ILE A CA 1
ATOM 2558 C C . ILE A 1 329 ? 0.263 12.851 -14.065 1.00 96.38 329 ILE A C 1
ATOM 2560 O O . ILE A 1 329 ? 0.780 13.036 -15.168 1.00 96.38 329 ILE A O 1
ATOM 2564 N N . PHE A 1 330 ? -0.344 11.701 -13.764 1.00 94.44 330 PHE A N 1
ATOM 2565 C CA . PHE A 1 330 ? -0.396 10.574 -14.703 1.00 94.44 330 PHE A CA 1
ATOM 2566 C C . PHE A 1 330 ? -1.249 10.880 -15.938 1.00 94.44 330 PHE A C 1
ATOM 2568 O O . PHE A 1 330 ? -0.871 10.492 -17.043 1.00 94.44 330 PHE A O 1
ATOM 2575 N N . ARG A 1 331 ? -2.358 11.612 -15.789 1.00 95.06 331 ARG A N 1
ATOM 2576 C CA . ARG A 1 331 ? -3.213 12.032 -16.910 1.00 95.06 331 ARG A CA 1
ATOM 2577 C C . ARG A 1 331 ? -2.505 13.027 -17.828 1.00 95.06 331 ARG A C 1
ATOM 2579 O O . ARG A 1 331 ? -2.642 12.930 -19.042 1.00 95.06 331 ARG A O 1
ATOM 2586 N N . GLN A 1 332 ? -1.777 13.985 -17.259 1.00 96.50 332 GLN A N 1
ATOM 2587 C CA . GLN A 1 332 ? -1.123 15.055 -18.013 1.00 96.50 332 GLN A CA 1
ATOM 2588 C C . GLN A 1 332 ? 0.184 14.602 -18.672 1.00 96.50 332 GLN A C 1
ATOM 2590 O O . GLN A 1 332 ? 0.471 14.991 -19.804 1.00 96.50 332 GLN A O 1
ATOM 2595 N N . TYR A 1 333 ? 0.980 13.798 -17.965 1.00 97.12 333 TYR A N 1
ATOM 2596 C CA . TYR A 1 333 ? 2.350 13.468 -18.364 1.00 97.12 333 TYR A CA 1
ATOM 2597 C C . TYR A 1 333 ? 2.547 11.999 -18.751 1.00 97.12 333 TYR A C 1
ATOM 2599 O O . TYR A 1 333 ? 3.594 11.651 -19.290 1.00 97.12 333 TYR A O 1
ATOM 2607 N N . GLY A 1 334 ? 1.568 11.124 -18.510 1.00 92.75 334 GLY A N 1
ATOM 2608 C CA . GLY A 1 334 ? 1.631 9.723 -18.927 1.00 92.75 334 GLY A CA 1
ATOM 2609 C C . GLY A 1 334 ? 1.579 9.533 -20.447 1.00 92.75 334 GLY A C 1
ATOM 2610 O O . GLY A 1 334 ? 1.350 10.468 -21.217 1.00 92.75 334 GLY A O 1
ATOM 2611 N N . GLY A 1 335 ? 1.796 8.295 -20.897 1.00 89.62 335 GLY A N 1
ATOM 2612 C CA . GLY A 1 335 ? 1.730 7.928 -22.316 1.00 89.62 335 GLY A CA 1
ATOM 2613 C C . GLY A 1 335 ? 3.103 7.863 -22.982 1.00 89.62 335 GLY A C 1
ATOM 2614 O O . GLY A 1 335 ? 3.884 6.963 -22.670 1.00 89.62 335 GLY A O 1
ATOM 2615 N N . ASN A 1 336 ? 3.387 8.775 -23.914 1.00 94.50 336 ASN A N 1
ATOM 2616 C CA . ASN A 1 336 ? 4.581 8.739 -24.766 1.00 94.50 336 ASN A CA 1
ATOM 2617 C C . ASN A 1 336 ? 5.789 9.485 -24.160 1.00 94.50 336 ASN A C 1
ATOM 2619 O O . ASN A 1 336 ? 5.693 10.120 -23.114 1.00 94.50 336 ASN A O 1
ATOM 2623 N N . PHE A 1 337 ? 6.952 9.410 -24.813 1.00 96.62 337 PHE A N 1
ATOM 2624 C CA . PHE A 1 337 ? 8.167 10.069 -24.319 1.00 96.62 337 PHE A CA 1
ATOM 2625 C C . PHE A 1 337 ? 8.059 11.597 -24.246 1.00 96.62 337 PHE A C 1
ATOM 2627 O O . PHE A 1 337 ? 8.599 12.204 -23.323 1.00 96.62 337 PHE A O 1
ATOM 2634 N N . GLU A 1 338 ? 7.363 12.227 -25.195 1.00 96.38 338 GLU A N 1
ATOM 2635 C CA . GLU A 1 338 ? 7.248 13.684 -25.251 1.00 96.38 338 GLU A CA 1
ATOM 2636 C C . GLU A 1 338 ? 6.411 14.231 -24.088 1.00 96.38 338 GLU A C 1
ATOM 2638 O O . GLU A 1 338 ? 6.782 15.241 -23.492 1.00 96.38 338 GLU A O 1
ATOM 2643 N N . SER A 1 339 ? 5.303 13.571 -23.729 1.00 96.81 339 SER A N 1
ATOM 2644 C CA . SER A 1 339 ? 4.497 13.955 -22.564 1.00 96.81 339 SER A CA 1
ATOM 2645 C C . SER A 1 339 ? 5.253 13.718 -21.258 1.00 96.81 339 SER A C 1
ATOM 2647 O O . SER A 1 339 ? 5.325 14.627 -20.431 1.00 96.81 339 SER A O 1
ATOM 2649 N N . ARG A 1 340 ? 5.905 12.559 -21.098 1.00 96.88 340 ARG A N 1
ATOM 2650 C CA . ARG A 1 340 ? 6.670 12.224 -19.881 1.00 96.88 340 ARG A CA 1
ATOM 2651 C C . ARG A 1 340 ? 7.813 13.202 -19.617 1.00 96.88 340 ARG A C 1
ATOM 2653 O O . ARG A 1 340 ? 8.048 13.572 -18.468 1.00 96.88 340 ARG A O 1
ATOM 2660 N N . ALA A 1 341 ? 8.502 13.653 -20.666 1.00 96.50 341 ALA A N 1
ATOM 2661 C CA . ALA A 1 341 ? 9.603 14.611 -20.560 1.00 96.50 341 ALA A CA 1
ATOM 2662 C C . ALA A 1 341 ? 9.160 16.019 -20.119 1.00 96.50 341 ALA A C 1
ATOM 2664 O O . ALA A 1 341 ? 9.998 16.801 -19.668 1.00 96.50 341 ALA A O 1
ATOM 2665 N N . LYS A 1 342 ? 7.865 16.352 -20.233 1.00 97.62 342 LYS A N 1
ATOM 2666 C CA . LYS A 1 342 ? 7.320 17.653 -19.806 1.00 97.62 342 LYS A CA 1
ATOM 2667 C C . LYS A 1 342 ? 7.140 17.753 -18.291 1.00 97.62 342 LYS A C 1
ATOM 2669 O O . LYS A 1 342 ? 7.100 18.874 -17.794 1.00 97.62 342 LYS A O 1
ATOM 2674 N N . LEU A 1 343 ? 7.075 16.629 -17.565 1.00 97.25 343 LEU A N 1
ATOM 2675 C CA . LEU A 1 343 ? 7.011 16.654 -16.105 1.00 97.25 343 LEU A CA 1
ATOM 2676 C C . LEU A 1 343 ? 8.301 17.249 -15.544 1.00 97.25 343 LEU A C 1
ATOM 2678 O O . LEU A 1 343 ? 9.388 16.687 -15.711 1.00 97.25 343 LEU A O 1
ATOM 2682 N N . THR A 1 344 ? 8.186 18.362 -14.831 1.00 94.88 344 THR A N 1
ATOM 2683 C CA . THR A 1 344 ? 9.349 19.002 -14.221 1.00 94.88 344 THR A CA 1
ATOM 2684 C C . THR A 1 344 ? 9.761 18.313 -12.919 1.00 94.88 344 THR A C 1
ATOM 2686 O O . THR A 1 344 ? 8.968 17.673 -12.224 1.00 94.88 344 THR A O 1
ATOM 2689 N N . ALA A 1 345 ? 11.028 18.485 -12.530 1.00 88.81 345 ALA A N 1
ATOM 2690 C CA . ALA A 1 345 ? 11.513 18.015 -11.231 1.00 88.81 345 ALA A CA 1
ATOM 2691 C C . ALA A 1 345 ? 10.758 18.667 -10.057 1.00 88.81 345 ALA A C 1
ATOM 2693 O O . ALA A 1 345 ? 10.619 18.047 -9.002 1.00 88.81 345 ALA A O 1
ATOM 2694 N N . ARG A 1 346 ? 10.263 19.897 -10.250 1.00 88.56 346 ARG A N 1
ATOM 2695 C CA . ARG A 1 346 ? 9.469 20.633 -9.266 1.00 88.56 346 ARG A CA 1
ATOM 2696 C C . ARG A 1 346 ? 8.106 19.987 -9.047 1.00 88.56 346 ARG A C 1
ATOM 2698 O O . ARG A 1 346 ? 7.816 19.622 -7.918 1.00 88.56 346 ARG A O 1
ATOM 2705 N N . GLU A 1 347 ? 7.327 19.770 -10.102 1.00 94.00 347 GLU A N 1
ATOM 2706 C CA . GLU A 1 347 ? 5.998 19.144 -9.996 1.00 94.00 347 GLU A CA 1
ATOM 2707 C C . GLU A 1 347 ? 6.084 17.731 -9.411 1.00 94.00 347 GLU A C 1
ATOM 2709 O O . GLU A 1 347 ? 5.304 17.357 -8.538 1.00 94.00 347 GLU A O 1
ATOM 2714 N N . ARG A 1 348 ? 7.100 16.955 -9.812 1.00 93.75 348 ARG A N 1
ATOM 2715 C CA . ARG A 1 348 ? 7.384 15.652 -9.195 1.00 93.75 348 ARG A CA 1
ATOM 2716 C C . ARG A 1 348 ? 7.691 15.787 -7.699 1.00 93.75 348 ARG A C 1
ATOM 2718 O O . ARG A 1 348 ? 7.300 14.928 -6.910 1.00 93.75 348 ARG A O 1
ATOM 2725 N N . GLY A 1 349 ? 8.454 16.810 -7.315 1.00 82.62 349 GLY A N 1
ATOM 2726 C CA . GLY A 1 349 ? 8.792 17.109 -5.922 1.00 82.62 349 GLY A CA 1
ATOM 2727 C C . GLY A 1 349 ? 7.570 17.488 -5.088 1.00 82.62 349 GLY A C 1
ATOM 2728 O O . GLY A 1 349 ? 7.403 16.944 -4.002 1.00 82.62 349 GLY A O 1
ATOM 2729 N N . GLU A 1 350 ? 6.700 18.341 -5.625 1.00 87.44 350 GLU A N 1
ATOM 2730 C CA . GLU A 1 350 ? 5.433 18.756 -5.007 1.00 87.44 350 GLU A CA 1
ATOM 2731 C C . GLU A 1 350 ? 4.484 17.555 -4.837 1.00 87.44 350 GLU A C 1
ATOM 2733 O O . GLU A 1 350 ? 3.905 17.364 -3.768 1.00 87.44 350 GLU A O 1
ATOM 2738 N N . LEU A 1 351 ? 4.403 16.658 -5.829 1.00 88.81 351 LEU A N 1
ATOM 2739 C CA . LEU A 1 351 ? 3.671 15.397 -5.679 1.00 88.81 351 LEU A CA 1
ATOM 2740 C C . LEU A 1 351 ? 4.248 14.530 -4.548 1.00 88.81 351 LEU A C 1
ATOM 2742 O O . LEU A 1 351 ? 3.509 13.973 -3.737 1.00 88.81 351 LEU A O 1
ATOM 2746 N N . ALA A 1 352 ? 5.576 14.399 -4.487 1.00 83.88 352 ALA A N 1
ATOM 2747 C CA . ALA A 1 352 ? 6.230 13.630 -3.434 1.00 83.88 352 ALA A CA 1
ATOM 2748 C C . ALA A 1 352 ? 5.981 14.230 -2.037 1.00 83.88 352 ALA A C 1
ATOM 2750 O O . ALA A 1 352 ? 5.894 13.476 -1.070 1.00 83.88 352 ALA A O 1
ATOM 2751 N N . GLU A 1 353 ? 5.831 15.552 -1.929 1.00 86.06 353 GLU A N 1
ATOM 2752 C CA . GLU A 1 353 ? 5.461 16.240 -0.689 1.00 86.06 353 GLU A CA 1
ATOM 2753 C C . GLU A 1 353 ? 4.036 15.887 -0.244 1.00 86.06 353 GLU A C 1
ATOM 2755 O O . GLU A 1 353 ? 3.833 15.523 0.919 1.00 86.06 353 GLU A O 1
ATOM 2760 N N . TRP A 1 354 ? 3.064 15.906 -1.165 1.00 90.69 354 TRP A N 1
ATOM 2761 C CA . TRP A 1 354 ? 1.697 15.451 -0.887 1.00 90.69 354 TRP A CA 1
ATOM 2762 C C . TRP A 1 354 ? 1.686 14.018 -0.364 1.00 90.69 354 TRP A C 1
ATOM 2764 O O . TRP A 1 354 ? 1.147 13.744 0.707 1.00 90.69 354 TRP A O 1
ATOM 2774 N N . VAL A 1 355 ? 2.350 13.108 -1.076 1.00 86.38 355 VAL A N 1
ATOM 2775 C CA . VAL A 1 355 ? 2.412 11.695 -0.688 1.00 86.38 355 VAL A CA 1
ATOM 2776 C C . VAL A 1 355 ? 3.121 11.504 0.657 1.00 86.38 355 VAL A C 1
ATOM 2778 O O . VAL A 1 355 ? 2.657 10.727 1.493 1.00 86.38 355 VAL A O 1
ATOM 2781 N N . ALA A 1 356 ? 4.224 12.215 0.909 1.00 82.31 356 ALA A N 1
ATOM 2782 C CA . ALA A 1 356 ? 4.920 12.148 2.192 1.00 82.31 356 ALA A CA 1
ATOM 2783 C C . ALA A 1 356 ? 4.043 12.663 3.346 1.00 82.31 356 ALA A C 1
ATOM 2785 O O . ALA A 1 356 ? 4.051 12.067 4.425 1.00 82.31 356 ALA A O 1
ATOM 2786 N N . SER A 1 357 ? 3.258 13.718 3.111 1.00 85.25 357 SER A N 1
ATOM 2787 C CA . SER A 1 357 ? 2.312 14.277 4.086 1.00 85.25 357 SER A CA 1
ATOM 2788 C C . SER A 1 357 ? 1.228 13.268 4.449 1.00 85.25 357 SER A C 1
ATOM 2790 O O . SER A 1 357 ? 1.011 12.994 5.631 1.00 85.25 357 SER A O 1
ATOM 2792 N N . VAL A 1 358 ? 0.611 12.640 3.443 1.00 90.12 358 VAL A N 1
ATOM 2793 C CA . VAL A 1 358 ? -0.385 11.579 3.657 1.00 90.12 358 VAL A CA 1
ATOM 2794 C C . VAL A 1 358 ? 0.220 10.431 4.447 1.00 90.12 358 VAL A C 1
ATOM 2796 O O . VAL A 1 358 ? -0.392 9.956 5.402 1.00 90.12 358 VAL A O 1
ATOM 2799 N N . LYS A 1 359 ? 1.444 10.016 4.118 1.00 85.19 359 LYS A N 1
ATOM 2800 C CA . LYS A 1 359 ? 2.106 8.927 4.831 1.00 85.19 359 LYS A CA 1
ATOM 2801 C C . LYS A 1 359 ? 2.313 9.227 6.311 1.00 85.19 359 LYS A C 1
ATOM 2803 O O . LYS A 1 359 ? 2.086 8.347 7.139 1.00 85.19 359 LYS A O 1
ATOM 2808 N N . VAL A 1 360 ? 2.738 10.441 6.657 1.00 84.38 360 VAL A N 1
ATOM 2809 C CA . VAL A 1 360 ? 2.902 10.843 8.063 1.00 84.38 360 VAL A CA 1
ATOM 2810 C C . VAL A 1 360 ? 1.553 10.802 8.782 1.00 84.38 360 VAL A C 1
ATOM 2812 O O . VAL A 1 360 ? 1.429 10.118 9.795 1.00 84.38 360 VAL A O 1
ATOM 2815 N N . VAL A 1 361 ? 0.530 11.456 8.221 1.00 90.81 361 VAL A N 1
ATOM 2816 C CA . VAL A 1 361 ? -0.799 11.560 8.847 1.00 90.81 361 VAL A CA 1
ATOM 2817 C C . VAL A 1 361 ? -1.462 10.191 9.013 1.00 90.81 361 VAL A C 1
ATOM 2819 O O . VAL A 1 361 ? -1.992 9.885 10.080 1.00 90.81 361 VAL A O 1
ATOM 2822 N N . THR A 1 362 ? -1.424 9.348 7.981 1.00 90.06 362 THR A N 1
ATOM 2823 C CA . THR A 1 362 ? -2.026 8.004 8.015 1.00 90.06 362 THR A CA 1
ATOM 2824 C C . THR A 1 362 ? -1.267 7.057 8.939 1.00 90.06 362 THR A C 1
ATOM 2826 O O . THR A 1 362 ? -1.902 6.250 9.611 1.00 90.06 362 THR A O 1
ATOM 2829 N N . THR A 1 363 ? 0.060 7.181 9.057 1.00 84.50 363 THR A N 1
ATOM 2830 C CA . THR A 1 363 ? 0.839 6.413 10.046 1.00 84.50 363 THR A CA 1
ATOM 2831 C C . THR A 1 363 ? 0.409 6.770 11.470 1.00 84.50 363 THR A C 1
ATOM 2833 O O . THR A 1 363 ? 0.052 5.881 12.238 1.00 84.50 363 THR A O 1
ATOM 2836 N N . ASP A 1 364 ? 0.361 8.062 11.803 1.00 87.56 364 ASP A N 1
ATOM 2837 C CA . ASP A 1 364 ? 0.003 8.527 13.152 1.00 87.56 364 ASP A CA 1
ATOM 2838 C C . ASP A 1 364 ? -1.439 8.172 13.509 1.00 87.56 364 ASP A C 1
ATOM 2840 O O . ASP A 1 364 ? -1.727 7.655 14.590 1.00 87.56 364 ASP A O 1
ATOM 2844 N N . THR A 1 365 ? -2.350 8.424 12.569 1.00 92.12 365 THR A N 1
ATOM 2845 C CA . THR A 1 365 ? -3.777 8.160 12.752 1.00 92.12 365 THR A CA 1
ATOM 2846 C C . THR A 1 365 ? -4.039 6.667 12.885 1.00 92.12 365 THR A C 1
ATOM 2848 O O . THR A 1 365 ? -4.796 6.266 13.765 1.00 92.12 365 THR A O 1
ATOM 2851 N N . SER A 1 366 ? -3.407 5.835 12.051 1.00 88.00 366 SER A N 1
ATOM 2852 C CA . SER A 1 366 ? -3.631 4.391 12.105 1.00 88.00 366 SER A CA 1
ATOM 2853 C C . SER A 1 366 ? -3.151 3.791 13.415 1.00 88.00 366 SER A C 1
ATOM 2855 O O . SER A 1 366 ? -3.949 3.129 14.066 1.00 88.00 366 SER A O 1
ATOM 2857 N N . LEU A 1 367 ? -1.929 4.097 13.862 1.00 85.94 367 LEU A N 1
ATOM 2858 C CA . LEU A 1 367 ? -1.405 3.608 15.141 1.00 85.94 367 LEU A CA 1
ATOM 2859 C C . LEU A 1 367 ? -2.276 4.043 16.323 1.00 85.94 367 LEU A C 1
ATOM 2861 O O . LEU A 1 367 ? -2.581 3.228 17.195 1.00 85.94 367 LEU A O 1
ATOM 2865 N N . ARG A 1 368 ? -2.718 5.308 16.330 1.00 89.00 368 ARG A N 1
ATOM 2866 C CA . ARG A 1 368 ? -3.614 5.831 17.368 1.00 89.00 368 ARG A CA 1
ATOM 2867 C C . ARG A 1 368 ? -4.932 5.070 17.408 1.00 89.00 368 ARG A C 1
ATOM 2869 O O . ARG A 1 368 ? -5.354 4.650 18.479 1.00 89.00 368 ARG A O 1
ATOM 2876 N N . VAL A 1 369 ? -5.590 4.923 16.260 1.00 86.62 369 VAL A N 1
ATOM 2877 C CA . VAL A 1 369 ? -6.903 4.276 16.191 1.00 86.62 369 VAL A CA 1
ATOM 2878 C C . VAL A 1 369 ? -6.769 2.805 16.539 1.00 86.62 369 VAL A C 1
ATOM 2880 O O . VAL A 1 369 ? -7.467 2.346 17.434 1.00 86.62 369 VAL A O 1
ATOM 2883 N N . THR A 1 370 ? -5.863 2.076 15.884 1.00 85.12 370 THR A N 1
ATOM 2884 C CA . THR A 1 370 ? -5.749 0.629 16.081 1.00 85.12 370 THR A CA 1
ATOM 2885 C C . THR A 1 370 ? -5.330 0.296 17.504 1.00 85.12 370 THR A C 1
ATOM 2887 O O . THR A 1 370 ? -5.902 -0.614 18.075 1.00 85.12 370 THR A O 1
ATOM 2890 N N . SER A 1 371 ? -4.408 1.036 18.128 1.00 84.00 371 SER A N 1
ATOM 2891 C CA . SER A 1 371 ? -4.094 0.806 19.548 1.00 84.00 371 SER A CA 1
ATOM 2892 C C . SER A 1 371 ? -5.243 1.223 20.470 1.00 84.00 371 SER A C 1
ATOM 2894 O O . SER A 1 371 ? -5.517 0.555 21.465 1.00 84.00 371 SER A O 1
ATOM 2896 N N . GLY A 1 372 ? -5.901 2.340 20.163 1.00 84.69 372 GLY A N 1
ATOM 2897 C CA . GLY A 1 372 ? -6.901 2.941 21.035 1.00 84.69 372 GLY A CA 1
ATOM 2898 C C . GLY A 1 372 ? -8.256 2.227 21.032 1.00 84.69 372 GLY A C 1
ATOM 2899 O O . GLY A 1 372 ? -9.046 2.456 21.946 1.00 84.69 372 GLY A O 1
ATOM 2900 N N . VAL A 1 373 ? -8.553 1.351 20.060 1.00 84.75 373 VAL A N 1
ATOM 2901 C CA . VAL A 1 373 ? -9.835 0.618 20.046 1.00 84.75 373 VAL A CA 1
ATOM 2902 C C . VAL A 1 373 ? -10.059 -0.210 21.315 1.00 84.75 373 VAL A C 1
ATOM 2904 O O . VAL A 1 373 ? -11.193 -0.308 21.775 1.00 84.75 373 VAL A O 1
ATOM 2907 N N . PHE A 1 374 ? -9.000 -0.71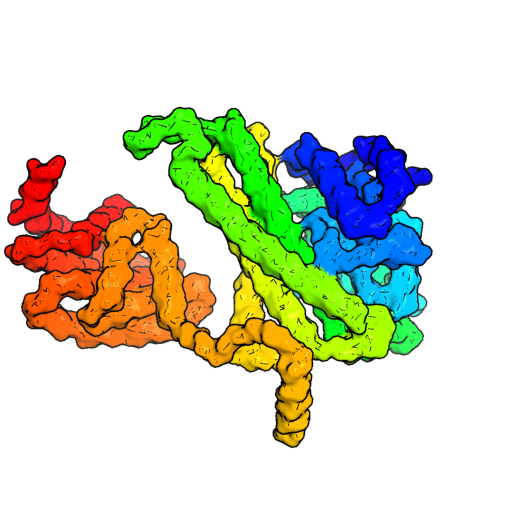9 21.949 1.00 83.44 374 PHE A N 1
ATOM 2908 C CA . PHE A 1 374 ? -9.122 -1.479 23.196 1.00 83.44 374 PHE A CA 1
ATOM 2909 C C . PHE A 1 374 ? -9.638 -0.647 24.378 1.00 83.44 374 PHE A C 1
ATOM 2911 O O . PHE A 1 374 ? -10.259 -1.194 25.291 1.00 83.44 374 PHE A O 1
ATOM 2918 N N . GLU A 1 375 ? -9.426 0.672 24.363 1.00 84.19 375 GLU A N 1
ATOM 2919 C CA . GLU A 1 375 ? -9.931 1.573 25.406 1.00 84.19 375 GLU A CA 1
ATOM 2920 C C . GLU A 1 375 ? -11.461 1.689 25.366 1.00 84.19 375 GLU A C 1
ATOM 2922 O O . GLU A 1 375 ? -12.091 1.921 26.397 1.00 84.19 375 GLU A O 1
ATOM 2927 N N . VAL A 1 376 ? -12.067 1.492 24.189 1.00 82.62 376 VAL A N 1
ATOM 2928 C CA . VAL A 1 376 ? -13.522 1.592 23.985 1.00 82.62 376 VAL A CA 1
ATOM 2929 C C . VAL A 1 376 ? -14.225 0.233 23.952 1.00 82.62 376 VAL A C 1
ATOM 2931 O O . VAL A 1 376 ? -15.422 0.163 24.228 1.00 82.62 376 VAL A O 1
ATOM 2934 N N . THR A 1 377 ? -13.506 -0.860 23.673 1.00 82.38 377 THR A N 1
ATOM 2935 C CA . THR A 1 377 ? -14.062 -2.227 23.684 1.00 82.38 377 THR A CA 1
ATOM 2936 C C . THR A 1 377 ? -13.884 -2.941 25.031 1.00 82.38 377 THR A C 1
ATOM 2938 O O . THR A 1 377 ? -14.698 -3.790 25.412 1.00 82.38 377 THR A O 1
ATOM 2941 N N . GLY A 1 378 ? -12.880 -2.545 25.819 1.00 79.38 378 GLY A N 1
ATOM 2942 C CA . GLY A 1 378 ? -12.653 -3.015 27.184 1.00 79.38 378 GLY A CA 1
ATOM 2943 C C . GLY A 1 378 ? -12.108 -4.446 27.281 1.00 79.38 378 GLY A C 1
ATOM 2944 O O . GLY A 1 378 ? -12.005 -5.187 26.309 1.00 79.38 378 GLY A O 1
ATOM 2945 N N . ALA A 1 379 ? -11.782 -4.882 28.502 1.00 82.19 379 ALA A N 1
ATOM 2946 C CA . ALA A 1 379 ? -10.984 -6.094 28.739 1.00 82.19 379 ALA A CA 1
ATOM 2947 C C . ALA A 1 379 ? -11.557 -7.402 28.154 1.00 82.19 379 ALA A C 1
ATOM 2949 O O . ALA A 1 379 ? -10.806 -8.324 27.874 1.00 82.19 379 ALA A O 1
ATOM 2950 N N . LYS A 1 380 ? -12.875 -7.527 27.944 1.00 77.88 380 LYS A N 1
ATOM 2951 C CA . LYS A 1 380 ? -13.449 -8.742 27.330 1.00 77.88 380 LYS A CA 1
ATOM 2952 C C . LYS A 1 380 ? -13.040 -8.892 25.859 1.00 77.88 380 LYS A C 1
ATOM 2954 O O . LYS A 1 380 ? -12.931 -10.020 25.370 1.00 77.88 380 LYS A O 1
ATOM 2959 N N . ALA A 1 381 ? -12.795 -7.772 25.182 1.00 75.56 381 ALA A N 1
ATOM 2960 C CA . ALA A 1 381 ? -12.358 -7.762 23.796 1.00 75.56 381 ALA A CA 1
ATOM 2961 C C . ALA A 1 381 ? -10.976 -8.413 23.621 1.00 75.56 381 ALA A C 1
ATOM 2963 O O . ALA A 1 381 ? -10.679 -8.959 22.564 1.00 75.56 381 ALA A O 1
ATOM 2964 N N . THR A 1 382 ? -10.192 -8.521 24.703 1.00 75.00 382 THR A N 1
ATOM 2965 C CA . THR A 1 382 ? -8.886 -9.188 24.680 1.00 75.00 382 THR A CA 1
ATOM 2966 C C . THR A 1 382 ? -8.936 -10.714 24.811 1.00 75.00 382 THR A C 1
ATOM 2968 O O . THR A 1 382 ? -7.900 -11.379 24.788 1.00 75.00 382 THR A O 1
ATOM 2971 N N . SER A 1 383 ? -10.124 -11.321 24.927 1.00 74.19 383 SER A N 1
ATOM 2972 C CA . SER A 1 383 ? -10.231 -12.786 24.912 1.00 74.19 383 SER A CA 1
ATOM 2973 C C . SER A 1 383 ? -9.759 -13.345 23.569 1.00 74.19 383 SER A C 1
ATOM 2975 O O . SER A 1 383 ? -10.102 -12.788 22.539 1.00 74.19 383 SER A O 1
ATOM 2977 N N . GLN A 1 384 ? -9.065 -14.487 23.532 1.00 65.06 384 GLN A N 1
ATOM 2978 C CA . GLN A 1 384 ? -8.555 -15.066 22.272 1.00 65.06 384 GLN A CA 1
ATOM 2979 C C . GLN A 1 384 ? -9.623 -15.304 21.190 1.00 65.06 384 GLN A C 1
ATOM 2981 O O . GLN A 1 384 ? -9.295 -15.411 20.018 1.00 65.06 384 GLN A O 1
ATOM 2986 N N . LYS A 1 385 ? -10.906 -15.390 21.554 1.00 67.38 385 LYS A N 1
ATOM 2987 C CA . LYS A 1 385 ? -11.996 -15.492 20.577 1.00 67.38 385 LYS A CA 1
ATOM 2988 C C . LYS A 1 385 ? -12.271 -14.166 19.850 1.00 67.38 385 LYS A C 1
ATOM 2990 O O . LYS A 1 385 ? -12.719 -14.203 18.715 1.00 67.38 385 LYS A O 1
ATOM 2995 N N . ILE A 1 386 ? -12.052 -13.033 20.518 1.00 63.19 386 ILE A N 1
ATOM 2996 C CA . ILE A 1 386 ? -12.363 -11.674 20.039 1.00 63.19 386 ILE A CA 1
ATOM 2997 C C . ILE A 1 386 ? -11.080 -10.942 19.607 1.00 63.19 386 ILE A C 1
ATOM 2999 O O . ILE A 1 386 ? -11.064 -10.268 18.583 1.00 63.19 386 ILE A O 1
ATOM 3003 N N . LEU A 1 387 ? -9.989 -11.149 20.348 1.00 54.50 387 LEU A N 1
ATOM 3004 C CA . LEU A 1 387 ? -8.676 -10.542 20.153 1.00 54.50 387 LEU A CA 1
ATOM 3005 C C . LEU A 1 387 ? -8.121 -10.813 18.753 1.00 54.50 387 LEU A C 1
ATOM 3007 O O . LEU A 1 387 ? -7.452 -9.954 18.210 1.00 54.50 387 LEU A O 1
ATOM 3011 N N . VAL A 1 388 ? -8.418 -11.958 18.131 1.00 55.22 388 VAL A N 1
ATOM 3012 C CA . VAL A 1 388 ? -7.884 -12.275 16.793 1.00 55.22 388 VAL A CA 1
ATOM 3013 C C . VAL A 1 388 ? -8.427 -11.312 15.717 1.00 55.22 388 VAL A C 1
ATOM 3015 O O . VAL A 1 388 ? -7.774 -11.124 14.698 1.00 55.22 388 VAL A O 1
ATOM 3018 N N . GLU A 1 389 ? -9.555 -10.626 15.947 1.00 54.62 389 GLU A N 1
ATOM 3019 C CA . GLU A 1 389 ? -10.054 -9.564 15.049 1.00 54.62 389 GLU A CA 1
ATOM 3020 C C . GLU A 1 389 ? -9.335 -8.221 15.260 1.00 54.62 389 GLU A C 1
ATOM 3022 O O . GLU A 1 389 ? -8.956 -7.561 14.290 1.00 54.62 389 GLU A O 1
ATOM 3027 N N . GLU A 1 390 ? -9.110 -7.827 16.517 1.00 53.94 390 GLU A N 1
ATOM 3028 C CA . GLU A 1 390 ? -8.518 -6.528 16.887 1.00 53.94 390 GLU A CA 1
ATOM 3029 C C . GLU A 1 390 ? -6.980 -6.536 16.795 1.00 53.94 390 GLU A C 1
ATOM 3031 O O . GLU A 1 390 ? -6.373 -5.615 16.245 1.00 53.94 390 GLU A O 1
ATOM 3036 N N . ASP A 1 391 ? -6.338 -7.612 17.258 1.00 55.97 391 ASP A N 1
ATOM 3037 C CA . ASP A 1 391 ? -4.889 -7.830 17.195 1.00 55.97 391 ASP A CA 1
ATOM 3038 C C . ASP A 1 391 ? -4.405 -7.977 15.751 1.00 55.97 391 ASP A C 1
ATOM 3040 O O . ASP A 1 391 ? -3.350 -7.450 15.412 1.00 55.97 391 ASP A O 1
ATOM 3044 N N . HIS A 1 392 ? -5.195 -8.585 14.856 1.00 60.28 392 HIS A N 1
ATOM 3045 C CA . HIS A 1 392 ? -4.858 -8.642 13.429 1.00 60.28 392 HIS A CA 1
ATOM 3046 C C . HIS A 1 392 ? -4.705 -7.239 12.828 1.00 60.28 392 HIS A C 1
ATOM 3048 O O . HIS A 1 392 ? -3.739 -6.959 12.123 1.00 60.28 392 HIS A O 1
ATOM 3054 N N . GLN A 1 393 ? -5.620 -6.314 13.126 1.00 60.62 393 GLN A N 1
ATOM 3055 C CA . GLN A 1 393 ? -5.555 -4.953 12.585 1.00 60.62 393 GLN A CA 1
ATOM 3056 C C . GLN A 1 393 ? -4.372 -4.175 13.163 1.00 60.62 393 GLN A C 1
ATOM 3058 O O . GLN A 1 393 ? -3.647 -3.508 12.428 1.00 60.62 393 GLN A O 1
ATOM 3063 N N . ILE A 1 394 ? -4.127 -4.307 14.464 1.00 58.94 394 ILE A N 1
ATOM 3064 C CA . ILE A 1 394 ? -3.008 -3.649 15.140 1.00 58.94 394 ILE A CA 1
ATOM 3065 C C . ILE A 1 394 ? -1.673 -4.169 14.629 1.00 58.94 394 ILE A C 1
ATOM 3067 O O . ILE A 1 394 ? -0.811 -3.383 14.236 1.00 58.94 394 ILE A O 1
ATOM 3071 N N . THR A 1 395 ? -1.494 -5.485 14.616 1.00 59.94 395 THR A N 1
ATOM 3072 C CA . THR A 1 395 ? -0.252 -6.109 14.168 1.00 59.94 395 THR A CA 1
ATOM 3073 C C . THR A 1 395 ? -0.012 -5.872 12.683 1.00 59.94 395 THR A C 1
ATOM 3075 O O . THR A 1 395 ? 1.134 -5.629 12.302 1.00 59.94 395 THR A O 1
ATOM 3078 N N . ASN A 1 396 ? -1.061 -5.841 11.851 1.00 63.38 396 ASN A N 1
ATOM 3079 C CA . ASN A 1 396 ? -0.955 -5.410 10.458 1.00 63.38 396 ASN A CA 1
ATOM 3080 C C . ASN A 1 396 ? -0.466 -3.968 10.359 1.00 63.38 396 ASN A C 1
ATOM 3082 O O . ASN A 1 396 ? 0.481 -3.724 9.617 1.00 63.38 396 ASN A O 1
ATOM 3086 N N . THR A 1 397 ? -1.052 -3.030 11.112 1.00 64.19 397 THR A N 1
ATOM 3087 C CA . THR A 1 397 ? -0.602 -1.631 11.120 1.00 64.19 397 THR A CA 1
ATOM 3088 C C . THR A 1 397 ? 0.843 -1.520 11.591 1.00 64.19 397 THR A C 1
ATOM 3090 O O . THR A 1 397 ? 1.642 -0.862 10.933 1.00 64.19 397 THR A O 1
ATOM 3093 N N . MET A 1 398 ? 1.227 -2.191 12.681 1.00 49.75 398 MET A N 1
ATOM 3094 C CA . MET A 1 398 ? 2.608 -2.172 13.179 1.00 49.75 398 MET A CA 1
ATOM 3095 C C . MET A 1 398 ? 3.600 -2.750 12.160 1.00 49.75 398 MET A C 1
ATOM 3097 O O . MET A 1 398 ? 4.639 -2.142 11.889 1.00 49.75 398 MET A O 1
ATOM 3101 N N . ALA A 1 399 ? 3.280 -3.901 11.564 1.00 49.88 399 ALA A N 1
ATOM 3102 C CA . ALA A 1 399 ? 4.113 -4.528 10.543 1.00 49.88 399 ALA A CA 1
ATOM 3103 C C . ALA A 1 399 ? 4.214 -3.652 9.285 1.00 49.88 399 ALA A C 1
ATOM 3105 O O . ALA A 1 399 ? 5.295 -3.505 8.710 1.00 49.88 399 ALA A O 1
ATOM 3106 N N . SER A 1 400 ? 3.113 -3.019 8.879 1.00 58.25 400 SER A N 1
ATOM 3107 C CA . SER A 1 400 ? 3.058 -2.202 7.672 1.00 58.25 400 SER A CA 1
ATOM 3108 C C . SER A 1 400 ? 3.843 -0.897 7.830 1.00 58.25 400 SER A C 1
ATOM 3110 O O . SER A 1 400 ? 4.648 -0.561 6.960 1.00 58.25 400 SER A O 1
ATOM 3112 N N . VAL A 1 401 ? 3.706 -0.186 8.958 1.00 56.22 401 VAL A N 1
ATOM 3113 C CA . VAL A 1 401 ? 4.433 1.080 9.196 1.00 56.22 401 VAL A CA 1
ATOM 3114 C C . VAL A 1 401 ? 5.949 0.879 9.317 1.00 56.22 401 VAL A C 1
ATOM 3116 O O . VAL A 1 401 ? 6.717 1.786 8.986 1.00 56.22 401 VAL A O 1
ATOM 3119 N N . ALA A 1 402 ? 6.403 -0.318 9.708 1.00 48.56 402 ALA A N 1
ATOM 3120 C CA . ALA A 1 402 ? 7.823 -0.667 9.783 1.00 48.56 402 ALA A CA 1
ATOM 3121 C C . ALA A 1 402 ? 8.514 -0.753 8.403 1.00 48.56 402 ALA A C 1
ATOM 3123 O O . ALA A 1 402 ? 9.744 -0.658 8.320 1.00 48.56 402 ALA A O 1
ATOM 3124 N N . HIS A 1 403 ? 7.750 -0.860 7.307 1.00 54.41 403 HIS A N 1
ATOM 3125 C CA . HIS A 1 403 ? 8.280 -1.027 5.949 1.00 54.41 403 HIS A CA 1
ATOM 3126 C C . HIS A 1 403 ? 9.151 0.152 5.474 1.00 54.41 403 HIS A C 1
ATOM 3128 O O . HIS A 1 403 ? 10.022 0.007 4.615 1.00 54.41 403 HIS A O 1
ATOM 3134 N N . SER A 1 404 ? 8.966 1.357 6.021 1.00 47.62 404 SER A N 1
ATOM 3135 C CA . SER A 1 404 ? 9.798 2.512 5.672 1.00 47.62 404 SER A CA 1
ATOM 3136 C C . SER A 1 404 ? 9.847 3.522 6.817 1.00 47.62 404 SER A C 1
ATOM 3138 O O . SER A 1 404 ? 8.793 3.915 7.309 1.00 47.62 404 SER A O 1
ATOM 3140 N N . PRO A 1 405 ? 11.039 4.011 7.206 1.00 40.09 405 PRO A N 1
ATOM 3141 C CA . PRO A 1 405 ? 11.233 4.687 8.477 1.00 40.09 405 PRO A CA 1
ATOM 3142 C C . PRO A 1 405 ? 10.477 6.014 8.491 1.00 40.09 405 PRO A C 1
ATOM 3144 O O . PRO A 1 405 ? 10.786 6.939 7.737 1.00 40.09 405 PRO A O 1
ATOM 3147 N N . TYR A 1 406 ? 9.501 6.086 9.387 1.00 42.53 406 TYR A N 1
ATOM 3148 C CA . TYR A 1 406 ? 8.634 7.226 9.662 1.00 42.53 406 TYR A CA 1
ATOM 3149 C C . TYR A 1 406 ? 9.388 8.568 9.792 1.00 42.53 406 TYR A C 1
ATOM 3151 O O . TYR A 1 406 ? 9.006 9.577 9.196 1.00 42.53 406 TYR A O 1
ATOM 3159 N N . ILE A 1 407 ? 10.548 8.550 10.459 1.00 32.25 407 ILE A N 1
ATOM 3160 C CA . ILE A 1 407 ? 11.429 9.715 10.665 1.00 32.25 407 ILE A CA 1
ATOM 3161 C C . ILE A 1 407 ? 11.901 10.329 9.332 1.00 32.25 407 ILE A C 1
ATOM 3163 O O . ILE A 1 407 ? 12.056 11.545 9.217 1.00 32.25 407 ILE A O 1
ATOM 3167 N N . ARG A 1 408 ? 12.087 9.514 8.284 1.00 37.12 408 ARG A N 1
ATOM 3168 C CA . ARG A 1 408 ? 12.541 9.997 6.971 1.00 37.12 408 ARG A CA 1
ATOM 3169 C C . ARG A 1 408 ? 11.453 10.786 6.240 1.00 37.12 408 ARG A C 1
ATOM 3171 O O . ARG A 1 408 ? 11.797 11.735 5.543 1.00 37.12 408 ARG A O 1
ATOM 3178 N N . GLY A 1 409 ? 10.177 10.435 6.428 1.00 35.66 409 GLY A N 1
ATOM 3179 C CA . GLY A 1 409 ? 9.038 11.175 5.870 1.00 35.66 409 GLY A CA 1
ATOM 3180 C C . GLY A 1 409 ? 8.923 12.578 6.469 1.00 35.66 409 GLY A C 1
ATOM 3181 O O . GLY A 1 409 ? 8.886 13.559 5.729 1.00 35.66 409 GLY A O 1
ATOM 3182 N N . ARG A 1 410 ? 9.010 12.690 7.803 1.00 36.66 410 ARG A N 1
ATOM 3183 C CA . ARG A 1 410 ? 9.064 13.989 8.500 1.00 36.66 410 ARG A CA 1
ATOM 3184 C C . ARG A 1 410 ? 10.273 14.826 8.060 1.00 36.66 410 ARG A C 1
ATOM 3186 O O . ARG A 1 410 ? 10.119 15.998 7.736 1.00 36.66 410 ARG A O 1
ATOM 3193 N N . ASN A 1 411 ? 11.459 14.222 7.947 1.00 29.98 411 ASN A N 1
ATOM 3194 C CA . ASN A 1 411 ? 12.655 14.929 7.473 1.00 29.98 411 ASN A CA 1
ATOM 3195 C C . ASN A 1 411 ? 12.562 15.380 6.004 1.00 29.98 411 ASN A C 1
ATOM 3197 O O . ASN A 1 411 ? 13.091 16.436 5.670 1.00 29.98 411 ASN A O 1
ATOM 3201 N N . GLN A 1 412 ? 11.899 14.623 5.122 1.00 35.97 412 GLN A N 1
ATOM 3202 C CA . GLN A 1 412 ? 11.669 15.047 3.734 1.00 35.97 412 GLN A CA 1
ATOM 3203 C C . GLN A 1 412 ? 10.761 16.280 3.665 1.00 35.97 412 GLN A C 1
ATOM 3205 O O . GLN A 1 412 ? 11.109 17.230 2.969 1.00 35.97 412 GLN A O 1
ATOM 3210 N N . LEU A 1 413 ? 9.676 16.309 4.444 1.00 33.72 413 LEU A N 1
ATOM 3211 C CA . LEU A 1 413 ? 8.784 17.471 4.547 1.00 33.72 413 LEU A CA 1
ATOM 3212 C C . LEU A 1 413 ? 9.511 18.705 5.100 1.00 33.72 413 LEU A C 1
ATOM 3214 O O . LEU A 1 413 ? 9.354 19.802 4.572 1.00 33.72 413 LEU A O 1
ATOM 3218 N N . ILE A 1 414 ? 10.366 18.516 6.110 1.00 32.97 414 ILE A N 1
ATOM 3219 C CA . ILE A 1 414 ? 11.188 19.580 6.707 1.00 32.97 414 ILE A CA 1
ATOM 3220 C C . ILE A 1 414 ? 12.223 20.116 5.703 1.00 32.97 414 ILE A C 1
ATOM 3222 O O . ILE A 1 414 ? 12.399 21.325 5.582 1.00 32.97 414 ILE A O 1
ATOM 3226 N N . VAL A 1 415 ? 12.908 19.250 4.948 1.00 34.25 415 VAL A N 1
ATOM 3227 C CA . VAL A 1 415 ? 13.902 19.686 3.947 1.00 34.25 415 VAL A CA 1
ATOM 3228 C C . VAL A 1 415 ? 13.241 20.437 2.788 1.00 34.25 415 VAL A C 1
ATOM 3230 O O . VAL A 1 415 ? 13.796 21.438 2.336 1.00 34.25 415 VAL A O 1
ATOM 3233 N N . ILE A 1 416 ? 12.067 19.997 2.328 1.00 39.09 416 ILE A N 1
ATOM 3234 C CA . ILE A 1 416 ? 11.335 20.649 1.232 1.00 39.09 416 ILE A CA 1
ATOM 3235 C C . ILE A 1 416 ? 10.799 22.019 1.680 1.00 39.09 416 ILE A C 1
ATOM 3237 O O . ILE A 1 416 ? 11.059 23.011 0.996 1.00 39.09 416 ILE A O 1
ATOM 3241 N N . ASN A 1 417 ? 10.176 22.106 2.863 1.00 31.08 417 ASN A N 1
ATOM 3242 C CA . ASN A 1 417 ? 9.581 23.351 3.364 1.00 31.08 417 ASN A CA 1
ATOM 3243 C C . ASN A 1 417 ? 10.599 24.381 3.887 1.00 31.08 417 ASN A C 1
ATOM 3245 O O . ASN A 1 417 ? 10.381 25.576 3.714 1.00 31.08 417 ASN A O 1
ATOM 3249 N N . ILE A 1 418 ? 11.731 23.958 4.471 1.00 32.06 418 ILE A N 1
ATOM 3250 C CA . ILE A 1 418 ? 12.731 24.892 5.030 1.00 32.06 418 ILE A CA 1
ATOM 3251 C C . ILE A 1 418 ? 13.803 25.289 4.002 1.00 32.06 418 ILE A C 1
ATOM 3253 O O . ILE A 1 418 ? 14.252 26.433 3.995 1.00 32.06 418 ILE A O 1
ATOM 3257 N N . LYS A 1 419 ? 14.252 24.374 3.126 1.00 30.92 419 LYS A N 1
ATOM 3258 C CA . LYS A 1 419 ? 15.376 24.651 2.203 1.00 30.92 419 LYS A CA 1
ATOM 3259 C C . LYS A 1 419 ? 14.959 24.996 0.775 1.00 30.92 419 LYS A C 1
ATOM 3261 O O . LYS A 1 419 ? 15.829 25.361 -0.013 1.00 30.92 419 LYS A O 1
ATOM 3266 N N . GLY A 1 420 ? 13.677 24.858 0.417 1.00 32.56 420 GLY A N 1
ATOM 3267 C CA . GLY A 1 420 ? 13.173 25.123 -0.939 1.00 32.56 420 GLY A CA 1
ATOM 3268 C C . GLY A 1 420 ? 13.909 24.343 -2.038 1.00 32.56 420 GLY A C 1
ATOM 3269 O O . GLY A 1 420 ? 13.931 24.763 -3.192 1.00 32.56 420 GLY A O 1
ATOM 3270 N N . SER A 1 421 ? 14.576 23.242 -1.682 1.00 33.59 421 SER A N 1
ATOM 3271 C CA . SER A 1 421 ? 15.531 22.568 -2.550 1.00 33.59 421 SER A CA 1
ATOM 3272 C C . SER A 1 421 ? 14.916 21.333 -3.206 1.00 33.59 421 SER A C 1
ATOM 3274 O O . SER A 1 421 ? 15.071 20.214 -2.711 1.00 33.59 421 SER A O 1
ATOM 3276 N N . SER A 1 422 ? 14.320 21.514 -4.386 1.00 35.50 422 SER A N 1
ATOM 3277 C CA . SER A 1 422 ? 14.638 20.590 -5.475 1.00 35.50 422 SER A CA 1
ATOM 3278 C C . SER A 1 422 ? 16.137 20.764 -5.754 1.00 35.50 422 SER A C 1
ATOM 3280 O O . SER A 1 422 ? 16.640 21.883 -5.849 1.00 35.50 422 SER A O 1
ATOM 3282 N N . ARG A 1 423 ? 16.913 19.675 -5.779 1.00 33.44 423 ARG A N 1
ATOM 3283 C CA . ARG A 1 423 ? 18.329 19.743 -6.175 1.00 33.44 423 ARG A CA 1
ATOM 3284 C C . ARG A 1 423 ? 18.397 20.119 -7.659 1.00 33.44 423 ARG A C 1
ATOM 3286 O O . ARG A 1 423 ? 18.452 19.240 -8.510 1.00 33.44 423 ARG A O 1
ATOM 3293 N N . GLU A 1 424 ? 18.392 21.410 -7.965 1.00 32.50 424 GLU A N 1
ATOM 3294 C CA . GLU A 1 424 ? 18.797 21.930 -9.268 1.00 32.50 424 GLU A CA 1
ATOM 3295 C C . GLU A 1 424 ? 20.297 22.223 -9.237 1.00 32.50 424 GLU A C 1
ATOM 3297 O O . GLU A 1 424 ? 20.799 22.987 -8.409 1.00 32.50 424 GLU A O 1
ATOM 3302 N N . GLY A 1 425 ? 21.028 21.550 -10.125 1.00 29.78 425 GLY A N 1
ATOM 3303 C CA . GLY A 1 425 ? 22.439 21.803 -10.360 1.00 29.78 425 GLY A CA 1
ATOM 3304 C C . GLY A 1 425 ? 22.693 23.230 -10.854 1.00 29.78 425 GLY A C 1
ATOM 3305 O O . GLY A 1 425 ? 21.879 23.833 -11.547 1.00 29.78 425 GLY A O 1
ATOM 3306 N N . LEU A 1 426 ? 23.860 23.737 -10.462 1.00 38.34 426 LEU A N 1
ATOM 33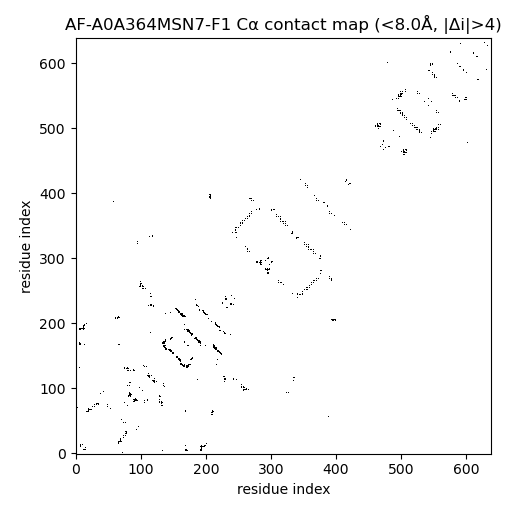07 C CA . LEU A 1 426 ? 24.536 24.973 -10.871 1.00 38.34 426 LEU A CA 1
ATOM 3308 C C . LEU A 1 426 ? 24.094 25.549 -12.240 1.00 38.34 426 LEU A C 1
ATOM 3310 O O . LEU A 1 426 ? 24.510 25.052 -13.282 1.00 38.34 426 LEU A O 1
ATOM 3314 N N . ALA A 1 427 ? 23.343 26.660 -12.247 1.00 30.94 427 ALA A N 1
ATOM 3315 C CA . ALA A 1 427 ? 23.200 27.533 -13.421 1.00 30.94 427 ALA A CA 1
ATOM 3316 C C . ALA A 1 427 ? 22.918 29.005 -13.033 1.00 30.94 427 ALA A C 1
ATOM 3318 O O . ALA A 1 427 ? 22.232 29.289 -12.051 1.00 30.94 427 ALA A O 1
ATOM 3319 N N . GLY A 1 428 ? 23.509 29.934 -13.798 1.00 34.44 428 GLY A N 1
ATOM 3320 C CA . GLY A 1 428 ? 23.768 31.341 -13.453 1.00 34.44 428 GLY A CA 1
ATOM 3321 C C . GLY A 1 428 ? 22.581 32.314 -13.321 1.00 34.44 428 GLY A C 1
ATOM 3322 O O . GLY A 1 428 ? 21.440 32.031 -13.686 1.00 34.44 428 GLY A O 1
ATOM 3323 N N . LYS A 1 429 ? 22.903 33.504 -12.783 1.00 36.78 429 LYS A N 1
ATOM 3324 C CA . LYS A 1 429 ? 21.990 34.575 -12.326 1.00 36.78 429 LYS A CA 1
ATOM 3325 C C . LYS A 1 429 ? 20.946 35.044 -13.356 1.00 36.78 429 LYS A C 1
ATOM 3327 O O . LYS A 1 429 ? 19.821 35.312 -12.946 1.00 36.78 429 LYS A O 1
ATOM 3332 N N . ASP A 1 430 ? 21.252 35.062 -14.652 1.00 36.31 430 ASP A N 1
ATOM 3333 C CA . ASP A 1 430 ? 20.355 35.632 -15.679 1.00 36.31 430 ASP A CA 1
ATOM 3334 C C . ASP A 1 430 ? 19.077 34.821 -15.938 1.00 36.31 430 ASP A C 1
ATOM 3336 O O . ASP A 1 430 ? 18.068 35.358 -16.399 1.00 36.31 430 ASP A O 1
ATOM 3340 N N . ARG A 1 431 ? 19.054 33.525 -15.597 1.00 37.66 431 ARG A N 1
ATOM 3341 C CA . ARG A 1 431 ? 17.847 32.697 -15.777 1.00 37.66 431 ARG A CA 1
ATOM 3342 C C . ARG A 1 431 ? 16.813 32.919 -14.665 1.00 37.66 431 ARG A C 1
ATOM 3344 O O . ARG A 1 431 ? 15.624 32.705 -14.899 1.00 37.66 431 ARG A O 1
ATOM 3351 N N . ARG A 1 432 ? 17.237 33.399 -13.485 1.00 39.47 432 ARG A N 1
ATOM 3352 C CA . ARG A 1 432 ? 16.362 33.623 -12.316 1.00 39.47 432 ARG A CA 1
ATOM 3353 C C . ARG A 1 432 ? 15.320 34.708 -12.564 1.00 39.47 432 ARG A C 1
ATOM 3355 O O . ARG A 1 432 ? 14.172 34.530 -12.177 1.00 39.47 432 ARG A O 1
ATOM 3362 N N . GLU A 1 433 ? 15.680 35.792 -13.245 1.00 39.22 433 GLU A N 1
ATOM 3363 C CA . GLU A 1 433 ? 14.724 36.868 -13.540 1.00 39.22 433 GLU A CA 1
ATOM 3364 C C . GLU A 1 433 ? 13.693 36.460 -14.597 1.00 39.22 433 GLU A C 1
ATOM 3366 O O . GLU A 1 433 ? 12.523 36.833 -14.502 1.00 39.22 433 GLU A O 1
ATOM 3371 N N . ARG A 1 434 ? 14.091 35.630 -15.570 1.00 37.31 434 ARG A N 1
ATOM 3372 C CA . ARG A 1 434 ? 13.194 35.149 -16.631 1.00 37.31 434 ARG A CA 1
ATOM 3373 C C . ARG A 1 434 ? 12.173 34.130 -16.112 1.00 37.31 434 ARG A C 1
ATOM 3375 O O . ARG A 1 434 ? 11.006 34.203 -16.488 1.00 37.31 434 ARG A O 1
ATOM 3382 N N . VAL A 1 435 ? 12.593 33.241 -15.207 1.00 42.19 435 VAL A N 1
ATOM 3383 C CA . VAL A 1 435 ? 11.712 32.275 -14.522 1.00 42.19 435 VAL A CA 1
ATOM 3384 C C . VAL A 1 435 ? 10.775 32.981 -13.541 1.00 42.19 435 VAL A C 1
ATOM 3386 O O . VAL A 1 435 ? 9.597 32.641 -13.482 1.00 42.19 435 VAL A O 1
ATOM 3389 N N . LYS A 1 436 ? 11.250 34.014 -12.834 1.00 40.38 436 LYS A N 1
ATOM 3390 C CA . LYS A 1 436 ? 10.413 34.816 -11.930 1.00 40.38 436 LYS A CA 1
ATOM 3391 C C . LYS A 1 436 ? 9.274 35.515 -12.682 1.00 40.38 436 LYS A C 1
ATOM 3393 O O . LYS A 1 436 ? 8.128 35.421 -12.264 1.00 40.38 436 LYS A O 1
ATOM 3398 N N . ARG A 1 437 ? 9.563 36.098 -13.853 1.00 42.66 437 ARG A N 1
ATOM 3399 C CA . ARG A 1 437 ? 8.541 36.720 -14.714 1.00 42.66 437 ARG A CA 1
ATOM 3400 C C . ARG A 1 437 ? 7.540 35.715 -15.297 1.00 42.66 437 ARG A C 1
ATOM 3402 O O . ARG A 1 437 ? 6.367 36.047 -15.398 1.00 42.66 437 ARG A O 1
ATOM 3409 N N . GLN A 1 438 ? 7.968 34.499 -15.655 1.00 38.75 438 GLN A N 1
ATOM 3410 C CA . GLN A 1 438 ? 7.051 33.446 -16.124 1.00 38.75 438 GLN A CA 1
ATOM 3411 C C . GLN A 1 438 ? 6.182 32.876 -14.992 1.00 38.75 438 GLN A C 1
ATOM 3413 O O . GLN A 1 438 ? 4.996 32.651 -15.209 1.00 38.75 438 GLN A O 1
ATOM 3418 N N . SER A 1 439 ? 6.740 32.714 -13.787 1.00 36.66 439 SER A N 1
ATOM 3419 C CA . SER A 1 439 ? 6.007 32.314 -12.575 1.00 36.66 439 SER A CA 1
ATOM 3420 C C . SER A 1 439 ? 4.930 33.337 -12.213 1.00 36.66 439 SER A C 1
ATOM 3422 O O . SER A 1 439 ? 3.772 32.974 -12.057 1.00 36.66 439 SER A O 1
ATOM 3424 N N . GLU A 1 440 ? 5.277 34.628 -12.184 1.00 40.75 440 GLU A N 1
ATOM 3425 C CA . GLU A 1 440 ? 4.346 35.719 -11.855 1.00 40.75 440 GLU A CA 1
ATOM 3426 C C . GLU A 1 440 ? 3.207 35.873 -12.879 1.00 40.75 440 GLU A C 1
ATOM 3428 O O . GLU A 1 440 ? 2.133 36.375 -12.546 1.00 40.75 440 GLU A O 1
ATOM 3433 N N . GLN A 1 441 ? 3.426 35.454 -14.129 1.00 37.91 441 GLN A N 1
ATOM 3434 C CA . GLN A 1 441 ? 2.408 35.474 -15.182 1.00 37.91 441 GLN A CA 1
ATOM 3435 C C . GLN A 1 441 ? 1.501 34.232 -15.133 1.00 37.91 441 GLN A C 1
ATOM 3437 O O . GLN A 1 441 ? 0.316 34.337 -15.446 1.00 37.91 441 GLN A O 1
ATOM 3442 N N . HIS A 1 442 ? 2.037 33.084 -14.703 1.00 38.25 442 HIS A N 1
ATOM 3443 C CA . HIS A 1 442 ? 1.297 31.830 -14.523 1.00 38.25 442 HIS A CA 1
ATOM 3444 C C . HIS A 1 442 ? 0.423 31.857 -13.254 1.00 38.25 442 HIS A C 1
ATOM 3446 O O . HIS A 1 442 ? -0.740 31.457 -13.300 1.00 38.25 442 HIS A O 1
ATOM 3452 N N . ASP A 1 443 ? 0.922 32.453 -12.164 1.00 38.69 443 ASP A N 1
ATOM 3453 C CA . ASP A 1 443 ? 0.191 32.639 -10.898 1.00 38.69 443 ASP A CA 1
ATOM 3454 C C . ASP A 1 443 ? -1.019 33.586 -11.031 1.00 38.69 443 ASP A C 1
ATOM 3456 O O . ASP A 1 443 ? -1.953 33.520 -10.237 1.00 38.69 443 ASP A O 1
ATOM 3460 N N . ARG A 1 444 ? -1.055 34.446 -12.062 1.00 41.50 444 ARG A N 1
ATOM 3461 C CA . ARG A 1 444 ? -2.220 35.305 -12.358 1.00 41.50 444 ARG A CA 1
ATOM 3462 C C . ARG A 1 444 ? -3.350 34.586 -13.102 1.00 41.50 444 ARG A C 1
ATOM 3464 O O . ARG A 1 444 ? -4.461 35.109 -13.112 1.00 41.50 444 ARG A O 1
ATOM 3471 N N . MET A 1 445 ? -3.095 33.435 -13.735 1.00 37.72 445 MET A N 1
ATOM 3472 C CA . MET A 1 445 ? -4.122 32.680 -14.477 1.00 37.72 445 MET A CA 1
ATOM 3473 C C . MET A 1 445 ? -4.836 31.621 -13.629 1.00 37.72 445 MET A C 1
ATOM 3475 O O . MET A 1 445 ? -5.974 31.270 -13.932 1.00 37.72 445 MET A O 1
ATOM 3479 N N . LEU A 1 446 ? -4.201 31.117 -12.570 1.00 34.28 446 LEU A N 1
ATOM 3480 C CA . LEU A 1 446 ? -4.764 30.086 -11.699 1.00 34.28 446 LEU A CA 1
ATOM 3481 C C . LEU A 1 446 ? -5.311 30.738 -10.424 1.00 34.28 446 LEU A C 1
ATOM 3483 O O . LEU A 1 446 ? -4.568 31.038 -9.495 1.00 34.28 446 LEU A O 1
ATOM 3487 N N . GLY A 1 447 ? -6.624 30.983 -10.400 1.00 31.69 447 GLY A N 1
ATOM 3488 C CA . GLY A 1 447 ? -7.325 31.567 -9.257 1.00 31.69 447 GLY A CA 1
ATOM 3489 C C . GLY A 1 447 ? -6.981 30.877 -7.932 1.00 31.69 447 GLY A C 1
ATOM 3490 O O . GLY A 1 447 ? -7.159 29.671 -7.786 1.00 31.69 447 GLY A O 1
ATOM 3491 N N . THR A 1 448 ? -6.473 31.677 -6.988 1.00 38.47 448 THR A N 1
ATOM 3492 C CA . THR A 1 448 ? -6.381 31.439 -5.535 1.00 38.47 448 THR A CA 1
ATOM 3493 C C . THR A 1 448 ? -6.166 29.983 -5.099 1.00 38.47 448 THR A C 1
ATOM 3495 O O . THR A 1 448 ? -7.068 29.343 -4.561 1.00 38.47 448 THR A O 1
ATOM 3498 N N . ARG A 1 449 ? -4.931 29.480 -5.237 1.00 38.00 449 ARG A N 1
ATOM 3499 C CA . ARG A 1 449 ? -4.428 28.408 -4.362 1.00 38.00 449 ARG A CA 1
ATOM 3500 C C . ARG A 1 449 ? -4.000 29.024 -3.029 1.00 38.00 449 ARG A C 1
ATOM 3502 O O . ARG A 1 449 ? -3.248 29.994 -3.008 1.00 38.00 449 ARG A O 1
ATOM 3509 N N . PHE A 1 450 ? -4.486 28.457 -1.928 1.00 31.88 450 PHE A N 1
ATOM 3510 C CA . PHE A 1 450 ? -4.029 28.755 -0.571 1.00 31.88 450 PHE A CA 1
ATOM 3511 C C . PHE A 1 450 ? -2.521 28.458 -0.487 1.00 31.88 450 PHE A C 1
ATOM 3513 O O . PHE A 1 450 ? -2.114 27.305 -0.369 1.00 31.88 450 PHE A O 1
ATOM 3520 N N . SER A 1 451 ? -1.679 29.482 -0.598 1.00 34.94 451 SER A N 1
ATOM 3521 C CA . SER A 1 451 ? -0.278 29.393 -0.197 1.00 34.94 451 SER A CA 1
ATOM 3522 C C . SER A 1 451 ? -0.214 29.712 1.291 1.00 34.94 451 SER A C 1
ATOM 3524 O O . SER A 1 451 ? -0.560 30.830 1.682 1.00 34.94 451 SER A O 1
ATOM 3526 N N . LEU A 1 452 ? 0.221 28.760 2.121 1.00 33.12 452 LEU A N 1
ATOM 3527 C CA . LEU A 1 452 ? 0.662 29.097 3.475 1.00 33.12 452 LEU A CA 1
ATOM 3528 C C . LEU A 1 452 ? 1.708 30.221 3.352 1.00 33.12 452 LEU A C 1
ATOM 3530 O O . LEU A 1 452 ? 2.609 30.098 2.514 1.00 33.12 452 LEU A O 1
ATOM 3534 N N . PRO A 1 453 ? 1.579 31.330 4.105 1.00 32.44 453 PRO A N 1
ATOM 3535 C CA . PRO A 1 453 ? 2.575 32.389 4.089 1.00 32.44 453 PRO A CA 1
ATOM 3536 C C . PRO A 1 453 ? 3.957 31.778 4.325 1.00 32.44 453 PRO A C 1
ATOM 3538 O O . PRO A 1 453 ? 4.151 31.017 5.275 1.00 32.44 453 PRO A O 1
ATOM 3541 N N . ARG A 1 454 ? 4.915 32.081 3.443 1.00 41.34 454 ARG A N 1
ATOM 3542 C CA . ARG A 1 454 ? 6.323 31.819 3.744 1.00 41.34 454 ARG A CA 1
ATOM 3543 C C . ARG A 1 454 ? 6.635 32.603 5.014 1.00 41.34 454 ARG A C 1
ATOM 3545 O O . ARG A 1 454 ? 6.460 33.813 4.998 1.00 41.34 454 ARG A O 1
ATOM 3552 N N . GLU A 1 455 ? 7.078 31.885 6.045 1.00 39.97 455 GLU A N 1
ATOM 3553 C CA . GLU A 1 455 ? 7.425 32.360 7.396 1.00 39.97 455 GLU A CA 1
ATOM 3554 C C . GLU A 1 455 ? 6.299 32.252 8.442 1.00 39.97 455 GLU A C 1
ATOM 3556 O O . GLU A 1 455 ? 5.838 33.227 9.023 1.00 39.97 455 GLU A O 1
ATOM 3561 N N . LEU A 1 456 ? 5.934 31.014 8.782 1.00 37.03 456 LEU A N 1
ATOM 3562 C CA . LEU A 1 456 ? 5.752 30.651 10.191 1.00 37.03 456 LEU A CA 1
ATOM 3563 C C . LEU A 1 456 ? 7.036 29.938 10.630 1.00 37.03 456 LEU A C 1
ATOM 3565 O O . LEU A 1 456 ? 7.104 28.710 10.652 1.00 37.03 456 LEU A O 1
ATOM 3569 N N . ASP A 1 457 ? 8.089 30.715 10.892 1.00 41.97 457 ASP A N 1
ATOM 3570 C CA . ASP A 1 457 ? 9.317 30.200 11.505 1.00 41.97 457 ASP A CA 1
ATOM 3571 C C . ASP A 1 4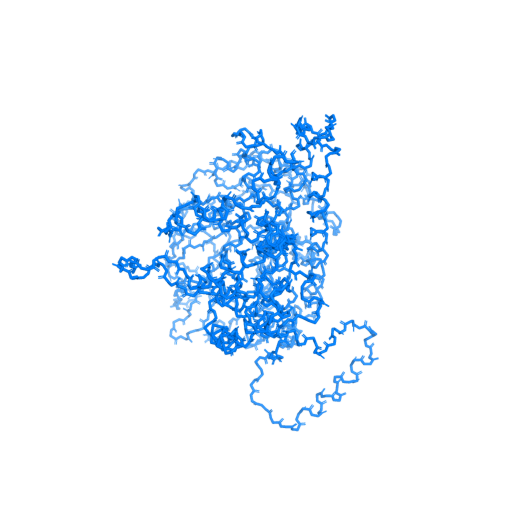57 ? 9.033 29.945 12.990 1.00 41.97 457 ASP A C 1
ATOM 3573 O O . ASP A 1 457 ? 9.217 30.801 13.857 1.00 41.97 457 ASP A O 1
ATOM 3577 N N . VAL A 1 458 ? 8.442 28.784 13.278 1.00 53.53 458 VAL A N 1
ATOM 3578 C CA . VAL A 1 458 ? 8.214 28.345 14.653 1.00 53.53 458 VAL A CA 1
ATOM 3579 C C . VAL A 1 458 ? 9.563 27.919 15.209 1.00 53.53 458 VAL A C 1
ATOM 3581 O O . VAL A 1 458 ? 10.120 26.901 14.796 1.00 53.53 458 VAL A O 1
ATOM 3584 N N . SER A 1 459 ? 10.088 28.711 16.142 1.00 68.50 459 SER A N 1
ATOM 3585 C CA . SER A 1 459 ? 11.405 28.466 16.714 1.00 68.50 459 SER A CA 1
ATOM 3586 C C . SER A 1 459 ? 11.485 27.059 17.323 1.00 68.50 459 SER A C 1
ATOM 3588 O O . SER A 1 459 ? 10.506 26.526 17.861 1.00 68.50 459 SER A O 1
ATOM 3590 N N . ALA A 1 460 ? 12.664 26.435 17.244 1.00 69.12 460 ALA A N 1
ATOM 3591 C CA . ALA A 1 460 ? 12.890 25.099 17.801 1.00 69.12 460 ALA A CA 1
ATOM 3592 C C . ALA A 1 460 ? 12.550 25.047 19.300 1.00 69.12 460 ALA A C 1
ATOM 3594 O O . ALA A 1 460 ? 12.143 24.008 19.815 1.00 69.12 460 ALA A O 1
ATOM 3595 N N . GLU A 1 461 ? 12.682 26.181 19.982 1.00 70.00 461 GLU A N 1
ATOM 3596 C CA . GLU A 1 461 ? 12.329 26.395 21.377 1.00 70.00 461 GLU A CA 1
ATOM 3597 C C . GLU A 1 461 ? 10.809 26.301 21.588 1.00 70.00 461 GLU A C 1
ATOM 3599 O O . GLU A 1 461 ? 10.369 25.553 22.457 1.00 70.00 461 GLU A O 1
ATOM 3604 N N . LEU A 1 462 ? 9.996 26.973 20.761 1.00 70.88 462 LEU A N 1
ATOM 3605 C CA . LEU A 1 462 ? 8.533 26.916 20.866 1.00 70.88 462 LEU A CA 1
ATOM 3606 C C . LEU A 1 462 ? 8.005 25.511 20.547 1.00 70.88 462 LEU A C 1
ATOM 3608 O O . LEU A 1 462 ? 7.120 25.003 21.232 1.00 70.88 462 LEU A O 1
ATOM 3612 N N . GLN A 1 463 ? 8.586 24.856 19.538 1.00 75.19 463 GLN A N 1
ATOM 3613 C CA . GLN A 1 463 ? 8.214 23.491 19.169 1.00 75.19 463 GLN A CA 1
ATOM 3614 C C . GLN A 1 463 ? 8.607 22.472 20.249 1.00 75.19 463 GLN A C 1
ATOM 3616 O O . GLN A 1 463 ? 7.847 21.545 20.524 1.00 75.19 463 GLN A O 1
ATOM 3621 N N . SER A 1 464 ? 9.791 22.622 20.854 1.00 80.62 464 SER A N 1
ATOM 3622 C CA . SER A 1 464 ? 10.251 21.733 21.931 1.00 80.62 464 SER A CA 1
ATOM 3623 C C . SER A 1 464 ? 9.409 21.913 23.187 1.00 80.62 464 SER A C 1
ATOM 3625 O O . SER A 1 464 ? 9.079 20.933 23.847 1.00 80.62 464 SER A O 1
ATOM 3627 N N . LEU A 1 465 ? 9.012 23.151 23.483 1.00 77.44 465 LEU A N 1
ATOM 3628 C CA . LEU A 1 465 ? 8.115 23.454 24.586 1.00 77.44 465 LEU A CA 1
ATOM 3629 C C . LEU A 1 465 ? 6.723 22.853 24.360 1.00 77.44 465 LEU A C 1
ATOM 3631 O O . LEU A 1 465 ? 6.222 22.174 25.247 1.00 77.44 465 LEU A O 1
ATOM 3635 N N . ALA A 1 466 ? 6.126 23.032 23.178 1.00 72.94 466 ALA A N 1
ATOM 3636 C CA . ALA A 1 466 ? 4.829 22.435 22.842 1.00 72.94 466 ALA A CA 1
ATOM 3637 C C . ALA A 1 466 ? 4.852 20.898 22.934 1.00 72.94 466 ALA A C 1
ATOM 3639 O O . ALA A 1 466 ? 3.937 20.302 23.490 1.00 72.94 466 ALA A O 1
ATOM 3640 N N . GLN A 1 467 ? 5.932 20.263 22.468 1.00 72.69 467 GLN A N 1
ATOM 3641 C CA . GLN A 1 467 ? 6.104 18.815 22.604 1.00 72.69 467 GLN A CA 1
ATOM 3642 C C . GLN A 1 467 ? 6.227 18.387 24.071 1.00 72.69 467 GLN A C 1
ATOM 3644 O O . GLN A 1 467 ? 5.609 17.412 24.475 1.00 72.69 467 GLN A O 1
ATOM 3649 N N . LEU A 1 468 ? 6.995 19.126 24.880 1.00 76.38 468 LEU A N 1
ATOM 3650 C CA . LEU A 1 468 ? 7.108 18.867 26.315 1.00 76.38 468 LEU A CA 1
ATOM 3651 C C . LEU A 1 468 ? 5.734 18.957 27.001 1.00 76.38 468 LEU A C 1
ATOM 3653 O O . LEU A 1 468 ? 5.446 18.157 27.888 1.00 76.38 468 LEU A O 1
ATOM 3657 N N . TYR A 1 469 ? 4.885 19.900 26.578 1.00 70.06 469 TYR A N 1
ATOM 3658 C CA . TYR A 1 469 ? 3.506 19.962 27.047 1.00 70.06 469 TYR A CA 1
ATOM 3659 C C . TYR A 1 469 ? 2.745 18.681 26.691 1.00 70.06 469 TYR A C 1
ATOM 3661 O O . TYR A 1 469 ? 2.245 18.015 27.589 1.00 70.06 469 TYR A O 1
ATOM 3669 N N . ASP A 1 470 ? 2.728 18.272 25.425 1.00 65.75 470 ASP A N 1
ATOM 3670 C CA . ASP A 1 470 ? 2.024 17.052 25.005 1.00 65.75 470 ASP A CA 1
ATOM 3671 C C . ASP A 1 470 ? 2.529 15.788 25.728 1.00 65.75 470 ASP A C 1
ATOM 3673 O O . ASP A 1 470 ? 1.737 14.942 26.152 1.00 65.75 470 ASP A O 1
ATOM 3677 N N . ASP A 1 471 ? 3.842 15.662 25.917 1.00 65.00 471 ASP A N 1
ATOM 3678 C CA . ASP A 1 471 ? 4.449 14.482 26.534 1.00 65.00 471 ASP A CA 1
ATOM 3679 C C . ASP A 1 471 ? 4.099 14.360 28.024 1.00 65.00 471 ASP A C 1
ATOM 3681 O O . ASP A 1 471 ? 3.860 13.257 28.521 1.00 65.00 471 ASP A O 1
ATOM 3685 N N . TYR A 1 472 ? 4.074 15.485 28.747 1.00 64.00 472 TYR A N 1
ATOM 3686 C CA . TYR A 1 472 ? 3.978 15.483 30.207 1.00 64.00 472 TYR A CA 1
ATOM 3687 C C . TYR A 1 472 ? 2.634 15.970 30.751 1.00 64.00 472 TYR A C 1
ATOM 3689 O O . TYR A 1 472 ? 2.248 15.519 31.823 1.00 64.00 472 TYR A O 1
ATOM 3697 N N . THR A 1 473 ? 1.881 16.831 30.068 1.00 58.16 473 THR A N 1
ATOM 3698 C CA . THR A 1 473 ? 0.600 17.348 30.595 1.00 58.16 473 THR A CA 1
ATOM 3699 C C . THR A 1 473 ? -0.581 16.471 30.191 1.00 58.16 473 THR A C 1
ATOM 3701 O O . THR A 1 473 ? -1.434 16.183 31.020 1.00 58.16 473 THR A O 1
ATOM 3704 N N . MET A 1 474 ? -0.602 15.959 28.957 1.00 51.09 474 MET A N 1
ATOM 3705 C CA . MET A 1 474 ? -1.725 15.156 28.449 1.00 51.09 474 MET A CA 1
ATOM 3706 C C . MET A 1 474 ? -1.746 13.713 28.983 1.00 51.09 474 MET A C 1
ATOM 3708 O O . MET A 1 474 ? -2.793 13.073 28.959 1.00 51.09 474 MET A O 1
ATOM 3712 N N . HIS A 1 475 ? -0.611 13.187 29.462 1.00 48.56 475 HIS A N 1
ATOM 3713 C CA . HIS A 1 475 ? -0.454 11.747 29.719 1.00 48.56 475 HIS A CA 1
ATOM 3714 C C . HIS A 1 475 ? -0.040 11.372 31.150 1.00 48.56 475 HIS A C 1
ATOM 3716 O O . HIS A 1 475 ? -0.141 10.201 31.516 1.00 48.56 475 HIS A O 1
ATOM 3722 N N . SER A 1 476 ? 0.458 12.306 31.969 1.00 53.72 476 SER A N 1
ATOM 3723 C CA . SER A 1 476 ? 1.150 11.932 33.215 1.00 53.72 476 SER A CA 1
ATOM 3724 C C . SER A 1 476 ? 0.270 11.872 34.470 1.00 53.72 476 SER A C 1
ATOM 3726 O O . SER A 1 476 ? 0.736 11.359 35.487 1.00 53.72 476 SER A O 1
ATOM 3728 N N . ASN A 1 477 ? -0.977 12.372 34.433 1.00 55.22 477 ASN A N 1
ATOM 3729 C CA . ASN A 1 477 ? -1.860 12.525 35.608 1.00 55.22 477 ASN A CA 1
ATOM 3730 C C . ASN A 1 477 ? -1.186 13.225 36.812 1.00 55.22 477 ASN A C 1
ATOM 3732 O O . ASN A 1 477 ? -1.599 13.040 37.959 1.00 55.22 477 ASN A O 1
ATOM 3736 N N . LEU A 1 478 ? -0.129 14.010 36.578 1.00 59.84 478 LEU A N 1
ATOM 3737 C CA . LEU A 1 478 ? 0.585 14.747 37.614 1.00 59.84 478 LEU A CA 1
ATOM 3738 C C . LEU A 1 478 ? 0.090 16.204 37.617 1.00 59.84 478 LEU A C 1
ATOM 3740 O O . LEU A 1 478 ? 0.416 16.940 36.683 1.00 59.84 478 LEU A O 1
ATOM 3744 N N . PRO A 1 479 ? -0.602 16.661 38.686 1.00 61.91 479 PRO A N 1
ATOM 3745 C CA . PRO A 1 479 ? -1.222 17.996 38.753 1.00 61.91 479 PRO A CA 1
ATOM 3746 C C . PRO A 1 479 ? -0.257 19.169 38.529 1.00 61.91 479 PRO A C 1
ATOM 3748 O O . PRO A 1 479 ? -0.660 20.296 38.256 1.00 61.91 479 PRO A O 1
ATOM 3751 N N . LEU A 1 480 ? 1.046 18.911 38.657 1.00 67.50 480 LEU A N 1
ATOM 3752 C CA . LEU A 1 480 ? 2.107 19.893 38.478 1.00 67.50 480 LEU A CA 1
ATOM 3753 C C . LEU A 1 480 ? 2.115 20.457 37.056 1.00 67.50 480 LEU A C 1
ATOM 3755 O O . LEU A 1 480 ? 2.348 21.648 36.853 1.00 67.50 480 LEU A O 1
ATOM 3759 N N . PHE A 1 481 ? 1.826 19.605 36.079 1.00 70.25 481 PHE A N 1
ATOM 3760 C CA . PHE A 1 481 ? 1.885 19.953 34.669 1.00 70.25 481 PHE A CA 1
ATOM 3761 C C . PHE A 1 481 ? 0.648 20.726 34.191 1.00 70.25 481 PHE A C 1
ATOM 3763 O O . PHE A 1 481 ? 0.766 21.545 33.281 1.00 70.25 481 PHE A O 1
ATOM 3770 N N . ASP A 1 482 ? -0.491 20.579 34.870 1.00 66.00 482 ASP A N 1
ATOM 3771 C CA . ASP A 1 482 ? -1.733 21.306 34.561 1.00 66.00 482 ASP A CA 1
ATOM 3772 C C . ASP A 1 482 ? -1.631 22.807 34.872 1.00 66.00 482 ASP A C 1
ATOM 3774 O O . ASP A 1 482 ? -2.293 23.645 34.260 1.00 66.00 482 ASP A O 1
ATOM 3778 N N . THR A 1 483 ? -0.762 23.174 35.816 1.00 66.12 483 THR A N 1
ATOM 3779 C CA . THR A 1 483 ? -0.567 24.570 36.244 1.00 66.12 483 THR A CA 1
ATOM 3780 C C . THR A 1 483 ? 0.390 25.359 35.344 1.00 66.12 483 THR A C 1
ATOM 3782 O O . THR A 1 483 ? 0.464 26.588 35.420 1.00 66.12 483 THR A O 1
ATOM 3785 N N . LEU A 1 484 ? 1.110 24.669 34.460 1.00 69.12 484 LEU A N 1
ATOM 3786 C CA . LEU A 1 484 ? 2.227 25.214 33.697 1.00 69.12 484 LEU A CA 1
ATOM 3787 C C . LEU A 1 484 ? 1.833 26.237 32.609 1.00 69.12 484 LEU A C 1
ATOM 3789 O O . LEU A 1 484 ? 2.508 27.270 32.524 1.00 69.12 484 LEU A O 1
ATOM 3793 N N . PRO A 1 485 ? 0.733 26.057 31.841 1.00 67.62 485 PRO A N 1
ATOM 3794 C CA . PRO A 1 485 ? 0.297 27.057 30.863 1.00 67.62 485 PRO A CA 1
ATOM 3795 C C . PRO A 1 485 ? -0.013 28.412 31.514 1.00 67.62 485 PRO A C 1
ATOM 3797 O O . PRO A 1 485 ? 0.339 29.461 30.976 1.00 67.62 485 PRO A O 1
ATOM 3800 N N . ASN A 1 486 ? -0.597 28.395 32.717 1.00 68.38 486 ASN A N 1
ATOM 3801 C CA . ASN A 1 486 ? -0.939 29.607 33.463 1.00 68.38 486 ASN A CA 1
ATOM 3802 C C . ASN A 1 486 ? 0.304 30.379 33.927 1.00 68.38 486 ASN A C 1
ATOM 3804 O O . ASN A 1 486 ? 0.277 31.607 33.978 1.00 68.38 486 ASN A O 1
ATOM 3808 N N . LEU A 1 487 ? 1.394 29.677 34.249 1.00 70.56 487 LEU A N 1
ATOM 3809 C CA . LEU A 1 487 ? 2.660 30.302 34.638 1.00 70.56 487 LEU A CA 1
ATOM 3810 C C . LEU A 1 487 ? 3.418 30.885 33.446 1.00 70.56 487 LEU A C 1
ATOM 3812 O O . LEU A 1 487 ? 4.066 31.912 33.597 1.00 70.56 487 LEU A O 1
ATOM 3816 N N . GLN A 1 488 ? 3.309 30.277 32.262 1.00 64.94 488 GLN A N 1
ATOM 3817 C CA . GLN A 1 488 ? 3.877 30.825 31.023 1.00 64.94 488 GLN A CA 1
ATOM 3818 C C . GLN A 1 488 ? 3.128 32.064 30.511 1.00 64.94 488 GLN A C 1
ATOM 3820 O O . GLN A 1 488 ? 3.738 32.914 29.873 1.00 64.94 488 GLN A O 1
ATOM 3825 N N . MET A 1 489 ? 1.818 32.168 30.767 1.00 59.56 489 MET A N 1
ATOM 3826 C CA . MET A 1 489 ? 1.006 33.319 30.346 1.00 59.56 489 MET A CA 1
ATOM 3827 C C . MET A 1 489 ? 1.184 34.564 31.231 1.00 59.56 489 MET A C 1
ATOM 3829 O O . MET A 1 489 ? 0.737 35.645 30.852 1.00 59.56 489 MET A O 1
ATOM 3833 N N . ARG A 1 490 ? 1.808 34.432 32.407 1.00 64.00 490 ARG A N 1
ATOM 3834 C CA . ARG A 1 490 ? 2.140 35.550 33.305 1.00 64.00 490 ARG A CA 1
ATOM 3835 C C . ARG A 1 490 ? 3.564 36.045 33.036 1.00 64.00 490 ARG A C 1
ATOM 3837 O O . ARG A 1 490 ? 4.385 35.293 32.517 1.00 64.00 490 ARG A O 1
ATOM 3844 N N . ASP A 1 491 ? 3.879 37.272 33.462 1.00 60.78 491 ASP A N 1
ATOM 3845 C CA . ASP A 1 491 ? 5.263 37.764 33.550 1.00 60.78 491 ASP A CA 1
ATOM 3846 C C . ASP A 1 491 ? 6.026 36.973 34.629 1.00 60.78 491 ASP A C 1
ATOM 3848 O O . ASP A 1 491 ? 6.197 37.403 35.766 1.00 60.78 491 ASP A O 1
ATOM 3852 N N . SER A 1 492 ? 6.423 35.750 34.283 1.00 70.56 492 SER A N 1
ATOM 3853 C CA . SER A 1 492 ? 7.141 34.827 35.156 1.00 70.56 492 SER A CA 1
ATOM 3854 C C . SER A 1 492 ? 8.592 35.257 35.343 1.00 70.56 492 SER A C 1
ATOM 3856 O O . SER A 1 492 ? 9.198 35.818 34.425 1.00 70.56 492 SER A O 1
ATOM 3858 N N . ILE A 1 493 ? 9.204 34.889 36.468 1.00 81.62 493 ILE A N 1
ATOM 3859 C CA . ILE A 1 493 ? 10.611 35.208 36.713 1.00 81.62 493 ILE A CA 1
ATOM 3860 C C . ILE A 1 493 ? 11.526 34.626 35.621 1.00 81.62 493 ILE A C 1
ATOM 3862 O O . ILE A 1 493 ? 11.353 33.497 35.155 1.00 81.62 493 ILE A O 1
ATOM 3866 N N . GLY A 1 494 ? 12.572 35.370 35.250 1.00 82.94 494 GLY A N 1
ATOM 3867 C CA . GLY A 1 494 ? 13.486 34.955 34.180 1.00 82.94 494 GLY A CA 1
ATOM 3868 C C . GLY A 1 494 ? 14.159 33.598 34.429 1.00 82.94 494 GLY A C 1
ATOM 3869 O O . GLY A 1 494 ? 14.460 32.883 33.481 1.00 82.94 494 GLY A O 1
ATOM 3870 N N . PHE A 1 495 ? 14.361 33.209 35.692 1.00 88.94 495 PHE A N 1
ATOM 3871 C CA . PHE A 1 495 ? 14.875 31.884 36.051 1.00 88.94 495 PHE A CA 1
ATOM 3872 C C . PHE A 1 495 ? 13.973 30.742 35.545 1.00 88.94 495 PHE A C 1
ATOM 3874 O O . PHE A 1 495 ? 14.475 29.812 34.914 1.00 88.94 495 PHE A O 1
ATOM 3881 N N . PHE A 1 496 ? 12.654 30.837 35.747 1.00 89.06 496 PHE A N 1
ATOM 3882 C CA . PHE A 1 496 ? 11.689 29.833 35.293 1.00 89.06 496 PHE A CA 1
ATOM 3883 C C . PHE A 1 496 ? 11.714 29.666 33.775 1.00 89.06 496 PHE A C 1
ATOM 3885 O O . PHE A 1 496 ? 11.776 28.541 33.282 1.00 89.06 496 PHE A O 1
ATOM 3892 N N . GLN A 1 497 ? 11.727 30.781 33.039 1.00 88.19 497 GLN A N 1
ATOM 3893 C CA . GLN A 1 497 ? 11.713 30.768 31.575 1.00 88.19 497 GLN A CA 1
ATOM 3894 C C . GLN A 1 497 ? 12.919 30.032 30.985 1.00 88.19 497 GLN A C 1
ATOM 3896 O O . GLN A 1 497 ? 12.763 29.285 30.022 1.00 88.19 497 GLN A O 1
ATOM 3901 N N . HIS A 1 498 ? 14.107 30.207 31.564 1.00 90.94 498 HIS A N 1
ATOM 3902 C CA . HIS A 1 498 ? 15.301 29.486 31.121 1.00 90.94 498 HIS A CA 1
ATOM 3903 C C . HIS A 1 498 ? 15.282 28.014 31.551 1.00 90.94 498 HIS A C 1
ATOM 3905 O O . HIS A 1 498 ? 15.624 27.139 30.759 1.00 90.94 498 HIS A O 1
ATOM 3911 N N . ALA A 1 499 ? 14.820 27.713 32.769 1.00 90.31 499 ALA A N 1
ATOM 3912 C CA . ALA A 1 499 ? 14.762 26.344 33.280 1.00 90.31 499 ALA A CA 1
ATOM 3913 C C . ALA A 1 499 ? 13.816 25.443 32.463 1.00 90.31 499 ALA A C 1
ATOM 3915 O O . ALA A 1 499 ? 14.193 24.337 32.072 1.00 90.31 499 ALA A O 1
ATOM 3916 N N . ILE A 1 500 ? 12.608 25.921 32.147 1.00 88.12 500 ILE A N 1
ATOM 3917 C CA . ILE A 1 500 ? 11.641 25.161 31.339 1.00 88.12 500 ILE A CA 1
ATOM 3918 C C . ILE A 1 500 ? 12.103 25.006 29.884 1.00 88.12 500 ILE A C 1
ATOM 3920 O O . ILE A 1 500 ? 11.959 23.928 29.306 1.00 88.12 500 ILE A O 1
ATOM 3924 N N . LYS A 1 501 ? 12.733 26.038 29.299 1.00 89.56 501 LYS A N 1
ATOM 3925 C CA . LYS A 1 501 ? 13.340 25.948 27.962 1.00 89.56 501 LYS A CA 1
ATOM 3926 C C . LYS A 1 501 ? 14.442 24.899 27.930 1.00 89.56 501 LYS A C 1
ATOM 3928 O O . LYS A 1 501 ? 14.411 24.038 27.053 1.00 89.56 501 LYS A O 1
ATOM 3933 N N . ALA A 1 502 ? 15.349 24.918 28.905 1.00 91.19 502 ALA A N 1
ATOM 3934 C CA . ALA A 1 502 ? 16.414 23.932 29.028 1.00 91.19 502 ALA A CA 1
ATOM 3935 C C . ALA A 1 502 ? 15.855 22.502 29.068 1.00 91.19 502 ALA A C 1
ATOM 3937 O O . ALA A 1 502 ? 16.251 21.665 28.257 1.00 91.19 502 ALA A O 1
ATOM 3938 N N . ALA A 1 503 ? 14.879 22.231 29.941 1.00 88.69 503 ALA A N 1
ATOM 3939 C CA . ALA A 1 503 ? 14.249 20.915 30.038 1.00 88.69 503 ALA A CA 1
ATOM 3940 C C . ALA A 1 503 ? 13.531 20.504 28.738 1.00 88.69 503 ALA A C 1
ATOM 3942 O O . ALA A 1 503 ? 13.687 19.370 28.281 1.00 88.69 503 ALA A O 1
ATOM 3943 N N . SER A 1 504 ? 12.803 21.429 28.100 1.00 86.94 504 SER A N 1
ATOM 3944 C CA . SER A 1 504 ? 12.104 21.171 26.832 1.00 86.94 504 SER A CA 1
ATOM 3945 C C . SER A 1 504 ? 13.064 20.797 25.701 1.00 86.94 504 SER A C 1
ATOM 3947 O O . SER A 1 504 ? 12.863 19.795 25.012 1.00 86.94 504 SER A O 1
ATOM 3949 N N . LEU A 1 505 ? 14.157 21.551 25.555 1.00 88.88 505 LEU A N 1
ATOM 3950 C CA . LEU A 1 505 ? 15.176 21.325 24.538 1.00 88.88 505 LEU A CA 1
ATOM 3951 C C . LEU A 1 505 ? 15.953 20.036 24.811 1.00 88.88 505 LEU A C 1
ATOM 3953 O O . LEU A 1 505 ? 16.231 19.301 23.869 1.00 88.88 505 LEU A O 1
ATOM 3957 N N . ALA A 1 506 ? 16.264 19.723 26.073 1.00 86.06 506 ALA A N 1
ATOM 3958 C CA . ALA A 1 506 ? 16.933 18.476 26.445 1.00 86.06 506 ALA A CA 1
ATOM 3959 C C . ALA A 1 506 ? 16.055 17.247 26.158 1.00 86.06 506 ALA A C 1
ATOM 3961 O O . ALA A 1 506 ? 16.543 16.262 25.595 1.00 86.06 506 ALA A O 1
ATOM 3962 N N . SER A 1 507 ? 14.758 17.319 26.481 1.00 83.06 507 SER A N 1
ATOM 3963 C CA . SER A 1 507 ? 13.785 16.269 26.152 1.00 83.06 507 SER A CA 1
ATOM 3964 C C . SER A 1 507 ? 13.712 16.051 24.637 1.00 83.06 507 SER A C 1
ATOM 3966 O O . SER A 1 507 ? 13.956 14.943 24.147 1.00 83.06 507 SER A O 1
ATOM 3968 N N . ALA A 1 508 ? 13.505 17.129 23.871 1.00 81.56 508 ALA A N 1
ATOM 3969 C CA . ALA A 1 508 ? 13.442 17.076 22.413 1.00 81.56 508 ALA A CA 1
ATOM 3970 C C . ALA A 1 508 ? 14.756 16.578 21.786 1.00 81.56 508 ALA A C 1
ATOM 3972 O O . ALA A 1 508 ? 14.728 15.774 20.853 1.00 81.56 508 ALA A O 1
ATOM 3973 N N . ALA A 1 509 ? 15.912 16.998 22.310 1.00 83.06 509 ALA A N 1
ATOM 3974 C CA . ALA A 1 509 ? 17.225 16.552 21.855 1.00 83.06 509 ALA A CA 1
ATOM 3975 C C . ALA A 1 509 ? 17.396 15.035 21.995 1.00 83.06 509 ALA A C 1
ATOM 3977 O O . ALA A 1 509 ? 17.915 14.400 21.074 1.00 83.06 509 ALA A O 1
ATOM 3978 N N . ARG A 1 510 ? 16.933 14.446 23.107 1.00 76.81 510 ARG A N 1
ATOM 3979 C CA . ARG A 1 510 ? 16.996 12.994 23.344 1.00 76.81 510 ARG A CA 1
ATOM 3980 C C . ARG A 1 510 ? 16.037 12.226 22.457 1.00 76.81 510 ARG A C 1
ATOM 3982 O O . ARG A 1 510 ? 16.454 11.278 21.801 1.00 76.81 510 ARG A O 1
ATOM 3989 N N . GLN A 1 511 ? 14.782 12.658 22.393 1.00 74.06 511 GLN A N 1
ATOM 3990 C CA . GLN A 1 511 ? 13.770 11.998 21.568 1.00 74.06 511 GLN A CA 1
ATOM 3991 C C . GLN A 1 511 ? 14.122 12.036 20.077 1.00 74.06 511 GLN A C 1
ATOM 3993 O O . GLN A 1 511 ? 13.863 11.081 19.348 1.00 74.06 511 GLN A O 1
ATOM 3998 N N . ARG A 1 512 ? 14.724 13.139 19.612 1.00 77.94 512 ARG A N 1
ATOM 3999 C CA . ARG A 1 512 ? 15.046 13.364 18.194 1.00 77.94 512 ARG A CA 1
ATOM 4000 C C . ARG A 1 512 ? 16.491 13.018 17.829 1.00 77.94 512 ARG A C 1
ATOM 4002 O O . ARG A 1 512 ? 16.842 13.131 16.657 1.00 77.94 512 ARG A O 1
ATOM 4009 N N . LEU A 1 513 ? 17.320 12.619 18.798 1.00 73.56 513 LEU A N 1
ATOM 4010 C CA . LEU A 1 513 ? 18.759 12.366 18.635 1.00 73.56 513 LEU A CA 1
ATOM 4011 C C . LEU A 1 513 ? 19.506 13.550 17.982 1.00 73.56 513 LEU A C 1
ATOM 4013 O O . LEU A 1 513 ? 20.347 13.373 17.100 1.00 73.56 513 LEU A O 1
ATOM 4017 N N . GLN A 1 514 ? 19.190 14.779 18.403 1.00 74.94 514 GLN A N 1
ATOM 4018 C CA . GLN A 1 514 ? 19.762 16.015 17.855 1.00 74.94 514 GLN A CA 1
ATOM 4019 C C . GLN A 1 514 ? 20.712 16.684 18.855 1.00 74.94 514 GLN A C 1
ATOM 4021 O O . GLN A 1 514 ? 20.288 17.449 19.721 1.00 74.94 514 GLN A O 1
ATOM 4026 N N . SER A 1 515 ? 22.019 16.462 18.696 1.00 76.06 515 SER A N 1
ATOM 4027 C CA . SER A 1 515 ? 23.054 17.035 19.576 1.00 76.06 515 SER A CA 1
ATOM 4028 C C . SER A 1 515 ? 23.066 18.570 19.600 1.00 76.06 515 SER A C 1
ATOM 4030 O O . SER A 1 515 ? 23.347 19.165 20.636 1.00 76.06 515 SER A O 1
ATOM 4032 N N . GLY A 1 516 ? 22.690 19.223 18.493 1.00 77.81 516 GLY A N 1
ATOM 4033 C CA . GLY A 1 516 ? 22.583 20.685 18.422 1.00 77.81 516 GLY A CA 1
ATOM 4034 C C . GLY A 1 516 ? 21.515 21.275 19.351 1.00 77.81 516 GLY A C 1
ATOM 4035 O O . GLY A 1 516 ? 21.714 22.360 19.891 1.00 77.81 516 GLY A O 1
ATOM 4036 N N . LEU A 1 517 ? 20.412 20.553 19.594 1.00 83.31 517 LEU A N 1
ATOM 4037 C CA . LEU A 1 517 ? 19.403 20.969 20.575 1.00 83.31 517 LEU A CA 1
ATOM 4038 C C . LEU A 1 517 ? 19.909 20.790 22.008 1.00 83.31 517 LEU A C 1
ATOM 4040 O O . LEU A 1 517 ? 19.604 21.619 22.857 1.00 83.31 517 LEU A O 1
ATOM 4044 N N . MET A 1 518 ? 20.727 19.763 22.265 1.00 86.19 518 MET A N 1
ATOM 4045 C CA . MET A 1 518 ? 21.327 19.558 23.585 1.00 86.19 518 MET A CA 1
ATOM 4046 C C . MET A 1 518 ? 22.293 20.694 23.947 1.00 86.19 518 MET A C 1
ATOM 4048 O O . MET A 1 518 ? 22.275 21.167 25.077 1.00 86.19 518 MET A O 1
ATOM 4052 N N . ALA A 1 519 ? 23.074 21.196 22.984 1.00 84.81 519 ALA A N 1
ATOM 4053 C CA . ALA A 1 519 ? 23.946 22.352 23.204 1.00 84.81 519 ALA A CA 1
ATOM 4054 C C . ALA A 1 519 ? 23.151 23.608 23.612 1.00 84.81 519 ALA A C 1
ATOM 4056 O O . ALA A 1 519 ? 23.499 24.266 24.590 1.00 84.81 519 ALA A O 1
ATOM 4057 N N . LYS A 1 520 ? 22.038 23.888 22.918 1.00 87.88 520 LYS A N 1
ATOM 4058 C CA . LYS A 1 520 ? 21.112 24.970 23.291 1.00 87.88 520 LYS A CA 1
ATOM 4059 C C . LYS A 1 520 ? 20.465 24.737 24.658 1.00 87.88 520 LYS A C 1
ATOM 4061 O O . LYS A 1 520 ? 20.325 25.669 25.440 1.00 87.88 520 LYS A O 1
ATOM 4066 N N . ALA A 1 521 ? 20.094 23.494 24.966 1.00 88.50 521 ALA A N 1
ATOM 4067 C CA . ALA A 1 521 ? 19.528 23.132 26.261 1.00 88.50 521 ALA A CA 1
ATOM 4068 C C . ALA A 1 521 ? 20.510 23.430 27.407 1.00 88.50 521 ALA A C 1
ATOM 4070 O O . ALA A 1 521 ? 20.118 24.005 28.420 1.00 88.50 521 ALA A O 1
ATOM 4071 N N . SER A 1 522 ? 21.794 23.096 27.230 1.00 89.81 522 SER A N 1
ATOM 4072 C CA . SER A 1 522 ? 22.856 23.421 28.188 1.00 89.81 522 SER A CA 1
ATOM 4073 C C . SER A 1 522 ? 23.097 24.927 28.327 1.00 89.81 522 SER A C 1
ATOM 4075 O O . SER A 1 522 ? 23.368 25.393 29.432 1.00 89.81 522 SER A O 1
ATOM 4077 N N . GLU A 1 523 ? 22.982 25.696 27.241 1.00 90.00 523 GLU A N 1
ATOM 4078 C CA . GLU A 1 523 ? 23.088 27.160 27.275 1.00 90.00 523 GLU A CA 1
ATOM 4079 C C . GLU A 1 523 ? 21.957 27.786 28.105 1.00 90.00 523 GLU A C 1
ATOM 4081 O O . GLU A 1 523 ? 22.223 28.552 29.034 1.00 90.00 523 GLU A O 1
ATOM 4086 N N . GLU A 1 524 ? 20.707 27.406 27.830 1.00 92.44 524 GLU A N 1
ATOM 4087 C CA . GLU A 1 524 ? 19.534 27.842 28.598 1.00 92.44 524 GLU A CA 1
ATOM 4088 C C . GLU A 1 524 ? 19.651 27.430 30.075 1.00 92.44 524 GLU A C 1
ATOM 4090 O O . GLU A 1 524 ? 19.373 28.229 30.971 1.00 92.44 524 GLU A O 1
ATOM 4095 N N . TYR A 1 525 ? 20.155 26.224 30.358 1.00 91.88 525 TYR A N 1
ATOM 4096 C CA . TYR A 1 525 ? 20.412 25.786 31.731 1.00 91.88 525 TYR A CA 1
ATOM 4097 C C . TYR A 1 525 ? 21.450 26.670 32.433 1.00 91.88 525 TYR A C 1
ATOM 4099 O O . TYR A 1 525 ? 21.231 27.113 33.561 1.00 91.88 525 TYR A O 1
ATOM 4107 N N . GLY A 1 526 ? 22.552 27.005 31.755 1.00 86.94 526 GLY A N 1
ATOM 4108 C CA . GLY A 1 526 ? 23.561 27.931 32.274 1.00 86.94 526 GLY A CA 1
ATOM 4109 C C . GLY A 1 526 ? 22.976 29.305 32.621 1.00 86.94 526 GLY A C 1
ATOM 4110 O O . GLY A 1 526 ? 23.287 29.865 33.676 1.00 86.94 526 GLY A O 1
ATOM 4111 N N . GLN A 1 527 ? 22.067 29.821 31.787 1.00 91.56 527 GLN A N 1
ATOM 4112 C CA . GLN A 1 527 ? 21.352 31.075 32.054 1.00 91.56 527 GLN A CA 1
ATOM 4113 C C . GLN A 1 527 ? 20.402 30.961 33.258 1.00 91.56 527 GLN A C 1
ATOM 4115 O O . GLN A 1 527 ? 20.303 31.904 34.049 1.00 91.56 527 GLN A O 1
ATOM 4120 N N . ALA A 1 528 ? 19.743 29.814 33.442 1.00 90.94 528 ALA A N 1
ATOM 4121 C CA . ALA A 1 528 ? 18.913 29.551 34.617 1.00 90.94 528 ALA A CA 1
ATOM 4122 C C . ALA A 1 528 ? 19.756 29.559 35.907 1.00 90.94 528 ALA A C 1
ATOM 4124 O O . ALA A 1 528 ? 19.438 30.285 36.853 1.00 90.94 528 ALA A O 1
ATOM 4125 N N . ILE A 1 529 ? 20.880 28.837 35.930 1.00 88.06 529 ILE A N 1
ATOM 4126 C CA . ILE A 1 529 ? 21.781 28.781 37.093 1.00 88.06 529 ILE A CA 1
ATOM 4127 C C . ILE A 1 529 ? 22.366 30.158 37.431 1.00 88.06 529 ILE A C 1
ATOM 4129 O O . ILE A 1 529 ? 22.454 30.518 38.605 1.00 88.06 529 ILE A O 1
ATOM 4133 N N . ALA A 1 530 ? 22.697 30.980 36.433 1.00 87.50 530 ALA A N 1
ATOM 4134 C CA . ALA A 1 530 ? 23.168 32.345 36.674 1.00 87.50 530 ALA A CA 1
ATOM 4135 C C . ALA A 1 530 ? 22.117 33.227 37.382 1.00 87.50 530 ALA A C 1
ATOM 4137 O O . ALA A 1 530 ? 22.474 34.147 38.121 1.00 87.50 530 ALA A O 1
ATOM 4138 N N . LYS A 1 531 ? 20.822 32.943 37.184 1.00 89.25 531 LYS A N 1
ATOM 4139 C CA . LYS A 1 531 ? 19.702 33.735 37.718 1.00 89.25 531 LYS A CA 1
ATOM 4140 C C . LYS A 1 531 ? 19.127 33.195 39.030 1.00 89.25 531 LYS A C 1
ATOM 4142 O O . LYS A 1 531 ? 18.541 33.975 39.781 1.00 89.25 531 LYS A O 1
ATOM 4147 N N . VAL A 1 532 ? 19.312 31.909 39.346 1.00 86.56 532 VAL A N 1
ATOM 4148 C CA . VAL A 1 532 ? 18.676 31.272 40.517 1.00 86.56 532 VAL A CA 1
ATOM 4149 C C . VAL A 1 532 ? 19.073 31.931 41.842 1.00 86.56 532 VAL A C 1
ATOM 4151 O O . VAL A 1 532 ? 18.217 32.195 42.680 1.00 86.56 532 VAL A O 1
ATOM 4154 N N . ASN A 1 533 ? 20.351 32.287 42.016 1.00 84.25 533 ASN A N 1
ATOM 4155 C CA . ASN A 1 533 ? 20.840 32.901 43.256 1.00 84.25 533 ASN A CA 1
ATOM 4156 C C . ASN A 1 533 ? 20.273 34.305 43.488 1.00 84.25 533 ASN A C 1
ATOM 4158 O O . ASN A 1 533 ? 20.045 34.686 44.632 1.00 84.25 533 ASN A O 1
ATOM 4162 N N . ALA A 1 534 ? 20.066 35.078 42.418 1.00 85.00 534 ALA A N 1
ATOM 4163 C CA . ALA A 1 534 ? 19.434 36.389 42.516 1.00 85.00 534 ALA A CA 1
ATOM 4164 C C . ALA A 1 534 ? 17.952 36.240 42.879 1.00 85.00 534 ALA A C 1
ATOM 4166 O O . ALA A 1 534 ? 17.486 36.903 43.800 1.00 85.00 534 ALA A O 1
ATOM 4167 N N . ALA A 1 535 ? 17.252 35.304 42.227 1.00 85.44 535 ALA A N 1
ATOM 4168 C CA . ALA A 1 535 ? 15.843 35.035 42.493 1.00 85.44 535 ALA A CA 1
ATOM 4169 C C . ALA A 1 535 ? 15.591 34.538 43.930 1.00 85.44 535 ALA A C 1
ATOM 4171 O O . ALA A 1 535 ? 14.626 34.950 44.558 1.00 85.44 535 ALA A O 1
ATOM 4172 N N . LEU A 1 536 ? 16.483 33.707 44.483 1.00 83.19 536 LEU A N 1
ATOM 4173 C CA . LEU A 1 536 ? 16.380 33.199 45.860 1.00 83.19 536 LEU A CA 1
ATOM 4174 C C . LEU A 1 536 ? 16.685 34.243 46.946 1.00 83.19 536 LEU A C 1
ATOM 4176 O O . LEU A 1 536 ? 16.308 34.042 48.098 1.00 83.19 536 LEU A O 1
ATOM 4180 N N . ARG A 1 537 ? 17.406 35.322 46.618 1.00 84.69 537 ARG A N 1
ATOM 4181 C CA . ARG A 1 537 ? 17.734 36.404 47.567 1.00 84.69 537 ARG A CA 1
ATOM 4182 C C . ARG A 1 537 ? 16.648 37.469 47.656 1.00 84.69 537 ARG A C 1
ATOM 4184 O O . ARG A 1 537 ? 16.670 38.263 48.592 1.00 84.69 537 ARG A O 1
ATOM 4191 N N . ASP A 1 538 ? 15.741 37.501 46.690 1.00 84.88 538 ASP A N 1
ATOM 4192 C CA . ASP A 1 538 ? 14.609 38.410 46.696 1.00 84.88 538 ASP A CA 1
ATOM 4193 C C . ASP A 1 538 ? 13.468 37.805 47.521 1.00 84.88 538 ASP A C 1
ATOM 4195 O O . ASP A 1 538 ? 12.811 36.845 47.114 1.00 84.88 538 ASP A O 1
ATOM 4199 N N . GLU A 1 539 ? 13.230 38.365 48.707 1.00 79.62 539 GLU A N 1
ATOM 4200 C CA . GLU A 1 539 ? 12.193 37.866 49.611 1.00 79.62 539 GLU A CA 1
ATOM 4201 C C . GLU A 1 539 ? 10.775 37.976 49.039 1.00 79.62 539 GLU A C 1
ATOM 4203 O O . GLU A 1 539 ? 9.904 37.223 49.489 1.00 79.62 539 GLU A O 1
ATOM 4208 N N . SER A 1 540 ? 10.549 38.867 48.064 1.00 80.19 540 SER A N 1
ATOM 4209 C CA . SER A 1 540 ? 9.250 39.045 47.405 1.00 80.19 540 SER A CA 1
ATOM 4210 C C . SER A 1 540 ? 8.932 37.927 46.409 1.00 80.19 540 SER A C 1
ATOM 4212 O O . SER A 1 540 ? 7.765 37.610 46.194 1.00 80.19 540 SER A O 1
ATOM 4214 N N . LEU A 1 541 ? 9.957 37.265 45.859 1.00 83.38 541 LEU A N 1
ATOM 4215 C CA . LEU A 1 541 ? 9.803 36.182 44.881 1.00 83.38 541 LEU A CA 1
ATOM 4216 C C . LEU A 1 541 ? 9.606 34.806 45.525 1.00 83.38 541 LEU A C 1
ATOM 4218 O O . LEU A 1 541 ? 9.230 33.854 44.847 1.00 83.38 541 LEU A O 1
ATOM 4222 N N . VAL A 1 542 ? 9.826 34.684 46.837 1.00 79.50 542 VAL A N 1
ATOM 4223 C CA . VAL A 1 542 ? 9.636 33.428 47.586 1.00 79.50 542 VAL A CA 1
ATOM 4224 C C . VAL A 1 542 ? 8.195 32.912 47.475 1.00 79.50 542 VAL A C 1
ATOM 4226 O O . VAL A 1 542 ? 7.969 31.699 47.460 1.00 79.50 542 VAL A O 1
ATOM 4229 N N . GLU A 1 543 ? 7.226 33.821 47.368 1.00 83.69 543 GLU A N 1
ATOM 4230 C CA . GLU A 1 543 ? 5.798 33.495 47.266 1.00 83.69 543 GLU A CA 1
ATOM 4231 C C . GLU A 1 543 ? 5.359 33.184 45.824 1.00 83.69 543 GLU A C 1
ATOM 4233 O O . GLU A 1 543 ? 4.287 32.623 45.613 1.00 83.69 543 GLU A O 1
ATOM 4238 N N . ASP A 1 544 ? 6.199 33.471 44.825 1.00 86.62 544 ASP A N 1
ATOM 4239 C CA . ASP A 1 544 ? 5.882 33.279 43.409 1.00 86.62 544 ASP A CA 1
ATOM 4240 C C . ASP A 1 544 ? 6.016 31.800 43.003 1.00 86.62 544 ASP A C 1
ATOM 4242 O O . ASP A 1 544 ? 7.066 31.170 43.158 1.00 86.62 544 ASP A O 1
ATOM 4246 N N . ASP A 1 545 ? 4.938 31.218 42.479 1.00 87.56 545 ASP A N 1
ATOM 4247 C CA . ASP A 1 545 ? 4.890 29.832 41.993 1.00 87.56 545 ASP A CA 1
ATOM 4248 C C . ASP A 1 545 ? 5.914 29.545 40.883 1.00 87.56 545 ASP A C 1
ATOM 4250 O O . ASP A 1 545 ? 6.407 28.418 40.766 1.00 87.56 545 ASP A O 1
ATOM 4254 N N . SER A 1 546 ? 6.285 30.553 40.090 1.00 87.44 546 SER A N 1
ATOM 4255 C CA . SER A 1 546 ? 7.300 30.415 39.046 1.00 87.44 546 SER A CA 1
ATOM 4256 C C . SER A 1 546 ? 8.696 30.156 39.623 1.00 87.44 546 SER A C 1
ATOM 4258 O O . SER A 1 546 ? 9.482 29.451 38.991 1.00 87.44 546 SER A O 1
ATOM 4260 N N . LEU A 1 547 ? 9.000 30.604 40.849 1.00 88.56 547 LEU A N 1
ATOM 4261 C CA . LEU A 1 547 ? 10.256 30.260 41.523 1.00 88.56 547 LEU A CA 1
ATOM 4262 C C . LEU A 1 547 ? 10.326 28.771 41.850 1.00 88.56 547 LEU A C 1
ATOM 4264 O O . LEU A 1 547 ? 11.304 28.111 41.495 1.00 88.56 547 LEU A O 1
ATOM 4268 N N . LEU A 1 548 ? 9.272 28.225 42.459 1.00 87.94 548 LEU A N 1
ATOM 4269 C CA . LEU A 1 548 ? 9.199 26.801 42.785 1.00 87.94 548 LEU A CA 1
ATOM 4270 C C . LEU A 1 548 ? 9.205 25.933 41.519 1.00 87.94 548 LEU A C 1
ATOM 4272 O O . LEU A 1 548 ? 9.967 24.967 41.431 1.00 87.94 548 LEU A O 1
ATOM 4276 N N . SER A 1 549 ? 8.429 26.327 40.507 1.00 86.56 549 SER A N 1
ATOM 4277 C CA . SER A 1 549 ? 8.381 25.642 39.213 1.00 86.56 549 SER A CA 1
ATOM 4278 C C . SER A 1 549 ? 9.719 25.699 38.470 1.00 86.56 549 SER A C 1
ATOM 4280 O O . SER A 1 549 ? 10.153 24.711 37.883 1.00 86.56 549 SER A O 1
ATOM 4282 N N . GLY A 1 550 ? 10.428 26.829 38.527 1.00 88.81 550 GLY A N 1
ATOM 4283 C CA . GLY A 1 550 ? 11.748 26.974 37.912 1.00 88.81 550 GLY A CA 1
ATOM 4284 C C . GLY A 1 550 ? 12.776 26.024 38.523 1.00 88.81 550 GLY A C 1
ATOM 4285 O O . GLY A 1 550 ? 13.536 25.389 37.794 1.00 88.81 550 GLY A O 1
ATOM 4286 N N . ILE A 1 551 ? 12.764 25.865 39.853 1.00 87.75 551 ILE A N 1
ATOM 4287 C CA . ILE A 1 551 ? 13.650 24.918 40.544 1.00 87.75 551 ILE A CA 1
ATOM 4288 C C . ILE A 1 551 ? 13.310 23.486 40.124 1.00 87.75 551 ILE A C 1
ATOM 4290 O O . ILE A 1 551 ? 14.214 22.700 39.838 1.00 87.75 551 ILE A O 1
ATOM 4294 N N . PHE A 1 552 ? 12.021 23.158 40.031 1.00 84.50 552 PHE A N 1
ATOM 4295 C CA . PHE A 1 552 ? 11.570 21.858 39.544 1.00 84.50 552 PHE A CA 1
ATOM 4296 C C . PHE A 1 552 ? 12.089 21.557 38.127 1.00 84.50 552 PHE A C 1
ATOM 4298 O O . PHE A 1 552 ? 12.692 20.506 37.901 1.00 84.50 552 PHE A O 1
ATOM 4305 N N . TRP A 1 553 ? 11.923 22.486 37.182 1.00 85.88 553 TRP A N 1
ATOM 4306 C CA . TRP A 1 553 ? 12.347 22.287 35.793 1.00 85.88 553 TRP A CA 1
ATOM 4307 C C . TRP A 1 553 ? 13.864 22.243 35.613 1.00 85.88 553 TRP A C 1
ATOM 4309 O O . TRP A 1 553 ? 14.352 21.483 34.776 1.00 85.88 553 TRP A O 1
ATOM 4319 N N . ALA A 1 554 ? 14.616 22.975 36.436 1.00 87.31 554 ALA A N 1
ATOM 4320 C CA . ALA A 1 554 ? 16.067 22.834 36.499 1.00 87.31 554 ALA A CA 1
ATOM 4321 C C . ALA A 1 554 ? 16.462 21.403 36.915 1.00 87.31 554 ALA A C 1
ATOM 4323 O O . ALA A 1 554 ? 17.299 20.782 36.264 1.00 87.31 554 ALA A O 1
ATOM 4324 N N . GLY A 1 555 ? 15.787 20.833 37.919 1.00 80.25 555 GLY A N 1
ATOM 4325 C CA . GLY A 1 555 ? 15.974 19.430 38.303 1.00 80.25 555 GLY A CA 1
ATOM 4326 C C . GLY A 1 555 ? 15.584 18.439 37.199 1.00 80.25 555 GLY A C 1
ATOM 4327 O O . GLY A 1 555 ? 16.296 17.465 36.963 1.00 80.25 555 GLY A O 1
ATOM 4328 N N . MET A 1 556 ? 14.494 18.699 36.469 1.00 79.19 556 MET A N 1
ATOM 4329 C CA . MET A 1 556 ? 14.090 17.866 35.329 1.00 79.19 556 MET A CA 1
ATOM 4330 C C . MET A 1 556 ? 15.135 17.863 34.210 1.00 79.19 556 MET A C 1
ATOM 4332 O O . MET A 1 556 ? 15.410 16.805 33.650 1.00 79.19 556 MET A O 1
ATOM 4336 N N . PHE A 1 557 ? 15.757 19.005 33.907 1.00 84.69 557 PHE A N 1
ATOM 4337 C CA . PHE A 1 557 ? 16.877 19.057 32.965 1.00 84.69 557 PHE A CA 1
ATOM 4338 C C . PHE A 1 557 ? 18.033 18.148 33.410 1.00 84.69 557 PHE A C 1
ATOM 4340 O O . PHE A 1 557 ? 18.534 17.365 32.605 1.00 84.69 557 PHE A O 1
ATOM 4347 N N . GLU A 1 558 ? 18.428 18.185 34.685 1.00 80.88 558 GLU A N 1
ATOM 4348 C CA . GLU A 1 558 ? 19.514 17.333 35.195 1.00 80.88 558 GLU A CA 1
ATOM 4349 C C . GLU A 1 558 ? 19.205 15.841 35.038 1.00 80.88 558 GLU A C 1
ATOM 4351 O O . GLU A 1 558 ? 20.072 15.073 34.612 1.00 80.88 558 GLU A O 1
ATOM 4356 N N . VAL A 1 559 ? 17.965 15.436 35.331 1.00 74.19 559 VAL A N 1
ATOM 4357 C CA . VAL A 1 559 ? 17.483 14.060 35.128 1.00 74.19 559 VAL A CA 1
ATOM 4358 C C . VAL A 1 559 ? 17.518 13.685 33.649 1.00 74.19 559 VAL A C 1
ATOM 4360 O O . VAL A 1 559 ? 17.939 12.585 33.292 1.00 74.19 559 VAL A O 1
ATOM 4363 N N . LEU A 1 560 ? 17.101 14.602 32.776 1.00 74.56 560 LEU A N 1
ATOM 4364 C CA . LEU A 1 560 ? 17.100 14.386 31.336 1.00 74.56 560 LEU A CA 1
ATOM 4365 C C . LEU A 1 560 ? 18.511 14.320 30.757 1.00 74.56 560 LEU A C 1
ATOM 4367 O O . LEU A 1 560 ? 18.676 13.684 29.730 1.00 74.56 560 LEU A O 1
ATOM 4371 N N . VAL A 1 561 ? 19.533 14.920 31.360 1.00 75.38 561 VAL A N 1
ATOM 4372 C CA . VAL A 1 561 ? 20.905 14.900 30.816 1.00 75.38 561 VAL A CA 1
ATOM 4373 C C . VAL A 1 561 ? 21.782 13.817 31.458 1.00 75.38 561 VAL A C 1
ATOM 4375 O O . VAL A 1 561 ? 22.814 13.457 30.898 1.00 75.38 561 VAL A O 1
ATOM 4378 N N . THR A 1 562 ? 21.370 13.213 32.578 1.00 66.50 562 THR A N 1
ATOM 4379 C CA . THR A 1 562 ? 22.137 12.117 33.192 1.00 66.50 562 THR A CA 1
ATOM 4380 C C . THR A 1 562 ? 22.017 10.810 32.392 1.00 66.50 562 THR A C 1
ATOM 4382 O O . THR A 1 562 ? 20.933 10.246 32.224 1.00 66.50 562 THR A O 1
ATOM 4385 N N . ASP A 1 563 ? 23.148 10.278 31.921 1.00 52.16 563 ASP A N 1
ATOM 4386 C CA . ASP A 1 563 ? 23.234 8.957 31.286 1.00 52.16 563 ASP A CA 1
ATOM 4387 C C . ASP A 1 563 ? 23.246 7.843 32.342 1.00 52.16 563 ASP A C 1
ATOM 4389 O O . ASP A 1 563 ? 24.292 7.439 32.846 1.00 52.16 563 ASP A O 1
ATOM 4393 N N . ARG A 1 564 ? 22.069 7.299 32.673 1.00 49.62 564 ARG A N 1
ATOM 4394 C CA . ARG A 1 564 ? 21.935 6.165 33.612 1.00 49.62 564 ARG A CA 1
ATOM 4395 C C . ARG A 1 564 ? 22.324 4.792 33.029 1.00 49.62 564 ARG A C 1
ATOM 4397 O O . ARG A 1 564 ? 22.156 3.795 33.718 1.00 49.62 564 ARG A O 1
ATOM 4404 N N . VAL A 1 565 ? 22.819 4.707 31.787 1.00 39.31 565 VAL A N 1
ATOM 4405 C CA . VAL A 1 565 ? 23.006 3.411 31.086 1.00 39.31 565 VAL A CA 1
ATOM 4406 C C . VAL A 1 565 ? 24.455 3.124 30.647 1.00 39.31 565 VAL A C 1
ATOM 4408 O O . VAL A 1 565 ? 24.736 2.016 30.210 1.00 39.31 565 VAL A O 1
ATOM 4411 N N . ALA A 1 566 ? 25.414 4.046 30.807 1.00 37.97 566 ALA A N 1
ATOM 4412 C CA . ALA A 1 566 ? 26.762 3.847 30.244 1.00 37.97 566 ALA A CA 1
ATOM 4413 C C . ALA A 1 566 ? 27.885 3.546 31.252 1.00 37.97 566 ALA A C 1
ATOM 4415 O O . ALA A 1 566 ? 28.860 2.905 30.873 1.00 37.97 566 ALA A O 1
ATOM 4416 N N . ASN A 1 567 ? 27.777 3.950 32.521 1.00 32.75 567 ASN A N 1
ATOM 4417 C CA . ASN A 1 567 ? 28.884 3.805 33.468 1.00 32.75 567 ASN A CA 1
ATOM 4418 C C . ASN A 1 567 ? 28.424 3.082 34.738 1.00 32.75 567 ASN A C 1
ATOM 4420 O O . ASN A 1 567 ? 27.584 3.594 35.471 1.00 32.75 567 ASN A O 1
ATOM 4424 N N . ASN A 1 568 ? 29.016 1.912 35.009 1.00 37.81 568 ASN A N 1
ATOM 4425 C CA . ASN A 1 568 ? 28.911 1.120 36.248 1.00 37.81 568 ASN A CA 1
ATOM 4426 C C . ASN A 1 568 ? 29.488 1.849 37.486 1.00 37.81 568 ASN A C 1
ATOM 4428 O O . ASN A 1 568 ? 30.106 1.236 38.357 1.00 37.81 568 ASN A O 1
ATOM 4432 N N . THR A 1 569 ? 29.332 3.166 37.573 1.00 34.84 569 THR A N 1
ATOM 4433 C CA . THR A 1 569 ? 29.718 3.937 38.746 1.00 34.84 569 THR A CA 1
ATOM 4434 C C . THR A 1 569 ? 28.576 3.836 39.759 1.00 34.84 569 THR A C 1
ATOM 4436 O O . THR A 1 569 ? 27.444 4.192 39.421 1.00 34.84 569 THR A O 1
ATOM 4439 N N . PRO A 1 570 ? 28.823 3.350 40.989 1.00 35.25 570 PRO A N 1
ATOM 4440 C CA . PRO A 1 570 ? 27.836 3.419 42.060 1.00 35.25 570 PRO A CA 1
ATOM 4441 C C . PRO A 1 570 ? 27.374 4.871 42.230 1.00 35.25 570 PRO A C 1
ATOM 4443 O O . PRO A 1 570 ? 28.189 5.775 42.012 1.00 35.25 570 PRO A O 1
ATOM 4446 N N . PRO A 1 571 ? 26.107 5.117 42.614 1.00 42.62 571 PRO A N 1
ATOM 4447 C CA . PRO A 1 571 ? 25.658 6.467 42.908 1.00 42.62 571 PRO A CA 1
ATOM 4448 C C . PRO A 1 571 ? 26.621 7.075 43.926 1.00 42.62 571 PRO A C 1
ATOM 4450 O O . PRO A 1 571 ? 26.846 6.497 44.991 1.00 42.62 571 PRO A O 1
ATOM 4453 N N . ASP A 1 572 ? 27.216 8.215 43.572 1.00 36.41 572 ASP A N 1
ATOM 4454 C CA . ASP A 1 572 ? 27.832 9.097 44.552 1.00 36.41 572 ASP A CA 1
ATOM 4455 C C . ASP A 1 572 ? 26.861 9.207 45.742 1.00 36.41 572 ASP A C 1
ATOM 4457 O O . ASP A 1 572 ? 25.651 9.401 45.587 1.00 36.41 572 ASP A O 1
ATOM 4461 N N . VAL A 1 573 ? 27.427 9.005 46.928 1.00 37.53 573 VAL A N 1
ATOM 4462 C CA . VAL A 1 573 ? 26.806 8.931 48.252 1.00 37.53 573 VAL A CA 1
ATOM 4463 C C . VAL A 1 573 ? 26.033 10.217 48.620 1.00 37.53 573 VAL A C 1
ATOM 4465 O O . VAL A 1 573 ? 25.359 10.268 49.649 1.00 37.53 573 VAL A O 1
ATOM 4468 N N . HIS A 1 574 ? 26.012 11.234 47.758 1.00 36.09 574 HIS A N 1
ATOM 4469 C CA . HIS A 1 574 ? 25.189 12.439 47.871 1.00 36.09 574 HIS A CA 1
ATOM 4470 C C . HIS A 1 574 ? 23.909 12.399 47.014 1.00 36.09 574 HIS A C 1
ATOM 4472 O O . HIS A 1 574 ? 23.570 13.363 46.332 1.00 36.09 574 HIS A O 1
ATOM 4478 N N . GLY A 1 575 ? 23.171 11.285 47.091 1.00 43.56 575 GLY A N 1
ATOM 4479 C CA . GLY A 1 575 ? 21.918 10.992 46.378 1.00 43.56 575 GLY A CA 1
ATOM 4480 C C . GLY A 1 575 ? 20.726 11.908 46.689 1.00 43.56 575 GLY A C 1
ATOM 4481 O O . GLY A 1 575 ? 19.713 11.465 47.234 1.00 43.56 575 GLY A O 1
ATOM 4482 N N . CYS A 1 576 ? 20.829 13.175 46.292 1.00 40.97 576 CYS A N 1
ATOM 4483 C CA . CYS A 1 576 ? 19.704 14.055 46.012 1.00 40.97 576 CYS A CA 1
ATOM 4484 C C . CYS A 1 576 ? 20.152 15.142 45.019 1.00 40.97 576 CYS A C 1
ATOM 4486 O O . CYS A 1 576 ? 21.109 15.865 45.294 1.00 40.97 576 CYS A O 1
ATOM 4488 N N . HIS A 1 577 ? 19.472 15.259 43.873 1.00 59.22 577 HIS A N 1
ATOM 4489 C CA . HIS A 1 577 ? 19.745 16.321 42.900 1.00 59.22 577 HIS A CA 1
ATOM 4490 C C . HIS A 1 577 ? 19.678 17.697 43.599 1.00 59.22 577 HIS A C 1
ATOM 4492 O O . HIS A 1 577 ? 18.711 17.941 44.336 1.00 59.22 577 HIS A O 1
ATOM 4498 N N . PRO A 1 578 ? 20.658 18.604 43.406 1.00 60.88 578 PRO A N 1
ATOM 4499 C CA . PRO A 1 578 ? 20.741 19.881 44.125 1.00 60.88 578 PRO A CA 1
ATOM 4500 C C . PRO A 1 578 ? 19.434 20.685 44.088 1.00 60.88 578 PRO A C 1
ATOM 4502 O O . PRO A 1 578 ? 19.025 21.270 45.093 1.00 60.88 578 PRO A O 1
ATOM 4505 N N . HIS A 1 579 ? 18.730 20.643 42.955 1.00 74.38 579 HIS A N 1
ATOM 4506 C CA . HIS A 1 579 ? 17.466 21.346 42.763 1.00 74.38 579 HIS A CA 1
ATOM 4507 C C . HIS A 1 579 ? 16.268 20.692 43.467 1.00 74.38 579 HIS A C 1
ATOM 4509 O O . HIS A 1 579 ? 15.388 21.410 43.928 1.00 74.38 579 HIS A O 1
ATOM 4515 N N . ILE A 1 580 ? 16.244 19.371 43.664 1.00 69.31 580 ILE A N 1
ATOM 4516 C CA . ILE A 1 580 ? 15.179 18.714 44.449 1.00 69.31 580 ILE A CA 1
ATOM 4517 C C . ILE A 1 580 ? 15.290 19.108 45.927 1.00 69.31 580 ILE A C 1
ATOM 4519 O O . ILE A 1 580 ? 14.289 19.449 46.559 1.00 69.31 580 ILE A O 1
ATOM 4523 N N . ASN A 1 581 ? 16.512 19.144 46.466 1.00 71.12 581 ASN A N 1
ATOM 4524 C CA . ASN A 1 581 ? 16.762 19.678 47.808 1.00 71.12 581 ASN A CA 1
ATOM 4525 C C . ASN A 1 581 ? 16.356 21.153 47.917 1.00 71.12 581 ASN A C 1
ATOM 4527 O O . ASN A 1 581 ? 15.736 21.548 48.904 1.00 71.12 581 ASN A O 1
ATOM 4531 N N . GLY A 1 582 ? 16.674 21.955 46.896 1.00 77.75 582 GLY A N 1
ATOM 4532 C CA . GLY A 1 582 ? 16.250 23.352 46.809 1.00 77.75 582 GLY A CA 1
ATOM 4533 C C . GLY A 1 582 ? 14.727 23.511 46.809 1.00 77.75 582 GLY A C 1
ATOM 4534 O O . GLY A 1 582 ? 14.205 24.339 47.553 1.00 77.75 582 GLY A O 1
ATOM 4535 N N . ALA A 1 583 ? 14.005 22.682 46.050 1.00 81.75 583 ALA A N 1
ATOM 4536 C CA . ALA A 1 583 ? 12.543 22.694 46.002 1.00 81.75 583 ALA A CA 1
ATOM 4537 C C . ALA A 1 583 ? 11.933 22.322 47.361 1.00 81.75 583 ALA A C 1
ATOM 4539 O O . ALA A 1 583 ? 11.025 23.001 47.831 1.00 81.75 583 ALA A O 1
ATOM 4540 N N . LEU A 1 584 ? 12.471 21.302 48.039 1.00 78.94 584 LEU A N 1
ATOM 4541 C CA . LEU A 1 584 ? 12.051 20.924 49.394 1.00 78.94 584 LEU A CA 1
ATOM 4542 C C . LEU A 1 584 ? 12.303 22.038 50.420 1.00 78.94 584 LEU A C 1
ATOM 4544 O O . LEU A 1 584 ? 11.443 22.302 51.261 1.00 78.94 584 LEU A O 1
ATOM 4548 N N . ALA A 1 585 ? 13.455 22.705 50.352 1.00 81.25 585 ALA A N 1
ATOM 4549 C CA . ALA A 1 585 ? 13.774 23.829 51.230 1.00 81.25 585 ALA A CA 1
ATOM 4550 C C . ALA A 1 585 ? 12.853 25.036 50.974 1.00 81.25 585 ALA A C 1
ATOM 4552 O O . ALA A 1 585 ? 12.403 25.683 51.923 1.00 81.25 585 ALA A O 1
ATOM 4553 N N . LEU A 1 586 ? 12.522 25.315 49.710 1.00 85.12 586 LEU A N 1
ATOM 4554 C CA . LEU A 1 586 ? 11.594 26.385 49.349 1.00 85.12 586 LEU A CA 1
ATOM 4555 C C . LEU A 1 586 ? 10.158 26.063 49.791 1.00 85.12 586 LEU A C 1
ATOM 4557 O O . LEU A 1 586 ? 9.507 26.923 50.380 1.00 85.12 586 LEU A O 1
ATOM 4561 N N . LEU A 1 587 ? 9.700 24.818 49.615 1.00 85.25 587 LEU A N 1
ATOM 4562 C CA . LEU A 1 587 ? 8.423 24.324 50.152 1.00 85.25 587 LEU A CA 1
ATOM 4563 C C . LEU A 1 587 ? 8.350 24.495 51.678 1.00 85.25 587 LEU A C 1
ATOM 4565 O O . LEU A 1 587 ? 7.339 24.950 52.207 1.00 85.25 587 LEU A O 1
ATOM 4569 N N . GLN A 1 588 ? 9.432 24.186 52.404 1.00 82.62 588 GLN A N 1
ATOM 4570 C CA . GLN A 1 588 ? 9.517 24.419 53.852 1.00 82.62 588 GLN A CA 1
ATOM 4571 C C . GLN A 1 588 ? 9.407 25.897 54.223 1.00 82.62 588 GLN A C 1
ATOM 4573 O O . GLN A 1 588 ? 8.739 26.241 55.200 1.00 82.62 588 GLN A O 1
ATOM 4578 N N . LEU A 1 589 ? 10.084 26.770 53.479 1.00 83.88 589 LEU A N 1
ATOM 4579 C CA . LEU A 1 589 ? 10.056 28.208 53.720 1.00 83.88 589 LEU A CA 1
ATOM 4580 C C . LEU A 1 589 ? 8.658 28.788 53.465 1.00 83.88 589 LEU A C 1
ATOM 4582 O O . LEU A 1 589 ? 8.148 29.528 54.305 1.00 83.88 589 LEU A O 1
ATOM 4586 N N . ARG A 1 590 ? 8.024 28.404 52.353 1.00 87.12 590 ARG A N 1
ATOM 4587 C CA . ARG A 1 590 ? 6.655 28.804 51.990 1.00 87.12 590 ARG A CA 1
ATOM 4588 C C . ARG A 1 590 ? 5.636 28.296 53.011 1.00 87.12 590 ARG A C 1
ATOM 4590 O O . ARG A 1 590 ? 4.827 29.082 53.501 1.00 87.12 590 ARG A O 1
ATOM 4597 N N . ALA A 1 591 ? 5.774 27.051 53.471 1.00 82.06 591 ALA A N 1
ATOM 4598 C CA . ALA A 1 591 ? 4.942 26.497 54.540 1.00 82.06 591 ALA A CA 1
ATOM 4599 C C . ALA A 1 591 ? 5.069 27.277 55.863 1.00 82.06 591 ALA A C 1
ATOM 4601 O O . ALA A 1 591 ? 4.059 27.561 56.501 1.00 82.06 591 ALA A O 1
ATOM 4602 N N . LYS A 1 592 ? 6.284 27.688 56.267 1.00 81.81 592 LYS A N 1
ATOM 4603 C CA . LYS A 1 592 ? 6.492 28.536 57.463 1.00 81.81 592 LYS A CA 1
ATOM 4604 C C . LYS A 1 592 ? 5.835 29.915 57.350 1.00 81.81 592 LYS A C 1
ATOM 4606 O O . LYS A 1 592 ? 5.546 30.525 58.375 1.00 81.81 592 LYS A O 1
ATOM 4611 N N . ARG A 1 593 ? 5.608 30.403 56.128 1.00 83.75 593 ARG A N 1
ATOM 4612 C CA . ARG A 1 593 ? 4.887 31.650 55.833 1.00 83.75 593 ARG A CA 1
ATOM 4613 C C . ARG A 1 593 ? 3.374 31.443 55.652 1.00 83.75 593 ARG A C 1
ATOM 4615 O O . ARG A 1 593 ? 2.688 32.382 55.276 1.00 83.75 593 ARG A O 1
ATOM 4622 N N . ASN A 1 594 ? 2.846 30.247 55.937 1.00 80.44 594 ASN A N 1
ATOM 4623 C CA . ASN A 1 594 ? 1.452 29.857 55.681 1.00 80.44 594 ASN A CA 1
ATOM 4624 C C . ASN A 1 594 ? 1.028 29.966 54.200 1.00 80.44 594 ASN A C 1
ATOM 4626 O O . ASN A 1 594 ? -0.153 30.148 53.908 1.00 80.44 594 ASN A O 1
ATOM 4630 N N . LEU A 1 595 ? 1.972 29.832 53.264 1.00 80.62 595 LEU A N 1
ATOM 4631 C CA . LEU A 1 595 ? 1.690 29.794 51.828 1.00 80.62 595 LEU A CA 1
ATOM 4632 C C . LEU A 1 595 ? 1.472 28.350 51.379 1.00 80.62 595 LEU A C 1
ATOM 4634 O O . LEU A 1 595 ? 2.307 27.479 51.631 1.00 80.62 595 LEU A O 1
ATOM 4638 N N . VAL A 1 596 ? 0.337 28.111 50.724 1.00 80.94 596 VAL A N 1
ATOM 4639 C CA . VAL A 1 596 ? -0.081 26.799 50.220 1.00 80.94 596 VAL A CA 1
ATOM 4640 C C . VAL A 1 596 ? -0.794 26.983 48.879 1.00 80.94 596 VAL A C 1
ATOM 4642 O O . VAL A 1 596 ? -2.014 27.149 48.842 1.00 80.94 596 VAL A O 1
ATOM 4645 N N . THR A 1 597 ? -0.050 26.973 47.773 1.00 84.50 597 THR A N 1
ATOM 4646 C CA . THR A 1 597 ? -0.630 27.034 46.420 1.00 84.50 597 THR A CA 1
ATOM 4647 C C . THR A 1 597 ? -0.844 25.635 45.836 1.00 84.50 597 THR A C 1
ATOM 4649 O O . THR A 1 597 ? -0.386 24.626 46.380 1.00 84.50 597 THR A O 1
ATOM 4652 N N . GLU A 1 598 ? -1.549 25.544 44.705 1.00 79.25 598 GLU A N 1
ATOM 4653 C CA . GLU A 1 598 ? -1.658 24.281 43.957 1.00 79.25 598 GLU A CA 1
ATOM 4654 C C . GLU A 1 598 ? -0.290 23.802 43.446 1.00 79.25 598 GLU A C 1
ATOM 4656 O O . GLU A 1 598 ? -0.023 22.601 43.436 1.00 79.25 598 GLU A O 1
ATOM 4661 N N . MET A 1 599 ? 0.617 24.731 43.119 1.00 83.25 599 MET A N 1
ATOM 4662 C CA . MET A 1 599 ? 1.996 24.430 42.726 1.00 83.25 599 MET A CA 1
ATOM 4663 C C . MET A 1 599 ? 2.794 23.816 43.891 1.00 83.25 599 MET A C 1
ATOM 4665 O O . MET A 1 599 ? 3.516 22.835 43.688 1.00 83.25 599 MET A O 1
ATOM 4669 N N . ASP A 1 600 ? 2.615 24.319 45.121 1.00 83.38 600 ASP A N 1
ATOM 4670 C CA . ASP A 1 600 ? 3.216 23.728 46.327 1.00 83.38 600 ASP A CA 1
ATOM 4671 C C . ASP A 1 600 ? 2.744 22.276 46.533 1.00 83.38 600 ASP A C 1
ATOM 4673 O O . ASP A 1 600 ? 3.556 21.362 46.719 1.00 83.38 600 ASP A O 1
ATOM 4677 N N . LYS A 1 601 ? 1.427 22.045 46.437 1.00 78.81 601 LYS A N 1
ATOM 4678 C CA . LYS A 1 601 ? 0.817 20.712 46.589 1.00 78.81 601 LYS A CA 1
ATOM 4679 C C . LYS A 1 601 ? 1.315 19.743 45.523 1.00 78.81 601 LYS A C 1
ATOM 4681 O O . LYS A 1 601 ? 1.739 18.631 45.842 1.00 78.81 601 LYS A O 1
ATOM 4686 N N . ALA A 1 602 ? 1.287 20.165 44.264 1.00 78.12 602 ALA A N 1
ATOM 4687 C CA . ALA A 1 602 ? 1.650 19.327 43.136 1.00 78.12 602 ALA A CA 1
ATOM 4688 C C . ALA A 1 602 ? 3.137 18.947 43.145 1.00 78.12 602 ALA A C 1
ATOM 4690 O O . ALA A 1 602 ? 3.480 17.776 42.957 1.00 78.12 602 ALA A O 1
ATOM 4691 N N . THR A 1 603 ? 4.016 19.909 43.447 1.00 79.12 603 THR A N 1
ATOM 4692 C CA . THR A 1 603 ? 5.461 19.670 43.583 1.00 79.12 603 THR A CA 1
ATOM 4693 C C . THR A 1 603 ? 5.743 18.693 44.726 1.00 79.12 603 THR A C 1
ATOM 4695 O O . THR A 1 603 ? 6.531 17.758 44.570 1.00 79.12 603 THR A O 1
ATOM 4698 N N . PHE A 1 604 ? 5.061 18.844 45.865 1.00 79.88 604 PHE A N 1
ATOM 4699 C CA . PHE A 1 604 ? 5.210 17.930 46.996 1.00 79.88 604 PHE A CA 1
ATOM 4700 C C . PHE A 1 604 ? 4.742 16.503 46.673 1.00 79.88 604 PHE A C 1
ATOM 4702 O O . PHE A 1 604 ? 5.455 15.541 46.972 1.00 79.88 604 PHE A O 1
ATOM 4709 N N . VAL A 1 605 ? 3.575 16.347 46.036 1.00 75.25 605 VAL A N 1
ATOM 4710 C CA . VAL A 1 605 ? 3.051 15.035 45.615 1.00 75.25 605 VAL A CA 1
ATOM 4711 C C . VAL A 1 605 ? 4.015 14.354 44.646 1.00 75.25 605 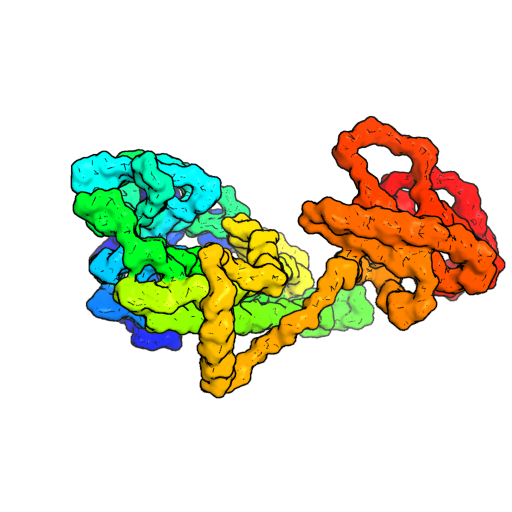VAL A C 1
ATOM 4713 O O . VAL A 1 605 ? 4.311 13.172 44.824 1.00 75.25 605 VAL A O 1
ATOM 4716 N N . PHE A 1 606 ? 4.562 15.093 43.679 1.00 74.31 606 PHE A N 1
ATOM 4717 C CA . PHE A 1 606 ? 5.557 14.575 42.742 1.00 74.31 606 PHE A CA 1
ATOM 4718 C C . PHE A 1 606 ? 6.820 14.069 43.455 1.00 74.31 606 PHE A C 1
ATOM 4720 O O . PHE A 1 606 ? 7.268 12.942 43.219 1.00 74.31 606 PHE A O 1
ATOM 4727 N N . ILE A 1 607 ? 7.384 14.873 44.364 1.00 71.94 607 ILE A N 1
ATOM 4728 C CA . ILE A 1 607 ? 8.577 14.486 45.129 1.00 71.94 607 ILE A CA 1
ATOM 4729 C C . ILE A 1 607 ? 8.273 13.253 45.993 1.00 71.94 607 ILE A C 1
ATOM 4731 O O . ILE A 1 607 ? 9.044 12.299 46.009 1.00 71.94 607 ILE A O 1
ATOM 4735 N N . ARG A 1 608 ? 7.107 13.193 46.647 1.00 69.62 608 ARG A N 1
ATOM 4736 C CA . ARG A 1 608 ? 6.699 12.014 47.427 1.00 69.62 608 ARG A CA 1
ATOM 4737 C C . ARG A 1 608 ? 6.561 10.764 46.553 1.00 69.62 608 ARG A C 1
ATOM 4739 O O . ARG A 1 608 ? 7.016 9.694 46.952 1.00 69.62 608 ARG A O 1
ATOM 4746 N N . HIS A 1 609 ? 5.938 10.888 45.384 1.00 64.88 609 HIS A N 1
ATOM 4747 C CA . HIS A 1 609 ? 5.717 9.776 44.463 1.00 64.88 609 HIS A CA 1
ATOM 4748 C C . HIS A 1 609 ? 7.048 9.200 43.959 1.00 64.88 609 HIS A C 1
ATOM 4750 O O . HIS A 1 609 ? 7.296 8.002 44.088 1.00 64.88 609 HIS A O 1
ATOM 4756 N N . THR A 1 610 ? 7.955 10.058 43.486 1.00 60.31 610 THR A N 1
ATOM 4757 C CA . THR A 1 610 ? 9.291 9.641 43.025 1.00 60.31 610 THR A CA 1
ATOM 4758 C C . THR A 1 610 ? 10.119 8.964 44.124 1.00 60.31 610 THR A C 1
ATOM 4760 O O . THR A 1 610 ? 10.838 8.003 43.840 1.00 60.31 610 THR A O 1
ATOM 4763 N N . MET A 1 611 ? 9.971 9.387 45.384 1.00 58.97 611 MET A N 1
ATOM 4764 C CA . MET A 1 611 ? 10.626 8.746 46.530 1.00 58.97 611 MET A CA 1
ATOM 4765 C C . MET A 1 611 ? 10.023 7.376 46.883 1.00 58.97 611 MET A C 1
ATOM 4767 O O . MET A 1 611 ? 10.775 6.454 47.193 1.00 58.97 611 MET A O 1
ATOM 4771 N N . MET A 1 612 ? 8.695 7.201 46.804 1.00 53.91 612 MET A N 1
ATOM 4772 C CA . MET A 1 612 ? 8.050 5.902 47.077 1.00 53.91 612 MET A CA 1
ATOM 4773 C C . MET A 1 612 ? 8.403 4.829 46.042 1.00 53.91 612 MET A C 1
ATOM 4775 O O . MET A 1 612 ? 8.504 3.656 46.391 1.00 53.91 612 MET A O 1
ATOM 4779 N N . HIS A 1 613 ? 8.629 5.217 44.785 1.00 50.50 613 HIS A N 1
ATOM 4780 C CA . HIS A 1 613 ? 8.975 4.288 43.706 1.00 50.50 613 HIS A CA 1
ATOM 4781 C C . HIS A 1 613 ? 10.456 3.869 43.677 1.00 50.50 613 HIS A C 1
ATOM 4783 O O . HIS A 1 613 ? 10.873 3.171 42.756 1.00 50.50 613 HIS A O 1
ATOM 4789 N N . GLY A 1 614 ? 11.265 4.265 44.668 1.00 48.56 614 GLY A N 1
ATOM 4790 C CA . GLY A 1 614 ? 12.651 3.798 44.798 1.00 48.56 614 GLY A CA 1
ATOM 4791 C C . GLY A 1 614 ? 13.575 4.229 43.654 1.00 48.56 614 GLY A C 1
ATOM 4792 O O . GLY A 1 614 ? 14.671 3.690 43.511 1.00 48.56 614 GLY A O 1
ATOM 4793 N N . LEU A 1 615 ? 13.169 5.220 42.854 1.00 46.94 615 LEU A N 1
ATOM 4794 C CA . LEU A 1 615 ? 13.933 5.764 41.730 1.00 46.94 615 LEU A CA 1
ATOM 4795 C C . LEU A 1 615 ? 15.069 6.691 42.216 1.00 46.94 615 LEU A C 1
ATOM 4797 O O . LEU A 1 615 ? 15.190 7.826 41.762 1.00 46.94 615 LEU A O 1
ATOM 4801 N N . GLY A 1 616 ? 15.930 6.189 43.110 1.00 45.75 616 GLY A N 1
ATOM 4802 C CA . GLY A 1 616 ? 17.260 6.747 43.382 1.00 45.75 616 GLY A CA 1
ATOM 4803 C C . GLY A 1 616 ? 17.406 7.756 44.528 1.00 45.75 616 GLY A C 1
ATOM 4804 O O . GLY A 1 616 ? 18.251 8.637 44.412 1.00 45.75 616 GLY A O 1
ATOM 4805 N N . TYR A 1 617 ? 16.660 7.644 45.635 1.00 46.09 617 TYR A N 1
ATOM 4806 C CA . TYR A 1 617 ? 16.773 8.603 46.749 1.00 46.09 617 TYR A CA 1
ATOM 4807 C C . TYR A 1 617 ? 16.946 7.922 48.110 1.00 46.09 617 TYR A C 1
ATOM 4809 O O . TYR A 1 617 ? 16.000 7.380 48.673 1.00 46.09 617 TYR A O 1
ATOM 4817 N N . ASN A 1 618 ? 18.152 8.009 48.676 1.00 38.88 618 ASN A N 1
ATOM 4818 C CA . ASN A 1 618 ? 18.406 7.753 50.096 1.00 38.88 618 ASN A CA 1
ATOM 4819 C C . ASN A 1 618 ? 18.349 9.107 50.822 1.00 38.88 618 ASN A C 1
ATOM 4821 O O . ASN A 1 618 ? 19.366 9.741 51.094 1.00 38.88 618 ASN A O 1
ATOM 4825 N N . SER A 1 619 ? 17.148 9.632 51.056 1.00 40.06 619 SER A N 1
ATOM 4826 C CA . SER A 1 619 ? 16.997 10.942 51.693 1.00 40.06 619 SER A CA 1
ATOM 4827 C C . SER A 1 619 ? 17.180 10.866 53.208 1.00 40.06 619 SER A C 1
ATOM 4829 O O . SER A 1 619 ? 16.522 10.074 53.884 1.00 40.06 619 SER A O 1
ATOM 4831 N N . ASN A 1 620 ? 17.983 11.786 53.745 1.00 40.72 620 ASN A N 1
ATOM 4832 C CA . ASN A 1 620 ? 18.007 12.160 55.156 1.00 40.72 620 ASN A CA 1
ATOM 4833 C C . ASN A 1 620 ? 16.582 12.362 55.705 1.00 40.72 620 ASN A C 1
ATOM 4835 O O . ASN A 1 620 ? 15.924 13.366 55.425 1.00 40.72 620 ASN A O 1
ATOM 4839 N N . ALA A 1 621 ? 16.138 11.444 56.564 1.00 41.94 621 ALA A N 1
ATOM 4840 C CA . ALA A 1 621 ? 14.829 11.422 57.223 1.00 41.94 621 ALA A CA 1
ATOM 4841 C C . ALA A 1 621 ? 14.530 12.633 58.146 1.00 41.94 621 ALA A C 1
ATOM 4843 O O . ALA A 1 621 ? 13.508 12.650 58.829 1.00 41.94 621 ALA A O 1
ATOM 4844 N N . PHE A 1 622 ? 15.406 13.640 58.202 1.00 37.03 622 PHE A N 1
ATOM 4845 C CA . PHE A 1 622 ? 15.322 14.779 59.121 1.00 37.03 622 PHE A CA 1
ATOM 4846 C C . PHE A 1 622 ? 14.509 15.958 58.550 1.00 37.03 622 PHE A C 1
ATOM 4848 O O . PHE A 1 622 ? 13.715 16.565 59.264 1.00 37.03 622 PHE A O 1
ATOM 4855 N N . ILE A 1 623 ? 14.633 16.241 57.245 1.00 42.75 623 ILE A N 1
ATOM 4856 C CA . ILE A 1 623 ? 13.931 17.349 56.559 1.00 42.75 623 ILE A CA 1
ATOM 4857 C C . ILE A 1 623 ? 12.423 17.051 56.443 1.00 42.75 623 ILE A C 1
ATOM 4859 O O . ILE A 1 623 ? 11.587 17.926 56.674 1.00 42.75 623 ILE A O 1
ATOM 4863 N N . LEU A 1 624 ? 12.064 15.790 56.181 1.00 40.00 624 LEU A N 1
ATOM 4864 C CA . LEU A 1 624 ? 10.670 15.337 56.115 1.00 40.00 624 LEU A CA 1
ATOM 4865 C C . LEU A 1 624 ? 9.983 15.289 57.486 1.00 40.00 624 LEU A C 1
ATOM 4867 O O . LEU A 1 624 ? 8.805 15.623 57.564 1.00 40.00 624 LEU A O 1
ATOM 4871 N N . ARG A 1 625 ? 10.700 14.972 58.576 1.00 41.09 625 ARG A N 1
ATOM 4872 C CA . ARG A 1 625 ? 10.136 15.086 59.936 1.00 41.09 625 ARG A CA 1
ATOM 4873 C C . ARG A 1 625 ? 9.780 16.533 60.283 1.00 41.09 625 ARG A C 1
ATOM 4875 O O . ARG A 1 625 ? 8.765 16.763 60.925 1.00 41.09 625 ARG A O 1
ATOM 4882 N N . GLY A 1 626 ? 10.559 17.510 59.811 1.00 40.47 626 GLY A N 1
ATOM 4883 C CA . GLY A 1 626 ? 10.238 18.932 59.976 1.00 40.47 626 GLY A CA 1
ATOM 4884 C C . GLY A 1 626 ? 8.978 19.373 59.216 1.00 40.47 626 GLY A C 1
ATOM 4885 O O . GLY A 1 626 ? 8.203 20.166 59.739 1.00 40.47 626 GLY A O 1
ATOM 4886 N N . LEU A 1 627 ? 8.743 18.821 58.018 1.00 39.88 627 LEU A N 1
ATOM 4887 C CA . LEU A 1 627 ? 7.533 19.070 57.214 1.00 39.88 627 LEU A CA 1
ATOM 4888 C C . LEU A 1 627 ? 6.304 18.302 57.717 1.00 39.88 627 LEU A C 1
ATOM 4890 O O . LEU A 1 627 ? 5.188 18.802 57.602 1.00 39.88 627 LEU A O 1
ATOM 4894 N N . GLN A 1 628 ? 6.500 17.114 58.299 1.00 41.91 628 GLN A N 1
ATOM 4895 C CA . GLN A 1 628 ? 5.431 16.347 58.936 1.00 41.91 628 GLN A CA 1
ATOM 4896 C C . GLN A 1 628 ? 4.837 17.086 60.137 1.00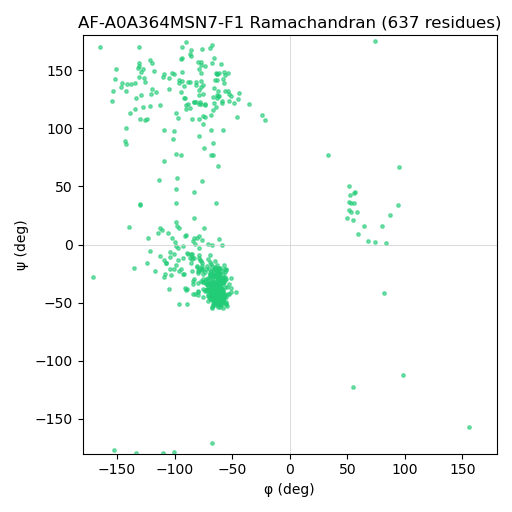 41.91 628 GLN A C 1
ATOM 4898 O O . GLN A 1 628 ? 3.649 16.959 60.376 1.00 41.91 628 GLN A O 1
ATOM 4903 N N . VAL A 1 629 ? 5.619 17.851 60.903 1.00 43.28 629 VAL A N 1
ATOM 4904 C CA . VAL A 1 629 ? 5.200 18.197 62.272 1.00 43.28 629 VAL A CA 1
ATOM 4905 C C . VAL A 1 629 ? 4.464 19.536 62.414 1.00 43.28 629 VAL A C 1
ATOM 4907 O O . VAL A 1 629 ? 3.744 19.680 63.394 1.00 43.28 629 VAL A O 1
ATOM 4910 N N . SER A 1 630 ? 4.564 20.515 61.502 1.00 46.75 630 SER A N 1
ATOM 4911 C CA . SER A 1 630 ? 4.216 21.890 61.921 1.00 46.75 630 SER A CA 1
ATOM 4912 C C . SER A 1 630 ? 3.136 22.679 61.183 1.00 46.75 630 SER A C 1
ATOM 4914 O O . SER A 1 630 ? 2.989 23.823 61.569 1.00 46.75 630 SER A O 1
ATOM 4916 N N . LEU A 1 631 ? 2.376 22.160 60.206 1.00 42.56 631 LEU A N 1
ATOM 4917 C CA . LEU A 1 631 ? 1.165 22.853 59.678 1.00 42.56 631 LEU A CA 1
ATOM 4918 C C . LEU A 1 631 ? 0.325 21.982 58.722 1.00 42.56 631 LEU A C 1
ATOM 4920 O O . LEU A 1 631 ? -0.887 22.136 58.649 1.00 42.56 631 LEU A O 1
ATOM 4924 N N . TRP A 1 632 ? 0.938 21.021 58.024 1.00 46.22 632 TRP A N 1
ATOM 4925 C CA . TRP A 1 632 ? 0.255 20.236 56.985 1.00 46.22 632 TRP A CA 1
ATOM 4926 C C . TRP A 1 632 ? -0.527 19.014 57.497 1.00 46.22 632 TRP A C 1
ATOM 4928 O O . TRP A 1 632 ? -1.502 18.618 56.862 1.00 46.22 632 TRP A O 1
ATOM 4938 N N . ILE A 1 633 ? -0.197 18.470 58.679 1.00 44.97 633 ILE A N 1
ATOM 4939 C CA . ILE A 1 633 ? -1.069 17.497 59.373 1.00 44.97 633 ILE A CA 1
ATOM 4940 C C . ILE A 1 633 ? -2.433 18.127 59.700 1.00 44.97 633 ILE A C 1
ATOM 4942 O O . ILE A 1 633 ? -3.453 17.475 59.512 1.00 44.97 633 ILE A O 1
ATOM 4946 N N . GLN A 1 634 ? -2.477 19.418 60.055 1.00 42.94 634 GLN A N 1
ATOM 4947 C CA . GLN A 1 634 ? -3.742 20.124 60.311 1.00 42.94 634 GLN A CA 1
ATOM 4948 C C . GLN A 1 634 ? -4.632 20.252 59.063 1.00 42.94 634 GLN A C 1
ATOM 4950 O O . GLN A 1 634 ? -5.828 20.506 59.191 1.00 42.94 634 GLN A O 1
ATOM 4955 N N . TRP A 1 635 ? -4.068 20.101 57.858 1.00 45.78 635 TRP A N 1
ATOM 4956 C CA . TRP A 1 635 ? -4.833 20.050 56.612 1.00 45.78 635 TRP A CA 1
ATOM 4957 C C . TRP A 1 635 ? -5.363 18.638 56.329 1.00 45.78 635 TRP A C 1
ATOM 4959 O O . TRP A 1 635 ? -6.539 18.502 56.004 1.00 45.78 635 TRP A O 1
ATOM 4969 N N . CYS A 1 636 ? -4.551 17.594 56.536 1.00 40.06 636 CYS A N 1
ATOM 4970 C CA . CYS A 1 636 ? -5.004 16.198 56.434 1.00 40.06 636 CYS A CA 1
ATOM 4971 C C . CYS A 1 636 ? -6.091 15.830 57.461 1.00 40.06 636 CYS A C 1
ATOM 4973 O O . CYS A 1 636 ? -6.811 14.868 57.244 1.00 40.06 636 CYS A O 1
ATOM 4975 N N . GLU A 1 637 ? -6.199 16.565 58.571 1.00 38.84 637 GLU A N 1
ATOM 4976 C CA . GLU A 1 637 ? -7.264 16.395 59.572 1.00 38.84 637 GLU A CA 1
ATOM 4977 C C . GLU A 1 637 ? -8.535 17.222 59.273 1.00 38.84 637 GLU A C 1
ATOM 4979 O O . GLU A 1 637 ? -9.535 17.072 59.973 1.00 38.84 637 GLU A O 1
ATOM 4984 N N . LYS A 1 638 ? -8.513 18.116 58.270 1.00 39.09 638 LYS A N 1
ATOM 4985 C CA . LYS A 1 638 ? -9.644 18.996 57.897 1.00 39.09 638 LYS A CA 1
ATOM 4986 C C . LYS A 1 638 ? -10.320 18.645 56.565 1.00 39.09 638 LYS A C 1
ATOM 4988 O O . LYS A 1 638 ? -11.377 19.210 56.283 1.00 39.09 638 LYS A O 1
ATOM 4993 N N . GLN A 1 639 ? -9.703 17.795 55.751 1.00 41.78 639 GLN A N 1
ATOM 4994 C CA . GLN A 1 639 ? -10.321 17.112 54.605 1.00 41.78 639 GLN A CA 1
ATOM 4995 C C . GLN A 1 639 ? -10.788 15.734 55.067 1.00 41.78 639 GLN A C 1
ATOM 4997 O O . GLN A 1 639 ? -11.814 15.260 54.534 1.00 41.78 639 GLN A O 1
#

Nearest PDB structures (foldseek):
  6uug-assembly1_A  TM=9.101E-01  e=4.605E-21  Pseudomonas fluorescens Pf0-1
  4kto-assembly1_A  TM=8.282E-01  e=2.072E-12  Sinorhizobium meliloti 1021
  2vig-assembly2_G  TM=7.592E-01  e=9.955E-13  Homo sapiens
  4kto-assembly1_B  TM=7.578E-01  e=2.072E-12  Sinorhizobium meliloti 1021
  5mr6-assembly1_E  TM=7.409E-01  e=2.756E-11  Streptomyces sp.

Sequence (639 aa):
MAVNNGTDRECGNAQDIDFRDPAIYAEFENKWSSIPDDEAGWLQRAQEVADVLATDAVVRDRESKSPRGEVALLKHSGLLKVLGTRQYGGGGQPWSVVGMLLGYHLLWSTTANIVGSPEQADRIQKLIIGNNYFISGAVNPRDSDLSIKSDGDNIVFNGFKFFNTGGVVSDLTVLEGVYENTGNHIFAFAKTDQPGIQFGHDWNNIGLRLTESGSVKISEVRVPWEDALGWDFEKKEPDSRALKVPFASLLLPAIQLVFSNFYLGIALGAQRYAAKYTLSGTRAWPFGGDNKEKATEEFYILERYGNFHAHLRAATAIADRAGQEVDAIFRQYGGNFESRAKLTARERGELAEWVASVKVVTTDTSLRVTSGVFEVTGAKATSQKILVEEDHQITNTMASVAHSPYIRGRNQLIVINIKGSSREGLAGKDRRERVKRQSEQHDRMLGTRFSLPRELDVSAELQSLAQLYDDYTMHSNLPLFDTLPNLQMRDSIGFFQHAIKAASLASAARQRLQSGLMAKASEEYGQAIAKVNAALRDESLVEDDSLLSGIFWAGMFEVLVTDRVANNTPPDVHGCHPHINGALALLQLRAKRNLVTEMDKATFVFIRHTMMHGLGYNSNAFILRGLQVSLWIQWCEKQ

Organism: Stemphylium lycopersici (NCBI:txid183478)